Protein AF-A0A1J4Z1I5-F1 (afdb_monomer)

Sequence (397 aa):
MRETPEFKHGQTFIGGLNHVYHCNHYNAHLQMSVMLAEGVEEGFDPRHLLRDSATRLVQSLKRRGYSQQDLFDEFTWCGFGYIKEVTDNQVEMPGSHYGQSTYLLGSPEKSCFFNAGFLQGAVDRTVTETACRHMKARTDVFEFGAPLPAMTDPLVNPPPFVPVPARFGFRGCEILSSPVDEDKIVATVATLPLYGKPPSEQGDGLIPAFGVVLTNHYADYYNLISYETYRRMIAAGVPADMTREAFIQCGHVCAFNTFGGIMESPEFHALVVPMCKSPEDWVHGMVAVINALGWGAWRVEKIVPGKELAIRIYNSYEGIGYRRLYPQATEKQLSFLAMGAVRGLAHLFWKIDIRERPGLDQDFYFKVFNSERGYWNVEQTHAIAAGDEFDRIVTWK

Structure (mmCIF, N/CA/C/O backbone):
data_AF-A0A1J4Z1I5-F1
#
_entry.id   AF-A0A1J4Z1I5-F1
#
loop_
_atom_site.group_PDB
_atom_site.id
_atom_site.type_symbol
_atom_site.label_atom_id
_atom_site.label_alt_id
_atom_site.label_comp_id
_atom_site.label_asym_id
_atom_site.label_entity_id
_atom_site.label_seq_id
_atom_site.pdbx_PDB_ins_code
_atom_site.Cartn_x
_atom_site.Cartn_y
_atom_site.Cartn_z
_atom_site.occupancy
_atom_site.B_iso_or_equiv
_atom_site.auth_seq_id
_atom_site.auth_comp_id
_atom_site.auth_asym_id
_atom_site.auth_atom_id
_atom_site.pdbx_PDB_model_num
ATOM 1 N N . MET A 1 1 ? -6.358 1.276 -20.806 1.00 83.00 1 MET A N 1
ATOM 2 C CA . MET A 1 1 ? -6.461 0.138 -19.854 1.00 83.00 1 MET A CA 1
ATOM 3 C C . MET A 1 1 ? -7.318 -0.965 -20.452 1.00 83.00 1 MET A C 1
ATOM 5 O O . MET A 1 1 ? -8.353 -0.652 -21.035 1.00 83.00 1 MET A O 1
ATOM 9 N N . ARG A 1 2 ? -6.916 -2.230 -20.270 1.00 83.81 2 ARG A N 1
ATOM 10 C CA . ARG A 1 2 ? -7.625 -3.408 -20.803 1.00 83.81 2 ARG A CA 1
ATOM 11 C C . ARG A 1 2 ? -8.906 -3.757 -20.045 1.00 83.81 2 ARG A C 1
ATOM 13 O O . ARG A 1 2 ? -9.914 -4.078 -20.665 1.00 83.81 2 ARG A O 1
ATOM 20 N N . GLU A 1 3 ? -8.849 -3.734 -18.717 1.00 88.50 3 GLU A N 1
ATOM 21 C CA . GLU A 1 3 ? -9.938 -4.165 -17.837 1.00 88.50 3 GLU A CA 1
ATOM 22 C C . GLU A 1 3 ? -10.392 -3.019 -16.929 1.00 88.50 3 GLU A C 1
ATOM 24 O O . GLU A 1 3 ? -9.620 -2.123 -16.587 1.00 88.50 3 GLU A O 1
ATOM 29 N N . THR A 1 4 ? -11.671 -3.035 -16.553 1.00 89.06 4 THR A N 1
ATOM 30 C CA . THR A 1 4 ? -12.215 -2.134 -15.529 1.00 89.06 4 THR A CA 1
ATOM 31 C C . THR A 1 4 ? -11.971 -2.740 -14.144 1.00 89.06 4 THR A C 1
ATOM 33 O O . THR A 1 4 ? -12.142 -3.951 -14.002 1.00 89.06 4 THR A O 1
ATOM 36 N N . PRO A 1 5 ? -11.617 -1.941 -13.121 1.00 91.81 5 PRO A N 1
ATOM 37 C CA . PRO A 1 5 ? -11.445 -2.451 -11.766 1.00 91.81 5 PRO A CA 1
ATOM 38 C C . PRO A 1 5 ? -12.690 -3.165 -11.231 1.00 91.81 5 PRO A C 1
ATOM 40 O O . PRO A 1 5 ? -13.801 -2.635 -11.279 1.00 91.81 5 PRO A O 1
ATOM 43 N N . GLU A 1 6 ? -12.491 -4.359 -10.676 1.00 92.88 6 GLU A N 1
ATOM 44 C CA . GLU A 1 6 ? -13.530 -5.130 -10.002 1.00 92.88 6 GLU A CA 1
ATOM 45 C C . GLU A 1 6 ? -13.421 -4.973 -8.484 1.00 92.88 6 GLU A C 1
ATOM 47 O O . GLU A 1 6 ? -12.441 -5.399 -7.873 1.00 92.88 6 GLU A O 1
ATOM 52 N N . PHE A 1 7 ? -14.458 -4.422 -7.854 1.00 90.75 7 PHE A N 1
ATOM 53 C CA . PHE A 1 7 ? -14.529 -4.278 -6.399 1.00 90.75 7 PHE A CA 1
ATOM 54 C C . PHE A 1 7 ? -15.289 -5.453 -5.791 1.00 90.75 7 PHE A C 1
ATOM 56 O O . PHE A 1 7 ? -16.501 -5.590 -5.977 1.00 90.75 7 PHE A O 1
ATOM 63 N N . LYS A 1 8 ? -14.584 -6.327 -5.071 1.00 89.25 8 LYS A N 1
ATOM 64 C CA . LYS A 1 8 ? -15.162 -7.523 -4.445 1.00 89.25 8 LYS A CA 1
ATOM 65 C C . LYS A 1 8 ? -14.511 -7.763 -3.092 1.00 89.25 8 LYS A C 1
ATOM 67 O O . LYS A 1 8 ? -13.305 -7.623 -2.939 1.00 89.25 8 LYS A O 1
ATOM 72 N N . HIS A 1 9 ? -15.313 -8.150 -2.101 1.00 89.88 9 HIS A N 1
ATOM 73 C CA . HIS A 1 9 ? -14.826 -8.534 -0.769 1.00 89.88 9 HIS A CA 1
ATOM 74 C C . HIS A 1 9 ? -14.030 -7.441 -0.017 1.00 89.88 9 HIS A C 1
ATOM 76 O O . HIS A 1 9 ? -13.265 -7.765 0.886 1.00 89.88 9 HIS A O 1
ATOM 82 N N . GLY A 1 10 ? -14.214 -6.159 -0.359 1.00 90.81 10 GLY A N 1
ATOM 83 C CA . GLY A 1 10 ? -13.422 -5.047 0.195 1.00 90.81 10 GLY A CA 1
ATOM 84 C C . GLY A 1 10 ? -12.033 -4.882 -0.442 1.00 90.81 10 GLY A C 1
ATOM 85 O O . GLY A 1 10 ? -11.214 -4.122 0.066 1.00 90.81 10 GLY A O 1
ATOM 86 N N . GLN A 1 11 ? -11.762 -5.592 -1.538 1.00 94.94 11 GLN A N 1
ATOM 87 C CA . GLN A 1 11 ? -10.538 -5.509 -2.333 1.00 94.94 11 GLN A CA 1
ATOM 88 C C . GLN A 1 11 ? -10.859 -5.075 -3.768 1.00 94.94 11 GLN A C 1
ATOM 90 O O . GLN A 1 11 ? -12.005 -5.182 -4.222 1.00 94.94 11 GLN A O 1
ATOM 95 N N . THR A 1 12 ? -9.835 -4.614 -4.480 1.00 94.50 12 THR A N 1
ATOM 96 C CA . THR A 1 12 ? -9.927 -4.196 -5.882 1.00 94.50 12 THR A CA 1
ATOM 97 C C . THR A 1 12 ? -9.089 -5.136 -6.737 1.00 94.50 12 THR A C 1
ATOM 99 O O . THR A 1 12 ? -7.956 -5.440 -6.381 1.00 94.50 12 THR A O 1
ATOM 102 N N . PHE A 1 13 ? -9.611 -5.590 -7.875 1.00 94.06 13 PHE A N 1
ATOM 103 C CA . PHE A 1 13 ? -8.882 -6.454 -8.806 1.00 94.06 13 PHE A CA 1
ATOM 104 C C . PHE A 1 13 ? -8.820 -5.855 -10.206 1.00 94.06 13 PHE A C 1
ATOM 106 O O . PHE A 1 13 ? -9.819 -5.346 -10.706 1.00 94.06 13 PHE A O 1
ATOM 113 N N . ILE A 1 14 ? -7.658 -5.970 -10.849 1.00 94.56 14 ILE A N 1
ATOM 114 C CA . ILE A 1 14 ? -7.437 -5.630 -12.264 1.00 94.56 14 ILE A CA 1
ATOM 115 C C . ILE A 1 14 ? -6.554 -6.733 -12.848 1.00 94.56 14 ILE A C 1
ATOM 117 O O . ILE A 1 14 ? -5.544 -7.096 -12.239 1.00 94.56 14 ILE A O 1
ATOM 121 N N . GLY A 1 15 ? -6.969 -7.374 -13.944 1.00 91.69 15 GLY A N 1
ATOM 122 C CA . GLY A 1 15 ? -6.234 -8.505 -14.522 1.00 91.69 15 GLY A CA 1
ATOM 123 C C . GLY A 1 15 ? -6.137 -9.720 -13.592 1.00 91.69 15 GLY A C 1
ATOM 124 O O . GLY A 1 15 ? -5.298 -10.602 -13.786 1.00 91.69 15 GLY A O 1
ATOM 125 N N . GLY A 1 16 ? -6.972 -9.771 -12.546 1.00 91.00 16 GLY A N 1
ATOM 126 C CA . GLY A 1 16 ? -6.926 -10.733 -11.438 1.00 91.00 16 GLY A CA 1
ATOM 127 C C . GLY A 1 16 ? -5.758 -10.562 -10.454 1.00 91.00 16 GLY A C 1
ATOM 128 O O . GLY A 1 16 ? -5.533 -11.450 -9.624 1.00 91.00 16 GLY A O 1
ATOM 129 N N . LEU A 1 17 ? -5.035 -9.441 -10.521 1.00 94.44 17 LEU A N 1
ATOM 130 C CA . LEU A 1 17 ? -4.118 -8.998 -9.472 1.00 94.44 17 LEU A CA 1
ATOM 131 C C . LEU A 1 17 ? -4.843 -8.077 -8.495 1.00 94.44 17 LEU A C 1
ATOM 133 O O . LEU A 1 17 ? -5.673 -7.259 -8.897 1.00 94.44 17 LEU A O 1
ATOM 137 N N . ASN A 1 18 ? -4.528 -8.222 -7.211 1.00 95.75 18 ASN A N 1
ATOM 138 C CA . ASN A 1 18 ? -5.108 -7.395 -6.162 1.00 95.75 18 ASN A CA 1
ATOM 139 C C . ASN A 1 18 ? -4.450 -6.011 -6.166 1.00 95.75 18 ASN A C 1
ATOM 141 O O . ASN A 1 18 ? -3.231 -5.907 -6.299 1.00 95.75 18 ASN A O 1
ATOM 145 N N . HIS A 1 19 ? -5.263 -4.976 -6.007 1.00 97.12 19 HIS A N 1
ATOM 146 C CA . HIS A 1 19 ? -4.906 -3.571 -6.070 1.00 97.12 19 HIS A CA 1
ATOM 147 C C . HIS A 1 19 ? -5.350 -2.833 -4.809 1.00 97.12 19 HIS A C 1
ATOM 149 O O . HIS A 1 19 ? -6.443 -3.062 -4.284 1.00 97.12 19 HIS A O 1
ATOM 155 N N . VAL A 1 20 ? -4.492 -1.941 -4.326 1.00 97.69 20 VAL A N 1
ATOM 156 C CA . VAL A 1 20 ? -4.684 -1.243 -3.058 1.00 97.69 20 VAL A CA 1
ATOM 157 C C . VAL A 1 20 ? -4.066 0.153 -3.097 1.00 97.69 20 VAL A C 1
ATOM 159 O O . VAL A 1 20 ? -2.943 0.343 -3.572 1.00 97.69 20 VAL A O 1
ATOM 162 N N . TYR A 1 21 ? -4.785 1.146 -2.570 1.00 97.44 21 TYR A N 1
ATOM 163 C CA . TYR A 1 21 ? -4.273 2.511 -2.509 1.00 97.44 21 TYR A CA 1
ATOM 164 C C . TYR A 1 21 ? -3.276 2.701 -1.365 1.00 97.44 21 TYR A C 1
ATOM 166 O O . TYR A 1 21 ? -3.630 2.511 -0.202 1.00 97.44 21 TYR A O 1
ATOM 174 N N . HIS A 1 22 ? -2.067 3.165 -1.686 1.00 97.31 22 HIS A N 1
ATOM 175 C CA . HIS A 1 22 ? -1.069 3.625 -0.713 1.00 97.31 22 HIS A CA 1
ATOM 176 C C . HIS A 1 22 ? -0.381 4.909 -1.173 1.00 97.31 22 HIS A C 1
ATOM 178 O O . HIS A 1 22 ? -0.277 5.180 -2.371 1.00 97.31 22 HIS A O 1
ATOM 184 N N . CYS A 1 23 ? 0.107 5.695 -0.212 1.00 96.25 23 CYS A N 1
ATOM 185 C CA . CYS A 1 23 ? 0.865 6.912 -0.481 1.00 96.25 23 CYS A CA 1
ATOM 186 C C . CYS A 1 23 ? 2.359 6.650 -0.720 1.00 96.25 23 CYS A C 1
ATOM 188 O O . CYS A 1 23 ? 2.923 5.628 -0.322 1.00 96.25 23 CYS A O 1
ATOM 190 N N . ASN A 1 24 ? 3.021 7.657 -1.279 1.00 95.69 24 ASN A N 1
ATOM 191 C CA . ASN A 1 24 ? 4.464 7.723 -1.477 1.00 95.69 24 ASN A CA 1
ATOM 192 C C . ASN A 1 24 ? 5.286 7.470 -0.200 1.00 95.69 24 ASN A C 1
ATOM 194 O O . ASN A 1 24 ? 6.365 6.887 -0.288 1.00 95.69 24 ASN A O 1
ATOM 198 N N . HIS A 1 25 ? 4.784 7.838 0.986 1.00 95.06 25 HIS A N 1
ATOM 199 C CA . HIS A 1 25 ? 5.483 7.565 2.247 1.00 95.06 25 HIS A CA 1
ATOM 200 C C . HIS A 1 25 ? 5.519 6.070 2.579 1.00 95.06 25 HIS A C 1
ATOM 202 O O . HIS A 1 25 ? 6.563 5.565 2.985 1.00 95.06 25 HIS A O 1
ATOM 208 N N . TYR A 1 26 ? 4.415 5.343 2.367 1.00 96.88 26 TYR A N 1
ATOM 209 C CA . TYR A 1 26 ? 4.407 3.888 2.546 1.00 96.88 26 TYR A CA 1
ATOM 210 C C . TYR A 1 26 ? 5.379 3.220 1.576 1.00 96.88 26 TYR A C 1
ATOM 212 O O . TYR A 1 26 ? 6.201 2.413 1.997 1.00 96.88 26 TYR A O 1
ATOM 220 N N . ASN A 1 27 ? 5.346 3.624 0.303 1.00 97.31 27 ASN A N 1
ATOM 221 C CA . ASN A 1 27 ? 6.197 3.053 -0.743 1.00 97.31 27 ASN A CA 1
ATOM 222 C C . ASN A 1 27 ? 7.685 3.278 -0.459 1.00 97.31 27 ASN A C 1
ATOM 224 O O . ASN A 1 27 ? 8.482 2.350 -0.600 1.00 97.31 27 ASN A O 1
ATOM 228 N N . ALA A 1 28 ? 8.050 4.481 -0.005 1.00 95.19 28 ALA A N 1
ATOM 229 C CA . ALA A 1 28 ? 9.411 4.804 0.409 1.00 95.19 28 ALA A CA 1
ATOM 230 C C . ALA A 1 28 ? 9.855 3.951 1.609 1.00 95.19 28 ALA A C 1
ATOM 232 O O . ALA A 1 28 ? 10.894 3.293 1.551 1.00 95.19 28 ALA A O 1
ATOM 233 N N . HIS A 1 29 ? 9.063 3.925 2.688 1.00 95.56 29 HIS A N 1
ATOM 234 C CA . HIS A 1 29 ? 9.415 3.176 3.898 1.00 95.56 29 HIS A CA 1
ATOM 235 C C . HIS A 1 29 ? 9.475 1.673 3.671 1.00 95.56 29 HIS A C 1
ATOM 237 O O . HIS A 1 29 ? 10.412 1.037 4.141 1.00 95.56 29 HIS A O 1
ATOM 243 N N . LEU A 1 30 ? 8.529 1.112 2.919 1.00 97.75 30 LEU A N 1
ATOM 244 C CA . LEU A 1 30 ? 8.522 -0.313 2.630 1.00 97.75 30 LEU A CA 1
ATOM 245 C C . LEU A 1 30 ? 9.750 -0.716 1.813 1.00 97.75 30 LEU A C 1
ATOM 247 O O . LEU A 1 30 ? 10.397 -1.706 2.144 1.00 97.75 30 LEU A O 1
ATOM 251 N N . GLN A 1 31 ? 10.111 0.070 0.793 1.00 97.00 31 GLN A N 1
ATOM 252 C CA . GLN A 1 31 ? 11.335 -0.166 0.031 1.00 97.00 31 GLN A CA 1
ATOM 253 C C . GLN A 1 31 ? 12.567 -0.134 0.942 1.00 97.00 31 GLN A C 1
ATOM 255 O O . GLN A 1 31 ? 13.368 -1.063 0.901 1.00 97.00 31 GLN A O 1
ATOM 260 N N . MET A 1 32 ? 12.696 0.875 1.809 1.00 95.25 32 MET A N 1
ATOM 261 C CA . MET A 1 32 ? 13.808 0.952 2.765 1.00 95.25 32 MET A CA 1
ATOM 262 C C . MET A 1 32 ? 13.834 -0.238 3.734 1.00 95.25 32 MET A C 1
ATOM 264 O O . MET A 1 32 ? 14.905 -0.783 3.981 1.00 95.25 32 MET A O 1
ATOM 268 N N . SER A 1 33 ? 12.682 -0.697 4.232 1.00 96.56 33 SER A N 1
ATOM 269 C CA . SER A 1 33 ? 12.603 -1.881 5.097 1.00 96.56 33 SER A CA 1
ATOM 270 C C . SER A 1 33 ? 12.997 -3.169 4.373 1.00 96.56 33 SER A C 1
ATOM 272 O O . SER A 1 33 ? 13.644 -4.022 4.971 1.00 96.56 33 SER A O 1
ATOM 274 N N . VAL A 1 34 ? 12.681 -3.304 3.080 1.00 97.88 34 VAL A N 1
ATOM 275 C CA . VAL A 1 34 ? 13.166 -4.425 2.254 1.00 97.88 34 VAL A CA 1
ATOM 276 C C . VAL A 1 34 ? 14.684 -4.367 2.077 1.00 97.88 34 VAL A C 1
ATOM 278 O O . VAL A 1 34 ? 15.361 -5.389 2.178 1.00 97.88 34 VAL A O 1
ATOM 281 N N . MET A 1 35 ? 15.235 -3.168 1.885 1.00 96.12 35 MET A N 1
ATOM 282 C CA . MET A 1 35 ? 16.680 -2.961 1.756 1.00 96.12 35 MET A CA 1
ATOM 283 C C . MET A 1 35 ? 17.467 -3.323 3.025 1.00 96.12 35 MET A C 1
ATOM 285 O O . MET A 1 35 ? 18.642 -3.665 2.917 1.00 96.12 35 MET A O 1
ATOM 289 N N . LEU A 1 36 ? 16.840 -3.345 4.209 1.00 94.69 36 LEU A N 1
ATOM 290 C CA . LEU A 1 36 ? 17.488 -3.804 5.450 1.00 94.69 36 LEU A CA 1
ATOM 291 C C . LEU A 1 36 ? 17.918 -5.277 5.408 1.00 94.69 36 LEU A C 1
ATOM 293 O O . LEU A 1 36 ? 18.731 -5.689 6.232 1.00 94.69 36 LEU A O 1
ATOM 297 N N . ALA A 1 37 ? 17.396 -6.069 4.468 1.00 95.81 37 ALA A N 1
ATOM 298 C CA . ALA A 1 37 ? 17.825 -7.447 4.269 1.00 95.81 37 ALA A CA 1
ATOM 299 C C . ALA A 1 37 ? 19.089 -7.584 3.401 1.00 95.81 37 ALA A C 1
ATOM 301 O O . ALA A 1 37 ? 19.479 -8.696 3.047 1.00 95.81 37 ALA A O 1
ATOM 302 N N . GLU A 1 38 ? 19.751 -6.486 3.037 1.00 94.69 38 GLU A N 1
ATOM 303 C CA . GLU A 1 38 ? 21.054 -6.554 2.382 1.00 94.69 38 GLU A CA 1
ATOM 304 C C . GLU A 1 38 ? 22.073 -7.287 3.272 1.00 94.69 38 GLU A C 1
ATOM 306 O O . GLU A 1 38 ? 22.269 -6.954 4.439 1.00 94.69 38 GLU A O 1
ATOM 311 N N . GLY A 1 39 ? 22.714 -8.321 2.718 1.00 92.62 39 GLY A N 1
ATOM 312 C CA . GLY A 1 39 ? 23.730 -9.105 3.424 1.00 92.62 39 GLY A CA 1
ATOM 313 C C . GLY A 1 39 ? 23.201 -10.137 4.427 1.00 92.62 39 GLY A C 1
ATOM 314 O O . GLY A 1 39 ? 24.008 -10.735 5.134 1.00 92.62 39 GLY A O 1
ATOM 315 N N . VAL A 1 40 ? 21.886 -10.389 4.491 1.00 93.62 40 VAL A N 1
ATOM 316 C CA . VAL A 1 40 ? 21.328 -11.421 5.396 1.00 93.62 40 VAL A CA 1
ATOM 317 C C . VAL A 1 40 ? 21.603 -12.852 4.930 1.00 93.62 40 VAL A C 1
ATOM 319 O O . VAL A 1 40 ? 21.569 -13.779 5.731 1.00 93.62 40 VAL A O 1
ATOM 322 N N . GLU A 1 41 ? 21.876 -13.046 3.641 1.00 93.44 41 GLU A N 1
ATOM 323 C CA . GLU A 1 41 ? 22.156 -14.344 3.028 1.00 93.44 41 GLU A CA 1
ATOM 324 C C . GLU A 1 41 ? 23.131 -14.152 1.858 1.00 93.44 41 GLU A C 1
ATOM 326 O O . GLU A 1 41 ? 23.033 -13.177 1.108 1.00 93.44 41 GLU A O 1
ATOM 331 N N . GLU A 1 42 ? 24.079 -15.076 1.686 1.00 93.38 42 GLU A N 1
ATOM 332 C CA . GLU A 1 42 ? 25.017 -15.036 0.562 1.00 93.38 42 GLU A CA 1
ATOM 333 C C . GLU A 1 42 ? 24.267 -15.125 -0.778 1.00 93.38 42 GLU A C 1
ATOM 335 O O . GLU A 1 42 ? 23.433 -16.002 -0.991 1.00 93.38 42 GLU A O 1
ATOM 340 N N . GLY A 1 43 ? 24.563 -14.203 -1.697 1.00 92.06 43 GLY A N 1
ATOM 341 C CA . GLY A 1 43 ? 23.938 -14.163 -3.022 1.00 92.06 43 GLY A CA 1
ATOM 342 C C . GLY A 1 43 ? 22.518 -13.583 -3.060 1.00 92.06 43 GLY A C 1
ATOM 343 O O . GLY A 1 43 ? 21.953 -13.466 -4.149 1.00 92.06 43 GLY A O 1
ATOM 344 N N . PHE A 1 44 ? 21.945 -13.181 -1.922 1.00 95.19 44 PHE A N 1
ATOM 345 C CA . PHE A 1 44 ? 20.687 -12.438 -1.890 1.00 95.19 44 PHE A CA 1
ATOM 346 C C . PHE A 1 44 ? 20.929 -10.929 -2.036 1.00 95.19 44 PHE A C 1
ATOM 348 O O . PHE A 1 44 ? 21.674 -10.331 -1.262 1.00 95.19 44 PHE A O 1
ATOM 355 N N . ASP A 1 45 ? 20.246 -10.309 -3.001 1.00 95.94 45 ASP A N 1
ATOM 356 C CA . ASP A 1 45 ? 20.188 -8.854 -3.160 1.00 95.94 45 ASP A CA 1
ATOM 357 C C . ASP A 1 45 ? 18.721 -8.388 -3.074 1.00 95.94 45 ASP A C 1
ATOM 359 O O . ASP A 1 45 ? 17.914 -8.754 -3.942 1.00 95.94 45 ASP A O 1
ATOM 363 N N . PRO A 1 46 ? 18.335 -7.576 -2.070 1.00 97.19 46 PRO A N 1
ATOM 364 C CA . PRO A 1 46 ? 16.970 -7.060 -1.958 1.00 97.19 46 PRO A CA 1
ATOM 365 C C . PRO A 1 46 ? 16.544 -6.213 -3.169 1.00 97.19 46 PRO A C 1
ATOM 367 O O . PRO A 1 46 ? 15.355 -6.153 -3.485 1.00 97.19 46 PRO A O 1
ATOM 370 N N . ARG A 1 47 ? 17.488 -5.627 -3.920 1.00 96.69 47 ARG A N 1
ATOM 371 C CA . ARG A 1 47 ? 17.198 -4.882 -5.160 1.00 96.69 47 ARG A CA 1
ATOM 372 C C . ARG A 1 47 ? 16.643 -5.805 -6.240 1.00 96.69 47 ARG A C 1
ATOM 374 O O . ARG A 1 47 ? 15.727 -5.427 -6.974 1.00 96.69 47 ARG A O 1
ATOM 381 N N . HIS A 1 48 ? 17.155 -7.035 -6.309 1.00 96.62 48 HIS A N 1
ATOM 382 C CA . HIS A 1 48 ? 16.604 -8.070 -7.178 1.00 96.62 48 HIS A CA 1
ATOM 383 C C . HIS A 1 48 ? 15.214 -8.487 -6.713 1.00 96.62 48 HIS A C 1
ATOM 385 O O . HIS A 1 48 ? 14.318 -8.559 -7.542 1.00 96.62 48 HIS A O 1
ATOM 391 N N . LEU A 1 49 ? 14.984 -8.669 -5.407 1.00 98.00 49 LEU A N 1
ATOM 392 C CA . LEU A 1 49 ? 13.647 -8.986 -4.894 1.00 98.00 49 LEU A CA 1
ATOM 393 C C . LEU A 1 49 ? 12.615 -7.914 -5.283 1.00 98.00 49 LEU A C 1
ATOM 395 O O . LEU A 1 49 ? 11.546 -8.261 -5.786 1.00 98.00 49 LEU A O 1
ATOM 399 N N . LEU A 1 50 ? 12.938 -6.632 -5.101 1.00 98.44 50 LEU A N 1
ATOM 400 C CA . LEU A 1 50 ? 12.067 -5.511 -5.472 1.00 98.44 50 LEU A CA 1
ATOM 401 C C . LEU A 1 50 ? 11.773 -5.499 -6.980 1.00 98.44 50 LEU A C 1
ATOM 403 O O . LEU A 1 50 ? 10.623 -5.438 -7.403 1.00 98.44 50 LEU A O 1
ATOM 407 N N . ARG A 1 51 ? 12.794 -5.622 -7.825 1.00 98.25 51 ARG A N 1
ATOM 408 C CA . ARG A 1 51 ? 12.621 -5.599 -9.284 1.00 98.25 51 ARG A CA 1
ATOM 409 C C . ARG A 1 51 ? 11.897 -6.844 -9.813 1.00 98.25 51 ARG A C 1
ATOM 411 O O . ARG A 1 51 ? 10.961 -6.767 -10.614 1.00 98.25 51 ARG A O 1
ATOM 418 N N . ASP A 1 52 ? 12.318 -8.016 -9.374 1.00 98.06 52 ASP A N 1
ATOM 419 C CA . ASP A 1 52 ? 11.861 -9.287 -9.923 1.00 98.06 52 ASP A CA 1
ATOM 420 C C . ASP A 1 52 ? 10.432 -9.607 -9.456 1.00 98.06 52 ASP A C 1
ATOM 422 O O . ASP A 1 52 ? 9.662 -10.215 -10.198 1.00 98.06 52 ASP A O 1
ATOM 426 N N . SER A 1 53 ? 10.020 -9.123 -8.279 1.00 98.38 53 SER A N 1
ATOM 427 C CA . SER A 1 53 ? 8.631 -9.239 -7.812 1.00 98.38 53 SER A CA 1
ATOM 428 C C . SER A 1 53 ? 7.649 -8.528 -8.744 1.00 98.38 53 SER A C 1
ATOM 430 O O . SER A 1 53 ? 6.649 -9.124 -9.140 1.00 98.38 53 SER A O 1
ATOM 432 N N . ALA A 1 54 ? 7.951 -7.294 -9.164 1.00 98.50 54 ALA A N 1
ATOM 433 C CA . ALA A 1 54 ? 7.132 -6.580 -10.145 1.00 98.50 54 ALA A CA 1
ATOM 434 C C . ALA A 1 54 ? 7.161 -7.280 -11.515 1.00 98.50 54 ALA A C 1
ATOM 436 O O . ALA A 1 54 ? 6.115 -7.504 -12.124 1.00 98.50 54 ALA A O 1
ATOM 437 N N . THR A 1 55 ? 8.348 -7.720 -11.949 1.00 98.62 55 THR A N 1
ATOM 438 C CA . THR A 1 55 ? 8.547 -8.445 -13.217 1.00 98.62 55 THR A CA 1
ATOM 439 C C . THR A 1 55 ? 7.633 -9.668 -13.321 1.00 98.62 55 THR A C 1
ATOM 441 O O . THR A 1 55 ? 6.935 -9.854 -14.319 1.00 98.62 55 THR A O 1
ATOM 444 N N . ARG A 1 56 ? 7.590 -10.490 -12.266 1.00 98.12 56 ARG A N 1
ATOM 445 C CA . ARG A 1 56 ? 6.786 -11.719 -12.212 1.00 98.12 56 ARG A CA 1
ATOM 446 C C . ARG A 1 56 ? 5.285 -11.457 -12.338 1.00 98.12 56 ARG A C 1
ATOM 448 O O . ARG A 1 56 ? 4.592 -12.217 -13.018 1.00 98.12 56 ARG A O 1
ATOM 455 N N . LEU A 1 57 ? 4.790 -10.401 -11.692 1.00 97.81 57 LEU A N 1
ATOM 456 C CA . LEU A 1 57 ? 3.377 -10.019 -11.740 1.00 97.81 57 LEU A CA 1
ATOM 457 C C . LEU A 1 57 ? 2.993 -9.493 -13.125 1.00 97.81 57 LEU A C 1
ATOM 459 O O . LEU A 1 57 ? 1.997 -9.939 -13.693 1.00 97.81 57 LEU A O 1
ATOM 463 N N . VAL A 1 58 ? 3.828 -8.641 -13.723 1.00 98.12 58 VAL A N 1
ATOM 464 C CA . VAL A 1 58 ? 3.589 -8.124 -15.078 1.00 98.12 58 VAL A CA 1
ATOM 465 C C . VAL A 1 58 ? 3.633 -9.244 -16.124 1.00 98.12 58 VAL A C 1
ATOM 467 O O . VAL A 1 58 ? 2.764 -9.314 -16.993 1.00 98.12 58 VAL A O 1
ATOM 470 N N . GLN A 1 59 ? 4.559 -10.203 -16.008 1.00 97.06 59 GLN A N 1
ATOM 471 C CA . GLN A 1 59 ? 4.547 -11.390 -16.871 1.00 97.06 59 GLN A CA 1
ATOM 472 C C . GLN A 1 59 ? 3.286 -12.253 -16.677 1.00 97.06 59 GLN A C 1
ATOM 474 O O . GLN A 1 59 ? 2.825 -12.878 -17.634 1.00 97.06 59 GLN A O 1
ATOM 479 N N . SER A 1 60 ? 2.689 -12.279 -15.477 1.00 95.69 60 SER A N 1
ATOM 480 C CA . SER A 1 60 ? 1.390 -12.935 -15.254 1.00 95.69 60 SER A CA 1
ATOM 481 C C . SER A 1 60 ? 0.266 -12.251 -16.033 1.00 95.69 60 SER A C 1
ATOM 483 O O . SER A 1 60 ? -0.502 -12.932 -16.716 1.00 95.69 60 SER A O 1
ATOM 485 N N . LEU A 1 61 ? 0.218 -10.916 -16.032 1.00 96.56 61 LEU A N 1
ATOM 486 C CA . LEU A 1 61 ? -0.734 -10.148 -16.843 1.00 96.56 61 LEU A CA 1
ATOM 487 C C . LEU A 1 61 ? -0.548 -10.417 -18.345 1.00 96.56 61 LEU A C 1
ATOM 489 O O . LEU A 1 61 ? -1.523 -10.664 -19.058 1.00 96.56 61 LEU A O 1
ATOM 493 N N . LYS A 1 62 ? 0.696 -10.484 -18.836 1.00 96.12 62 LYS A N 1
ATOM 494 C CA . LYS A 1 62 ? 0.972 -10.840 -20.242 1.00 96.12 62 LYS A CA 1
ATOM 495 C C . LYS A 1 62 ? 0.488 -12.237 -20.606 1.00 96.12 62 LYS A C 1
ATOM 497 O O . LYS A 1 62 ? -0.119 -12.415 -21.658 1.00 96.12 62 LYS A O 1
ATOM 502 N N . ARG A 1 63 ? 0.673 -13.229 -19.724 1.00 94.81 63 ARG A N 1
ATOM 503 C CA . ARG A 1 63 ? 0.110 -14.583 -19.915 1.00 94.81 63 ARG A CA 1
ATOM 504 C C . ARG A 1 63 ? -1.421 -14.579 -19.979 1.00 94.81 63 ARG A C 1
ATOM 506 O O . ARG A 1 63 ? -1.999 -15.458 -20.610 1.00 94.81 63 ARG A O 1
ATOM 513 N N . ARG A 1 64 ? -2.073 -13.582 -19.374 1.00 94.31 64 ARG A N 1
ATOM 514 C CA . ARG A 1 64 ? -3.525 -13.328 -19.457 1.00 94.31 64 ARG A CA 1
ATOM 515 C C . ARG A 1 64 ? -3.922 -12.487 -20.680 1.00 94.31 64 ARG A C 1
ATOM 517 O O . ARG A 1 64 ? -5.086 -12.129 -20.847 1.00 94.31 64 ARG A O 1
ATOM 524 N N . GLY A 1 65 ? -2.968 -12.205 -21.565 1.00 96.19 65 GLY A N 1
ATOM 525 C CA . GLY A 1 65 ? -3.181 -11.573 -22.861 1.00 96.19 65 GLY A CA 1
ATOM 526 C C . GLY A 1 65 ? -2.990 -10.060 -22.883 1.00 96.19 65 GLY A C 1
ATOM 527 O O . GLY A 1 65 ? -3.295 -9.468 -23.916 1.00 96.19 65 GLY A O 1
ATOM 528 N N . TYR A 1 66 ? -2.520 -9.435 -21.797 1.00 97.94 66 TYR A N 1
ATOM 529 C CA . TYR A 1 66 ? -2.193 -8.005 -21.790 1.00 97.94 66 TYR A CA 1
ATOM 530 C C . TYR A 1 66 ? -1.090 -7.695 -22.806 1.00 97.94 66 TYR A C 1
ATOM 532 O O . TYR A 1 66 ? -0.038 -8.339 -22.818 1.00 97.94 66 TYR A O 1
ATOM 540 N N . SER A 1 67 ? -1.334 -6.696 -23.651 1.00 97.50 67 SER A N 1
ATOM 541 C CA . SER A 1 67 ? -0.316 -6.118 -24.527 1.00 97.50 67 SER A CA 1
ATOM 542 C C . SER A 1 67 ? 0.608 -5.170 -23.752 1.00 97.50 67 SER A C 1
ATOM 544 O O . SER A 1 67 ? 0.293 -4.748 -22.641 1.00 97.50 67 SER A O 1
ATOM 546 N N . GLN A 1 68 ? 1.743 -4.786 -24.345 1.00 96.69 68 GLN A N 1
ATOM 547 C CA . GLN A 1 68 ? 2.617 -3.760 -23.760 1.00 96.69 68 GLN A CA 1
ATOM 548 C C . GLN A 1 68 ? 1.866 -2.437 -23.542 1.00 96.69 68 GLN A C 1
ATOM 550 O O . GLN A 1 68 ? 2.021 -1.814 -22.495 1.00 96.69 68 GLN A O 1
ATOM 555 N N . GLN A 1 69 ? 1.013 -2.039 -24.491 1.00 96.62 69 GLN A N 1
ATOM 556 C CA . GLN A 1 69 ? 0.227 -0.814 -24.363 1.00 96.62 69 GLN A CA 1
ATOM 557 C C . GLN A 1 69 ? -0.799 -0.909 -23.228 1.00 96.62 69 GLN A C 1
ATOM 559 O O . GLN A 1 69 ? -0.937 0.040 -22.465 1.00 96.62 69 GLN A O 1
ATOM 564 N N . ASP A 1 70 ? -1.465 -2.060 -23.064 1.00 97.75 70 ASP A N 1
ATOM 565 C CA . ASP A 1 70 ? -2.391 -2.276 -21.942 1.00 97.75 70 ASP A CA 1
ATOM 566 C C . ASP A 1 70 ? -1.692 -2.065 -20.594 1.00 97.75 70 ASP A C 1
ATOM 568 O O . ASP A 1 70 ? -2.252 -1.438 -19.696 1.00 97.75 70 ASP A O 1
ATOM 572 N N . LEU A 1 71 ? -0.463 -2.577 -20.473 1.00 98.00 71 LEU A N 1
ATOM 573 C CA . LEU A 1 71 ? 0.367 -2.431 -19.281 1.00 98.00 71 LEU A CA 1
ATOM 574 C C . LEU A 1 71 ? 0.793 -0.978 -19.070 1.00 98.00 71 LEU A C 1
ATOM 576 O O . LEU A 1 71 ? 0.706 -0.482 -17.955 1.00 98.00 71 LEU A O 1
ATOM 580 N N . PHE A 1 72 ? 1.233 -0.274 -20.113 1.00 97.69 72 PHE A N 1
ATOM 581 C CA . PHE A 1 72 ? 1.647 1.127 -19.984 1.00 97.69 72 PHE A CA 1
ATOM 582 C C . PHE A 1 72 ? 0.470 2.032 -19.602 1.00 97.69 72 PHE A C 1
ATOM 584 O O . PHE A 1 72 ? 0.619 2.905 -18.747 1.00 97.69 72 PHE A O 1
ATOM 591 N N . ASP A 1 73 ? -0.715 1.779 -20.158 1.00 97.12 73 ASP A N 1
ATOM 592 C CA . ASP A 1 73 ? -1.938 2.472 -19.762 1.00 97.12 73 ASP A CA 1
ATOM 593 C C . ASP A 1 73 ? -2.301 2.199 -18.295 1.00 97.12 73 ASP A C 1
ATOM 595 O O . ASP A 1 73 ? -2.685 3.121 -17.577 1.00 97.12 73 ASP A O 1
ATOM 599 N N . GLU A 1 74 ? -2.214 0.939 -17.851 1.00 97.50 74 GLU A N 1
ATOM 600 C CA . GLU A 1 74 ? -2.471 0.561 -16.456 1.00 97.50 74 GLU A CA 1
ATOM 601 C C . GLU A 1 74 ? -1.437 1.191 -15.519 1.00 97.50 74 GLU A C 1
ATOM 603 O O . GLU A 1 74 ? -1.810 1.732 -14.484 1.00 97.50 74 GLU A O 1
ATOM 608 N N . PHE A 1 75 ? -0.160 1.227 -15.909 1.00 98.06 75 PHE A N 1
ATOM 609 C CA . PHE A 1 75 ? 0.906 1.875 -15.145 1.00 98.06 75 PHE A CA 1
ATOM 610 C C . PHE A 1 75 ? 0.575 3.342 -14.852 1.00 98.06 75 PHE A C 1
ATOM 612 O O . PHE A 1 75 ? 0.694 3.807 -13.715 1.00 98.06 75 PHE A O 1
ATOM 619 N N . THR A 1 76 ? 0.115 4.060 -15.879 1.00 98.19 76 THR A N 1
ATOM 620 C CA . THR A 1 76 ? -0.324 5.448 -15.743 1.00 98.19 76 THR A CA 1
ATOM 621 C C . THR A 1 76 ? -1.592 5.577 -14.927 1.00 98.19 76 THR A C 1
ATOM 623 O O . THR A 1 76 ? -1.631 6.385 -14.003 1.00 98.19 76 THR A O 1
ATOM 626 N N . TRP A 1 77 ? -2.608 4.765 -15.200 1.00 97.38 77 TRP A N 1
ATOM 627 C CA . TRP A 1 77 ? -3.860 4.823 -14.454 1.00 97.38 77 TRP A CA 1
ATOM 628 C C . TRP A 1 77 ? -3.659 4.529 -12.957 1.00 97.38 77 TRP A C 1
ATOM 630 O O . TRP A 1 77 ? -4.240 5.214 -12.115 1.00 97.38 77 TRP A O 1
ATOM 640 N N . CYS A 1 78 ? -2.765 3.598 -12.614 1.00 97.88 78 CYS A N 1
ATOM 641 C CA . CYS A 1 78 ? -2.403 3.246 -11.241 1.00 97.88 78 CYS A CA 1
ATOM 642 C C . CYS A 1 78 ? -1.580 4.322 -10.510 1.00 97.88 78 CYS A C 1
ATOM 644 O O . CYS A 1 78 ? -1.301 4.173 -9.319 1.00 97.88 78 CYS A O 1
ATOM 646 N N . GLY A 1 79 ? -1.215 5.423 -11.170 1.00 98.06 79 GLY A N 1
ATOM 647 C CA . GLY A 1 79 ? -0.554 6.552 -10.518 1.00 98.06 79 GLY A CA 1
ATOM 648 C C . GLY A 1 79 ? 0.963 6.439 -10.421 1.00 98.06 79 GLY A C 1
ATOM 649 O O . GLY A 1 79 ? 1.576 7.162 -9.634 1.00 98.06 79 GLY A O 1
ATOM 650 N N . PHE A 1 80 ? 1.588 5.529 -11.172 1.00 98.19 80 PHE A N 1
ATOM 651 C CA . PHE A 1 80 ? 3.039 5.349 -11.127 1.00 98.19 80 PHE A CA 1
ATOM 652 C C . PHE A 1 80 ? 3.809 6.385 -11.956 1.00 98.19 80 PHE A C 1
ATOM 654 O O . PHE A 1 80 ? 5.032 6.478 -11.826 1.00 98.19 80 PHE A O 1
ATOM 661 N N . GLY A 1 81 ? 3.115 7.182 -12.773 1.00 97.50 81 GLY A N 1
ATOM 662 C CA . GLY A 1 81 ? 3.698 8.119 -13.727 1.00 97.50 81 GLY A CA 1
ATOM 663 C C . GLY A 1 81 ? 3.327 7.771 -15.166 1.00 97.50 81 GLY A C 1
ATOM 664 O O . GLY A 1 81 ? 2.296 7.157 -15.423 1.00 97.50 81 GLY A O 1
ATOM 665 N N . TYR A 1 82 ? 4.156 8.134 -16.138 1.00 96.94 82 TYR A N 1
ATOM 666 C CA . TYR A 1 82 ? 3.942 7.698 -17.521 1.00 96.94 82 TYR A CA 1
ATOM 667 C C . TYR A 1 82 ? 5.246 7.346 -18.214 1.00 96.94 82 TYR A C 1
ATOM 669 O O . TYR A 1 82 ? 6.308 7.888 -17.904 1.00 96.94 82 TYR A O 1
ATOM 677 N N . ILE A 1 83 ? 5.138 6.430 -19.171 1.00 97.75 83 ILE A N 1
ATOM 678 C CA . ILE A 1 83 ? 6.259 5.905 -19.941 1.00 97.75 83 ILE A CA 1
ATOM 679 C C . ILE A 1 83 ? 6.295 6.628 -21.282 1.00 97.75 83 ILE A C 1
ATOM 681 O O . ILE A 1 83 ? 5.294 6.699 -21.993 1.00 97.75 83 ILE A O 1
ATOM 685 N N . LYS A 1 84 ? 7.460 7.168 -21.625 1.00 97.19 84 LYS A N 1
ATOM 686 C CA . LYS A 1 84 ? 7.736 7.783 -22.918 1.00 97.19 84 LYS A CA 1
ATOM 687 C C . LYS A 1 84 ? 8.813 6.972 -23.623 1.00 97.19 84 LYS A C 1
ATOM 689 O O . LYS A 1 84 ? 9.971 6.972 -23.209 1.00 97.19 84 LYS A O 1
ATOM 694 N N . GLU A 1 85 ? 8.438 6.309 -24.704 1.00 96.31 85 GLU A N 1
ATOM 695 C CA . GLU A 1 85 ? 9.387 5.609 -25.566 1.00 96.31 85 GLU A CA 1
ATOM 696 C C . GLU A 1 85 ? 10.263 6.627 -26.310 1.00 96.31 85 GLU A C 1
ATOM 698 O O . GLU A 1 85 ? 9.759 7.562 -26.936 1.00 96.31 85 GLU A O 1
ATOM 703 N N . VAL A 1 86 ? 11.586 6.484 -26.186 1.00 96.88 86 VAL A N 1
ATOM 704 C CA . VAL A 1 86 ? 12.575 7.372 -26.827 1.00 96.88 86 VAL A CA 1
ATOM 705 C C . VAL A 1 86 ? 13.231 6.664 -28.006 1.00 96.88 86 VAL A C 1
ATOM 707 O O . VAL A 1 86 ? 13.395 7.252 -29.073 1.00 96.88 86 VAL A O 1
ATOM 710 N N . THR A 1 87 ? 13.590 5.395 -27.815 1.00 95.88 87 THR A N 1
ATOM 711 C CA . THR A 1 87 ? 14.102 4.492 -28.853 1.00 95.88 87 THR A CA 1
ATOM 712 C C . THR A 1 87 ? 13.589 3.075 -28.590 1.00 95.88 87 THR A C 1
ATOM 714 O O . THR A 1 87 ? 13.083 2.800 -27.504 1.00 95.88 87 THR A O 1
ATOM 717 N N . ASP A 1 88 ? 13.826 2.143 -29.515 1.00 92.94 88 ASP A N 1
ATOM 718 C CA . ASP A 1 88 ? 13.480 0.719 -29.352 1.00 92.94 88 ASP A CA 1
ATOM 719 C C . ASP A 1 88 ? 14.110 0.051 -28.110 1.00 92.94 88 ASP A C 1
ATOM 721 O O . ASP A 1 88 ? 13.689 -1.025 -27.685 1.00 92.94 88 ASP A O 1
ATOM 725 N N . ASN A 1 89 ? 15.154 0.659 -27.535 1.00 96.06 89 ASN A N 1
ATOM 726 C CA . ASN A 1 89 ? 15.889 0.128 -26.387 1.00 96.06 89 ASN A CA 1
ATOM 727 C C . ASN A 1 89 ? 15.908 1.082 -25.188 1.00 96.06 89 ASN A C 1
ATOM 729 O O . ASN A 1 89 ? 16.678 0.850 -24.257 1.00 96.06 89 ASN A O 1
ATOM 733 N N . GLN A 1 90 ? 15.134 2.169 -25.205 1.00 97.81 90 GLN A N 1
ATOM 734 C CA . GLN A 1 90 ? 15.200 3.178 -24.152 1.00 97.81 90 GLN A CA 1
ATOM 735 C C . GLN A 1 90 ? 13.858 3.865 -23.929 1.00 97.81 90 GLN A C 1
ATOM 737 O O . GLN A 1 90 ? 13.205 4.316 -24.875 1.00 97.81 90 GLN A O 1
ATOM 742 N N . VAL A 1 91 ? 13.509 4.027 -22.654 1.00 98.31 91 VAL A N 1
ATOM 743 C CA . VAL A 1 91 ? 12.349 4.802 -22.214 1.00 98.31 91 VAL A CA 1
ATOM 744 C C . VAL A 1 91 ? 12.747 5.866 -21.198 1.00 98.31 91 VAL A C 1
ATOM 746 O O . VAL A 1 91 ? 13.671 5.694 -20.402 1.00 98.31 91 VAL A O 1
ATOM 749 N N . GLU A 1 92 ? 12.005 6.965 -21.214 1.00 97.94 92 GLU A N 1
ATOM 750 C CA . GLU A 1 92 ? 12.001 8.007 -20.192 1.00 97.94 92 GLU A CA 1
ATOM 751 C C . GLU A 1 92 ? 10.718 7.896 -19.359 1.00 97.94 92 GLU A C 1
ATOM 753 O O . GLU A 1 92 ? 9.653 7.578 -19.891 1.00 97.94 92 GLU A O 1
ATOM 758 N N . MET A 1 93 ? 10.791 8.231 -18.071 1.00 96.88 93 MET A N 1
ATOM 759 C CA . MET A 1 93 ? 9.615 8.435 -17.214 1.00 96.88 93 MET A CA 1
ATOM 760 C C . MET A 1 93 ? 9.579 9.874 -16.681 1.00 96.88 93 MET A C 1
ATOM 762 O O . MET A 1 93 ? 10.071 10.144 -15.579 1.00 96.88 93 MET A O 1
ATOM 766 N N . PRO A 1 94 ? 9.029 10.834 -17.454 1.00 93.31 94 PRO A N 1
ATOM 767 C CA . PRO A 1 94 ? 9.048 12.237 -17.056 1.00 93.31 94 PRO A CA 1
ATOM 768 C C . PRO A 1 94 ? 8.190 12.522 -15.823 1.00 93.31 94 PRO A C 1
ATOM 770 O O . PRO A 1 94 ? 8.552 13.407 -15.056 1.00 93.31 94 PRO A O 1
ATOM 773 N N . GLY A 1 95 ? 7.093 11.791 -15.623 1.00 92.12 95 GLY A N 1
ATOM 774 C CA . GLY A 1 95 ? 6.406 11.671 -14.336 1.00 92.12 95 GLY A CA 1
ATOM 775 C C . GLY A 1 95 ? 6.688 10.283 -13.773 1.00 92.12 95 GLY A C 1
ATOM 776 O O . GLY A 1 95 ? 6.560 9.303 -14.504 1.00 92.12 95 GLY A O 1
ATOM 777 N N . SER A 1 96 ? 7.112 10.196 -12.512 1.00 94.44 96 SER A N 1
ATOM 778 C CA . SER A 1 96 ? 7.505 8.933 -11.879 1.00 94.44 96 SER A CA 1
ATOM 779 C C . SER A 1 96 ? 7.252 8.997 -10.384 1.00 94.44 96 SER A C 1
ATOM 781 O O . SER A 1 96 ? 7.857 9.808 -9.684 1.00 94.44 96 SER A O 1
ATOM 783 N N . HIS A 1 97 ? 6.376 8.132 -9.879 1.00 96.62 97 HIS A N 1
ATOM 784 C CA . HIS A 1 97 ? 6.080 8.073 -8.452 1.00 96.62 97 HIS A CA 1
ATOM 785 C C . HIS A 1 97 ? 7.351 7.774 -7.644 1.00 96.62 97 HIS A C 1
ATOM 787 O O . HIS A 1 97 ? 7.675 8.485 -6.692 1.00 96.62 97 HIS A O 1
ATOM 793 N N . TYR A 1 98 ? 8.106 6.757 -8.070 1.00 94.56 98 TYR A N 1
ATOM 794 C CA . TYR A 1 98 ? 9.330 6.318 -7.402 1.00 94.56 98 TYR A CA 1
ATOM 795 C C . TYR A 1 98 ? 10.535 7.234 -7.627 1.00 94.56 98 TYR A C 1
ATOM 797 O O . TYR A 1 98 ? 11.443 7.191 -6.814 1.00 94.56 98 TYR A O 1
ATOM 805 N N . GLY A 1 99 ? 10.564 8.062 -8.673 1.00 90.12 99 GLY A N 1
ATOM 806 C CA . GLY A 1 99 ? 11.658 9.019 -8.881 1.00 90.12 99 GLY A CA 1
ATOM 807 C C . GLY A 1 99 ? 11.376 10.420 -8.337 1.00 90.12 99 GLY A C 1
ATOM 808 O O . GLY A 1 99 ? 12.305 11.155 -8.007 1.00 90.12 99 GLY A O 1
ATOM 809 N N . GLN A 1 100 ? 10.104 10.829 -8.258 1.00 89.50 100 GLN A N 1
ATOM 810 C CA . GLN A 1 100 ? 9.710 12.199 -7.904 1.00 89.50 100 GLN A CA 1
ATOM 811 C C . GLN A 1 100 ? 9.031 12.321 -6.538 1.00 89.50 100 GLN A C 1
ATOM 813 O O . GLN A 1 100 ? 9.170 13.361 -5.897 1.00 89.50 100 GLN A O 1
ATOM 818 N N . SER A 1 101 ? 8.256 11.321 -6.115 1.00 87.50 101 SER A N 1
ATOM 819 C CA . SER A 1 101 ? 7.358 11.449 -4.957 1.00 87.50 101 SER A CA 1
ATOM 820 C C . SER A 1 101 ? 7.826 10.669 -3.732 1.00 87.50 101 SER A C 1
ATOM 822 O O . SER A 1 101 ? 7.457 11.016 -2.610 1.00 87.50 101 SER A O 1
ATOM 824 N N . THR A 1 102 ? 8.635 9.629 -3.912 1.00 84.06 102 THR A N 1
ATOM 825 C CA . THR A 1 102 ? 9.284 8.912 -2.807 1.00 84.06 102 THR A CA 1
ATOM 826 C C . THR A 1 102 ? 10.582 9.607 -2.385 1.00 84.06 102 THR A C 1
ATOM 828 O O . THR A 1 102 ? 11.117 10.470 -3.085 1.00 84.06 102 THR A O 1
ATOM 831 N N . TYR A 1 103 ? 11.114 9.212 -1.231 1.00 83.44 103 TYR A N 1
ATOM 832 C CA . TYR A 1 103 ? 12.384 9.696 -0.698 1.00 83.44 103 TYR A CA 1
ATOM 833 C C . TYR A 1 103 ? 13.265 8.535 -0.249 1.00 83.44 103 TYR A C 1
ATOM 835 O O . TYR A 1 103 ? 12.791 7.423 -0.020 1.00 83.44 103 TYR A O 1
ATOM 843 N N . LEU A 1 104 ? 14.550 8.835 -0.087 1.00 78.31 104 LEU A N 1
ATOM 844 C CA . LEU A 1 104 ? 15.548 7.935 0.472 1.00 78.31 104 LEU A CA 1
ATOM 845 C C . LEU A 1 104 ? 16.095 8.546 1.759 1.00 78.31 104 LEU A C 1
ATOM 847 O O . LEU A 1 104 ? 16.445 9.727 1.796 1.00 78.31 104 LEU A O 1
ATOM 851 N N . LEU A 1 105 ? 16.188 7.738 2.812 1.00 70.56 105 LEU A N 1
ATOM 852 C CA . LEU A 1 105 ? 16.927 8.090 4.019 1.00 70.56 105 LEU A CA 1
ATOM 853 C C . LEU A 1 105 ? 18.368 7.603 3.843 1.00 70.56 105 LEU A C 1
ATOM 855 O O . LEU A 1 105 ? 18.689 6.467 4.174 1.00 70.56 105 LEU A O 1
ATOM 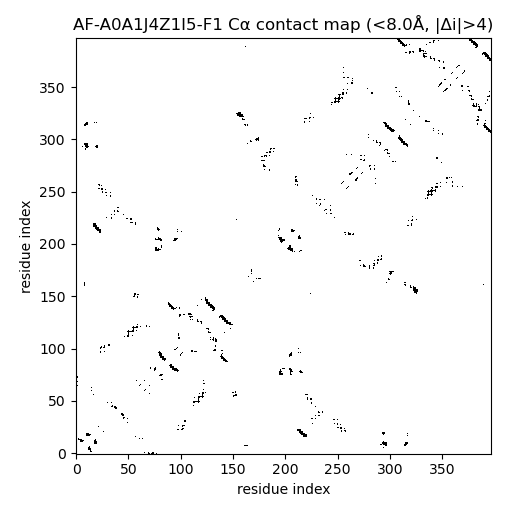859 N N . GLY A 1 106 ? 19.230 8.442 3.267 1.00 71.25 106 GLY A N 1
ATOM 860 C CA . GLY A 1 106 ? 20.629 8.086 3.029 1.00 71.25 106 GLY A CA 1
ATOM 861 C C . GLY A 1 106 ? 21.257 8.808 1.843 1.00 71.25 106 GLY A C 1
ATOM 862 O O . GLY A 1 106 ? 20.786 9.861 1.407 1.00 71.25 106 GLY A O 1
ATOM 863 N N . SER A 1 107 ? 22.351 8.239 1.336 1.00 72.50 107 SER A N 1
ATOM 864 C CA . SER A 1 107 ? 23.021 8.740 0.136 1.00 72.50 107 SER A CA 1
ATOM 865 C C . SER A 1 107 ? 22.112 8.587 -1.087 1.00 72.50 107 SER A C 1
ATOM 867 O O . SER A 1 107 ? 21.510 7.528 -1.255 1.00 72.50 107 SER A O 1
ATOM 869 N N . PRO A 1 108 ? 22.035 9.597 -1.969 1.00 80.88 108 PRO A N 1
ATOM 870 C CA . PRO A 1 108 ? 21.293 9.471 -3.214 1.00 80.88 108 PRO A CA 1
ATOM 871 C C . PRO A 1 108 ? 21.801 8.305 -4.067 1.00 80.88 108 PRO A C 1
ATOM 873 O O . PRO A 1 108 ? 22.965 8.284 -4.470 1.00 80.88 108 PRO A O 1
ATOM 876 N N . GLU A 1 109 ? 20.909 7.374 -4.384 1.00 87.06 109 GLU A N 1
ATOM 877 C CA . GLU A 1 109 ? 21.166 6.247 -5.276 1.00 87.06 109 GLU A CA 1
ATOM 878 C C . GLU A 1 109 ? 19.968 5.999 -6.200 1.00 87.06 109 GLU A C 1
ATOM 880 O O . GLU A 1 109 ? 18.897 6.591 -6.044 1.00 87.06 109 GLU A O 1
ATOM 885 N N . LYS A 1 110 ? 20.168 5.137 -7.198 1.00 90.69 110 LYS A N 1
ATOM 886 C CA . LYS A 1 110 ? 19.096 4.652 -8.070 1.00 90.69 110 LYS A CA 1
ATOM 887 C C . LYS A 1 110 ? 18.154 3.780 -7.254 1.00 90.69 110 LYS A C 1
ATOM 889 O O . LYS A 1 110 ? 18.614 2.871 -6.569 1.00 90.69 110 LYS A O 1
ATOM 894 N N . SER A 1 111 ? 16.858 4.065 -7.316 1.00 91.69 111 SER A N 1
ATOM 895 C CA . SER A 1 111 ? 15.894 3.443 -6.408 1.00 91.69 111 SER A CA 1
ATOM 896 C C . SER A 1 111 ? 14.542 3.128 -7.047 1.00 91.69 111 SER A C 1
ATOM 898 O O . SER A 1 111 ? 13.627 2.664 -6.365 1.00 91.69 111 SER A O 1
ATOM 900 N N . CYS A 1 112 ? 14.404 3.295 -8.366 1.00 95.94 112 CYS A N 1
ATOM 901 C CA . CYS A 1 112 ? 13.162 3.018 -9.084 1.00 95.94 112 CYS A CA 1
ATOM 902 C C . CYS A 1 112 ? 13.015 1.518 -9.407 1.00 95.94 112 CYS A C 1
ATOM 904 O O . CYS A 1 112 ? 12.715 1.138 -10.542 1.00 95.94 112 CYS A O 1
ATOM 906 N N . PHE A 1 113 ? 13.234 0.642 -8.418 1.00 97.75 113 PHE A N 1
ATOM 907 C CA . PHE A 1 113 ? 13.275 -0.814 -8.606 1.00 97.75 113 PHE A CA 1
ATOM 908 C C . PHE A 1 113 ? 11.944 -1.380 -9.104 1.00 97.75 113 PHE A C 1
ATOM 910 O O . PHE A 1 113 ? 11.941 -2.237 -9.989 1.00 97.75 113 PHE A O 1
ATOM 917 N N . PHE A 1 114 ? 10.820 -0.865 -8.592 1.00 98.38 114 PHE A N 1
ATOM 918 C CA . PHE A 1 114 ? 9.495 -1.237 -9.084 1.00 98.38 114 PHE A CA 1
ATOM 919 C C . PHE A 1 114 ? 9.327 -0.873 -10.564 1.00 98.38 114 PHE A C 1
ATOM 921 O O . PHE A 1 114 ? 8.940 -1.731 -11.349 1.00 98.38 114 PHE A O 1
ATOM 928 N N . ASN A 1 115 ? 9.678 0.356 -10.966 1.00 98.31 115 ASN A N 1
ATOM 929 C CA . ASN A 1 115 ? 9.572 0.801 -12.361 1.00 98.31 115 ASN A CA 1
ATOM 930 C C . ASN A 1 115 ? 10.447 -0.054 -13.286 1.00 98.31 115 ASN A C 1
ATOM 932 O O . ASN A 1 115 ? 9.981 -0.505 -14.331 1.00 98.31 115 ASN A O 1
ATOM 936 N N . ALA A 1 116 ? 11.693 -0.327 -12.882 1.00 98.38 116 ALA A N 1
ATOM 937 C CA . ALA A 1 116 ? 12.580 -1.214 -13.625 1.00 98.38 116 ALA A CA 1
ATOM 938 C C . ALA A 1 116 ? 11.953 -2.606 -13.778 1.00 98.38 116 ALA A C 1
ATOM 940 O O . ALA A 1 116 ? 11.878 -3.126 -14.885 1.00 98.38 116 ALA A O 1
ATOM 941 N N . GLY A 1 117 ? 11.443 -3.186 -12.689 1.00 98.50 117 GLY A N 1
ATOM 942 C CA . GLY A 1 117 ? 10.797 -4.496 -12.696 1.00 98.50 117 GLY A CA 1
ATOM 943 C C . GLY A 1 117 ? 9.524 -4.552 -13.537 1.00 98.50 117 GLY A C 1
ATOM 944 O O . GLY A 1 117 ? 9.305 -5.504 -14.284 1.00 98.50 117 GLY A O 1
ATOM 945 N N . PHE A 1 118 ? 8.711 -3.503 -13.472 1.00 98.69 118 PHE A N 1
ATOM 946 C CA . PHE A 1 118 ? 7.526 -3.356 -14.301 1.00 98.69 118 PHE A CA 1
ATOM 947 C C . PHE A 1 118 ? 7.896 -3.374 -15.788 1.00 98.69 118 PHE A C 1
ATOM 949 O O . PHE A 1 118 ? 7.360 -4.176 -16.554 1.00 98.69 118 PHE A O 1
ATOM 956 N N . LEU A 1 119 ? 8.867 -2.542 -16.183 1.00 98.62 119 LEU A N 1
ATOM 957 C CA . LEU A 1 119 ? 9.362 -2.479 -17.556 1.00 98.62 119 LEU A CA 1
ATOM 958 C C . LEU A 1 119 ? 9.951 -3.823 -17.997 1.00 98.62 119 LEU A C 1
ATOM 960 O O . LEU A 1 119 ? 9.627 -4.272 -19.092 1.00 98.62 119 LEU A O 1
ATOM 964 N N . GLN A 1 120 ? 10.734 -4.502 -17.146 1.00 98.38 120 GLN A N 1
ATOM 965 C CA . GLN A 1 120 ? 11.280 -5.833 -17.451 1.00 98.38 120 GLN A CA 1
ATOM 966 C C . GLN A 1 120 ? 10.186 -6.823 -17.830 1.00 98.38 120 GLN A C 1
ATOM 968 O O . GLN A 1 120 ? 10.308 -7.524 -18.834 1.00 98.38 120 GLN A O 1
ATOM 973 N N . GLY A 1 121 ? 9.113 -6.872 -17.038 1.00 97.88 121 GLY A N 1
ATOM 974 C CA . GLY A 1 121 ? 7.990 -7.756 -17.320 1.00 97.88 121 GLY A CA 1
ATOM 975 C C . GLY A 1 121 ? 7.221 -7.331 -18.569 1.00 97.88 121 GLY A C 1
ATOM 976 O O . GLY A 1 121 ? 6.787 -8.187 -19.334 1.00 97.88 121 GLY A O 1
ATOM 977 N N . ALA A 1 122 ? 7.077 -6.026 -18.812 1.00 97.75 122 ALA A N 1
ATOM 978 C CA . ALA A 1 122 ? 6.345 -5.510 -19.964 1.00 97.75 122 ALA A CA 1
ATOM 979 C C . ALA A 1 122 ? 7.049 -5.845 -21.289 1.00 97.75 122 ALA A C 1
ATOM 981 O O . ALA A 1 122 ? 6.394 -6.309 -22.227 1.00 97.75 122 ALA A O 1
ATOM 982 N N . VAL A 1 123 ? 8.377 -5.695 -21.346 1.00 97.12 123 VAL A N 1
ATOM 983 C CA . VAL A 1 123 ? 9.164 -5.843 -22.586 1.00 97.12 123 VAL A CA 1
ATOM 984 C C . VAL A 1 123 ? 9.920 -7.176 -22.707 1.00 97.12 123 VAL A C 1
ATOM 986 O O . VAL A 1 123 ? 10.543 -7.417 -23.735 1.00 97.12 123 VAL A O 1
ATOM 989 N N . ASP A 1 124 ? 9.878 -8.044 -21.686 1.00 96.88 124 ASP A N 1
ATOM 990 C CA . ASP A 1 124 ? 10.627 -9.316 -21.596 1.00 96.88 124 ASP A CA 1
ATOM 991 C C . ASP A 1 124 ? 12.138 -9.173 -21.850 1.00 96.88 124 ASP A C 1
ATOM 993 O O . ASP A 1 124 ? 12.780 -10.008 -22.494 1.00 96.88 124 ASP A O 1
ATOM 997 N N . ARG A 1 125 ? 12.737 -8.095 -21.339 1.00 97.44 125 ARG A N 1
ATOM 998 C CA . ARG A 1 125 ? 14.183 -7.839 -21.413 1.00 97.44 125 ARG A CA 1
ATOM 999 C C . ARG A 1 125 ? 14.688 -7.344 -20.071 1.00 97.44 125 ARG A C 1
ATOM 1001 O O . ARG A 1 125 ? 13.927 -6.796 -19.282 1.00 97.44 125 ARG A O 1
ATOM 1008 N N . THR A 1 126 ? 15.978 -7.517 -19.807 1.00 97.50 126 THR A N 1
ATOM 1009 C CA . THR A 1 126 ? 16.623 -6.900 -18.642 1.00 97.50 126 THR A CA 1
ATOM 1010 C C . THR A 1 126 ? 16.517 -5.382 -18.749 1.00 97.50 126 THR A C 1
ATOM 1012 O O . THR A 1 126 ? 16.760 -4.841 -19.829 1.00 97.50 126 THR A O 1
ATOM 1015 N N . VAL A 1 127 ? 16.223 -4.690 -17.651 1.00 98.00 127 VAL A N 1
ATOM 1016 C CA . VAL A 1 127 ? 16.096 -3.227 -17.639 1.00 98.00 127 VAL A CA 1
ATOM 1017 C C . VAL A 1 127 ? 17.066 -2.643 -16.629 1.00 98.00 127 VAL A C 1
ATOM 1019 O O . VAL A 1 127 ? 17.116 -3.076 -15.479 1.00 98.00 127 VAL A O 1
ATOM 1022 N N . THR A 1 128 ? 17.837 -1.650 -17.062 1.00 97.38 128 THR A N 1
ATOM 1023 C CA . THR A 1 128 ? 18.762 -0.906 -16.201 1.00 97.38 128 THR A CA 1
ATOM 1024 C C . THR A 1 128 ? 18.332 0.548 -16.126 1.00 97.38 128 THR A C 1
ATOM 1026 O O . THR A 1 128 ? 18.205 1.209 -17.152 1.00 97.38 128 THR A O 1
ATOM 1029 N N . GLU A 1 129 ? 18.139 1.064 -14.913 1.00 97.56 129 GLU A N 1
ATOM 1030 C CA . GLU A 1 129 ? 17.987 2.503 -14.689 1.00 97.56 129 GLU A CA 1
ATOM 1031 C C . GLU A 1 129 ? 19.339 3.183 -14.954 1.00 97.56 129 GLU A C 1
ATOM 1033 O O . GLU A 1 129 ? 20.331 2.902 -14.273 1.00 97.56 129 GLU A O 1
ATOM 1038 N N . THR A 1 130 ? 19.428 4.052 -15.958 1.00 97.19 130 THR A N 1
ATOM 1039 C CA . THR A 1 130 ? 20.671 4.749 -16.331 1.00 97.19 130 THR A CA 1
ATOM 1040 C C . THR A 1 130 ? 20.736 6.162 -15.769 1.00 97.19 130 THR A C 1
ATOM 1042 O O . THR A 1 130 ? 21.825 6.597 -15.388 1.00 97.19 130 THR A O 1
ATOM 1045 N N . ALA A 1 131 ? 19.589 6.815 -15.571 1.00 96.50 131 ALA A N 1
ATOM 1046 C CA . ALA A 1 131 ? 19.459 8.092 -14.874 1.00 96.50 131 ALA A CA 1
ATOM 1047 C C . ALA A 1 131 ? 18.275 8.054 -13.896 1.00 96.50 131 ALA A C 1
ATOM 1049 O O . ALA A 1 131 ? 17.261 7.441 -14.206 1.00 96.50 131 ALA A O 1
ATOM 1050 N N . CYS A 1 132 ? 18.419 8.705 -12.737 1.00 94.88 132 CYS A N 1
ATOM 1051 C CA . CYS A 1 132 ? 17.424 8.716 -11.660 1.00 94.88 132 CYS A CA 1
ATOM 1052 C C . CYS A 1 132 ? 17.264 10.125 -11.079 1.00 94.88 132 CYS A C 1
ATOM 1054 O O . CYS A 1 132 ? 18.257 10.812 -10.801 1.00 94.88 132 CYS A O 1
ATOM 1056 N N . ARG A 1 133 ? 16.023 10.554 -10.853 1.00 93.12 133 ARG A N 1
ATOM 1057 C CA . ARG A 1 133 ? 15.681 11.851 -10.254 1.00 93.12 133 ARG A CA 1
ATOM 1058 C C . ARG A 1 133 ? 16.177 12.005 -8.819 1.00 93.12 133 ARG A C 1
ATOM 1060 O O . ARG A 1 133 ? 16.620 1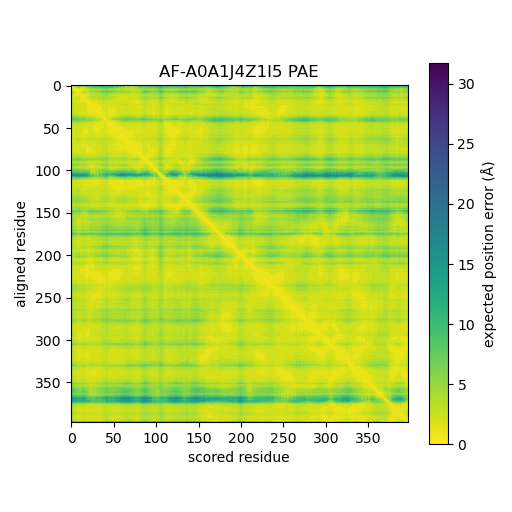3.100 -8.467 1.00 93.12 133 ARG A O 1
ATOM 1067 N N . HIS A 1 134 ? 16.236 10.936 -8.018 1.00 90.75 134 HIS A N 1
ATOM 1068 C CA . HIS A 1 134 ? 16.893 10.995 -6.699 1.00 90.75 134 HIS A CA 1
ATOM 1069 C C . HIS A 1 134 ? 18.372 11.363 -6.809 1.00 90.75 134 HIS A C 1
ATOM 1071 O O . HIS A 1 134 ? 18.907 12.052 -5.946 1.00 90.75 134 HIS A O 1
ATOM 1077 N N . MET A 1 135 ? 19.016 11.003 -7.919 1.00 92.12 135 MET A N 1
ATOM 1078 C CA . MET A 1 135 ? 20.391 11.386 -8.239 1.00 92.12 135 MET A CA 1
ATOM 1079 C C . MET A 1 135 ? 20.485 12.713 -9.011 1.00 92.12 135 MET A C 1
ATOM 1081 O O . MET A 1 135 ? 21.484 12.975 -9.679 1.00 92.12 135 MET A O 1
ATOM 1085 N N . LYS A 1 136 ? 19.461 13.573 -8.907 1.00 92.00 136 LYS A N 1
ATOM 1086 C CA . LYS A 1 136 ? 19.368 14.893 -9.556 1.00 92.00 136 LYS A CA 1
ATOM 1087 C C . LYS A 1 136 ? 19.326 14.851 -11.088 1.00 92.00 136 LYS A C 1
ATOM 1089 O O . LYS A 1 136 ? 19.557 15.879 -11.729 1.00 92.00 136 LYS A O 1
ATOM 1094 N N . ALA A 1 137 ? 19.021 13.703 -11.696 1.00 94.50 137 ALA A N 1
ATOM 1095 C CA . ALA A 1 137 ? 18.685 13.677 -13.113 1.00 94.50 137 ALA A CA 1
ATOM 1096 C C . ALA A 1 137 ? 17.367 14.428 -13.361 1.00 94.50 137 ALA A C 1
ATOM 1098 O O . ALA A 1 137 ? 16.511 14.530 -12.483 1.00 94.50 137 ALA A O 1
ATOM 1099 N N . ARG A 1 138 ? 17.180 14.941 -14.581 1.00 93.75 138 ARG A N 1
ATOM 1100 C CA . ARG A 1 138 ? 15.936 15.627 -14.967 1.00 93.75 138 ARG A CA 1
ATOM 1101 C C . ARG A 1 138 ? 14.732 14.678 -14.996 1.00 93.75 138 ARG A C 1
ATOM 1103 O O . ARG A 1 138 ? 13.613 15.096 -14.722 1.00 93.75 138 ARG A O 1
ATOM 1110 N N . THR A 1 139 ? 14.964 13.433 -15.389 1.00 95.44 139 THR A N 1
ATOM 1111 C CA . THR A 1 139 ? 13.961 12.379 -15.534 1.00 95.44 139 THR A CA 1
ATOM 1112 C C . THR A 1 139 ? 14.606 11.038 -15.225 1.00 95.44 139 THR A C 1
ATOM 1114 O O . THR A 1 139 ? 15.830 10.919 -15.334 1.00 95.44 139 THR A O 1
ATOM 1117 N N . ASP A 1 140 ? 13.791 10.046 -14.876 1.00 97.19 140 ASP A N 1
ATOM 1118 C CA . ASP A 1 140 ? 14.268 8.669 -14.820 1.00 97.19 140 ASP A CA 1
ATOM 1119 C C . ASP A 1 140 ? 14.390 8.138 -16.253 1.00 97.19 140 ASP A C 1
ATOM 1121 O O . ASP A 1 140 ? 13.530 8.421 -17.100 1.00 97.19 140 ASP A O 1
ATOM 1125 N N . VAL A 1 141 ? 15.476 7.420 -16.531 1.00 98.12 141 VAL A N 1
ATOM 1126 C CA . VAL A 1 141 ? 15.783 6.833 -17.843 1.00 98.12 141 VAL A CA 1
ATOM 1127 C C . VAL A 1 141 ? 16.126 5.368 -17.646 1.00 98.12 141 VAL A C 1
ATOM 1129 O O . VAL A 1 141 ? 16.927 5.029 -16.772 1.00 98.12 141 VAL A O 1
ATOM 1132 N N . PHE A 1 142 ? 15.546 4.513 -18.481 1.00 98.50 142 PHE A N 1
ATOM 1133 C CA . PHE A 1 142 ? 15.743 3.072 -18.433 1.00 98.50 142 PHE A CA 1
ATOM 1134 C C . PHE A 1 142 ? 16.160 2.538 -19.800 1.00 98.50 142 PHE A C 1
ATOM 1136 O O . PHE A 1 142 ? 15.569 2.895 -20.820 1.00 98.50 142 PHE A O 1
ATOM 1143 N N . GLU A 1 143 ? 17.156 1.656 -19.811 1.00 98.38 143 GLU A N 1
ATOM 1144 C CA . GLU A 1 143 ? 17.667 0.998 -21.015 1.00 98.38 143 GLU A CA 1
ATOM 1145 C C . GLU A 1 143 ? 17.378 -0.501 -21.003 1.00 98.38 143 GLU A C 1
ATOM 1147 O O . GLU A 1 143 ? 17.480 -1.172 -19.970 1.00 98.38 143 GLU A O 1
ATOM 1152 N N . PHE A 1 144 ? 17.019 -1.022 -22.175 1.00 98.19 144 PHE A N 1
ATOM 1153 C CA . PHE A 1 144 ? 16.649 -2.414 -22.391 1.00 98.19 144 PHE A CA 1
ATOM 1154 C C . PHE A 1 144 ? 17.849 -3.215 -22.893 1.00 98.19 144 PHE A C 1
ATOM 1156 O O . PHE A 1 144 ? 18.447 -2.912 -23.926 1.00 98.19 144 PHE A O 1
ATOM 1163 N N . GLY A 1 145 ? 18.178 -4.279 -22.167 1.00 97.31 145 GLY A N 1
ATOM 1164 C CA . GLY A 1 145 ? 19.302 -5.167 -22.443 1.00 97.31 145 GLY A CA 1
ATOM 1165 C C . GLY A 1 145 ? 18.885 -6.469 -23.124 1.00 97.31 145 GLY A C 1
ATOM 1166 O O . GLY A 1 145 ? 18.102 -6.470 -24.077 1.00 97.31 145 GLY A O 1
ATOM 1167 N N . ALA A 1 146 ? 19.445 -7.583 -22.656 1.00 97.06 146 ALA A N 1
ATOM 1168 C CA . ALA A 1 146 ? 19.210 -8.908 -23.220 1.00 97.06 146 ALA A CA 1
ATOM 1169 C C . ALA A 1 146 ? 17.779 -9.413 -22.940 1.00 97.06 146 ALA A C 1
ATOM 1171 O O . ALA A 1 146 ? 17.149 -8.948 -21.986 1.00 97.06 146 ALA A O 1
ATOM 1172 N N . PRO A 1 147 ? 17.264 -10.372 -23.732 1.00 97.19 147 PRO A N 1
ATOM 1173 C CA . PRO A 1 147 ? 16.011 -11.057 -23.426 1.00 97.19 147 PRO A CA 1
ATOM 1174 C C . PRO A 1 147 ? 16.012 -11.649 -22.015 1.00 97.19 147 PRO A C 1
ATOM 1176 O O . PRO A 1 147 ? 17.004 -12.233 -21.574 1.00 97.19 147 PRO A O 1
ATOM 1179 N N . LEU A 1 148 ? 14.891 -11.501 -21.316 1.00 94.31 148 LEU A N 1
ATOM 1180 C CA . LEU A 1 148 ? 14.692 -12.029 -19.975 1.00 94.31 148 LEU A CA 1
ATOM 1181 C C . LEU A 1 148 ? 14.036 -13.418 -20.057 1.00 94.31 148 LEU A C 1
ATOM 1183 O O . LEU A 1 148 ? 13.086 -13.596 -20.823 1.00 94.31 148 LEU A O 1
ATOM 1187 N N . PRO A 1 149 ? 14.488 -14.416 -19.275 1.00 90.88 149 PRO A N 1
ATOM 1188 C CA . PRO A 1 149 ? 13.777 -15.683 -19.184 1.00 90.88 149 PRO A CA 1
ATOM 1189 C C . PRO A 1 149 ? 12.384 -15.500 -18.563 1.00 90.88 149 PRO A C 1
ATOM 1191 O O . PRO A 1 149 ? 12.134 -14.580 -17.782 1.00 90.88 149 PRO A O 1
ATOM 1194 N N . ALA A 1 150 ? 11.476 -16.423 -18.880 1.00 90.19 150 ALA A N 1
ATOM 1195 C CA . ALA A 1 150 ? 10.171 -16.472 -18.236 1.00 90.19 150 ALA A CA 1
ATOM 1196 C C . ALA A 1 150 ? 10.327 -16.760 -16.736 1.00 90.19 150 ALA A C 1
ATOM 1198 O O . ALA A 1 150 ? 11.013 -17.708 -16.347 1.00 90.19 150 ALA A O 1
ATOM 1199 N N . MET A 1 151 ? 9.657 -15.968 -15.902 1.00 94.44 151 MET A N 1
ATOM 1200 C CA . MET A 1 151 ? 9.650 -16.151 -14.456 1.00 94.44 151 MET A CA 1
ATOM 1201 C C . MET A 1 151 ? 8.360 -16.829 -13.988 1.00 94.44 151 MET A C 1
ATOM 1203 O O . MET A 1 151 ? 7.265 -16.593 -14.513 1.00 94.44 151 MET A O 1
ATOM 1207 N N . THR A 1 152 ? 8.489 -17.664 -12.958 1.00 93.38 152 THR A N 1
ATOM 1208 C CA . THR A 1 152 ? 7.366 -18.390 -12.358 1.00 93.38 152 THR A CA 1
ATOM 1209 C C . THR A 1 152 ? 6.390 -17.436 -11.679 1.00 93.38 152 THR A C 1
ATOM 1211 O O . THR A 1 152 ? 6.798 -16.535 -10.940 1.00 93.38 152 THR A O 1
ATOM 1214 N N . ASP A 1 153 ? 5.095 -17.675 -11.869 1.00 94.00 153 ASP A N 1
ATOM 1215 C CA . ASP A 1 153 ? 4.040 -16.955 -11.159 1.00 94.00 153 ASP A CA 1
ATOM 1216 C C . ASP A 1 153 ? 4.166 -17.154 -9.635 1.00 94.00 153 ASP A C 1
ATOM 1218 O O . ASP A 1 153 ? 4.256 -18.300 -9.189 1.00 94.00 153 ASP A O 1
ATOM 1222 N N . PRO A 1 154 ? 4.240 -16.087 -8.819 1.00 94.50 154 PRO A N 1
ATOM 1223 C CA . PRO A 1 154 ? 4.279 -16.222 -7.366 1.00 94.50 154 PRO A CA 1
ATOM 1224 C C . PRO A 1 154 ? 2.932 -16.641 -6.770 1.00 94.50 154 PRO A C 1
ATOM 1226 O O . PRO A 1 154 ? 2.905 -17.159 -5.657 1.00 94.50 154 PRO A O 1
ATOM 1229 N N . LEU A 1 155 ? 1.823 -16.419 -7.477 1.00 95.31 155 LEU A N 1
ATOM 1230 C CA . LEU A 1 155 ? 0.474 -16.610 -6.953 1.00 95.31 155 LEU A CA 1
ATOM 1231 C C . LEU A 1 155 ? 0.010 -18.037 -7.253 1.00 95.31 155 LEU A C 1
ATOM 1233 O O . LEU A 1 155 ? -0.570 -18.320 -8.300 1.00 95.31 155 LEU A O 1
ATOM 1237 N N . VAL A 1 156 ? 0.300 -18.946 -6.325 1.00 94.81 156 VAL A N 1
ATOM 1238 C CA . VAL A 1 156 ? 0.133 -20.395 -6.522 1.00 94.81 156 VAL A CA 1
ATOM 1239 C C . VAL A 1 156 ? -1.153 -20.959 -5.920 1.00 94.81 156 VAL A C 1
ATOM 1241 O O . VAL A 1 156 ? -1.555 -22.064 -6.277 1.00 94.81 156 VAL A O 1
ATOM 1244 N N . ASN A 1 157 ? -1.821 -20.209 -5.039 1.00 94.88 157 ASN A N 1
ATOM 1245 C CA . ASN A 1 157 ? -3.056 -20.637 -4.382 1.00 94.88 157 ASN A CA 1
ATOM 1246 C C . ASN A 1 157 ? -4.237 -19.705 -4.714 1.00 94.88 157 ASN A C 1
ATOM 1248 O O . ASN A 1 157 ? -4.045 -18.496 -4.894 1.00 94.88 157 ASN A O 1
ATOM 1252 N N . PRO A 1 158 ? -5.479 -20.226 -4.735 1.00 92.31 158 PRO A N 1
ATOM 1253 C CA . PRO A 1 158 ? -6.667 -19.387 -4.818 1.00 92.31 158 PRO A CA 1
ATOM 1254 C C . PRO A 1 158 ? -6.837 -18.542 -3.539 1.00 92.31 158 PRO A C 1
ATOM 1256 O O . PRO A 1 158 ? -6.475 -18.994 -2.449 1.00 92.31 158 PRO A O 1
ATOM 1259 N N . PRO A 1 159 ? -7.408 -17.329 -3.637 1.00 92.94 159 PRO A N 1
ATOM 1260 C CA . PRO A 1 159 ? -7.668 -16.490 -2.470 1.00 92.94 159 PRO A CA 1
ATOM 1261 C C . PRO A 1 159 ? -8.769 -17.098 -1.576 1.00 92.94 159 PRO A C 1
ATOM 1263 O O . PRO A 1 159 ? -9.857 -17.396 -2.078 1.00 92.94 159 PRO A O 1
ATOM 1266 N N . PRO A 1 160 ? -8.540 -17.264 -0.259 1.00 94.62 160 PRO A N 1
ATOM 1267 C CA . PRO A 1 160 ? -9.525 -17.850 0.648 1.00 94.62 160 PRO A CA 1
ATOM 1268 C C . PRO A 1 160 ? -10.509 -16.788 1.164 1.00 94.62 160 PRO A C 1
ATOM 1270 O O . PRO A 1 160 ? -10.499 -16.442 2.343 1.00 94.62 160 PRO A O 1
ATOM 1273 N N . PHE A 1 161 ? -11.337 -16.229 0.276 1.00 96.50 161 PHE A N 1
ATOM 1274 C CA . PHE A 1 161 ? -12.314 -15.213 0.675 1.00 96.50 161 PHE A CA 1
ATOM 1275 C C . PHE A 1 161 ? -13.414 -15.775 1.574 1.00 96.50 161 PHE A C 1
ATOM 1277 O O . PHE A 1 161 ? -13.930 -16.870 1.345 1.00 96.50 161 PHE A O 1
ATOM 1284 N N . VAL A 1 162 ? -13.839 -14.960 2.536 1.00 95.94 162 VAL A N 1
ATOM 1285 C CA . VAL A 1 162 ? -14.978 -15.230 3.416 1.00 95.94 162 VAL A CA 1
ATOM 1286 C C . VAL A 1 162 ? -16.089 -14.189 3.227 1.00 95.94 162 VAL A C 1
ATOM 1288 O O . VAL A 1 162 ? -15.824 -13.057 2.798 1.00 95.94 162 VAL A O 1
ATOM 1291 N N . PRO A 1 163 ? -17.349 -14.527 3.558 1.00 95.38 163 PRO A N 1
ATOM 1292 C CA . PRO A 1 163 ? -18.419 -13.542 3.655 1.00 95.38 163 PRO A CA 1
ATOM 1293 C C . PRO A 1 163 ? -18.078 -12.440 4.665 1.00 95.38 163 PRO A C 1
ATOM 1295 O O . PRO A 1 163 ? -17.619 -12.712 5.772 1.00 95.38 163 PRO A O 1
ATOM 1298 N N . VAL A 1 164 ? -18.333 -11.187 4.290 1.00 95.44 164 VAL A N 1
ATOM 1299 C CA . VAL A 1 164 ? -18.133 -10.033 5.175 1.00 95.44 164 VAL A CA 1
ATOM 1300 C C . VAL A 1 164 ? -19.422 -9.793 5.964 1.00 95.44 164 VAL A C 1
ATOM 1302 O O . VAL A 1 164 ? -20.474 -9.612 5.345 1.00 95.44 164 VAL A O 1
ATOM 1305 N N . PRO A 1 165 ? -19.389 -9.761 7.307 1.00 95.56 165 PRO A N 1
ATOM 1306 C CA . PRO A 1 165 ? -20.578 -9.459 8.088 1.00 95.56 165 PRO A CA 1
ATOM 1307 C C . PRO A 1 165 ? -20.968 -7.977 7.991 1.00 95.56 165 PRO A C 1
ATOM 1309 O O . PRO A 1 165 ? -20.155 -7.092 7.685 1.00 95.56 165 PRO A O 1
ATOM 1312 N N . ALA A 1 166 ? -22.230 -7.698 8.321 1.00 94.69 166 ALA A N 1
ATOM 1313 C CA . ALA A 1 166 ? -22.730 -6.334 8.464 1.00 94.69 166 ALA A CA 1
ATOM 1314 C C . ALA A 1 166 ? -21.926 -5.552 9.522 1.00 94.69 166 ALA A C 1
ATOM 1316 O O . ALA A 1 166 ? -21.400 -6.140 10.470 1.00 94.69 166 ALA A O 1
ATOM 1317 N N . ARG A 1 167 ? -21.868 -4.220 9.383 1.00 92.88 167 ARG A N 1
ATOM 1318 C CA . ARG A 1 167 ? -20.993 -3.313 10.152 1.00 92.88 167 ARG A CA 1
ATOM 1319 C C . ARG A 1 167 ? -20.986 -3.529 11.672 1.00 92.88 167 ARG A C 1
ATOM 1321 O O . ARG A 1 167 ? -19.925 -3.448 12.274 1.00 92.88 167 ARG A O 1
ATOM 1328 N N . PHE A 1 168 ? -22.139 -3.843 12.259 1.00 96.00 168 PHE A N 1
ATOM 1329 C CA . PHE A 1 168 ? -22.312 -4.147 13.692 1.00 96.00 168 PHE A CA 1
ATOM 1330 C C . PHE A 1 168 ? -22.868 -5.562 13.933 1.00 96.00 168 PHE A C 1
ATOM 1332 O O . PHE A 1 168 ? -23.179 -5.951 15.053 1.00 96.00 168 PHE A O 1
ATOM 1339 N N . GLY A 1 169 ? -23.034 -6.346 12.865 1.00 94.50 169 GLY A N 1
ATOM 1340 C CA . GLY A 1 169 ? -23.751 -7.621 12.866 1.00 94.50 169 GLY A CA 1
ATOM 1341 C C . GLY A 1 169 ? -22.847 -8.835 13.048 1.00 94.50 169 GLY A C 1
ATOM 1342 O O . GLY A 1 169 ? -23.107 -9.870 12.439 1.00 94.50 169 GLY A O 1
ATOM 1343 N N . PHE A 1 170 ? -21.766 -8.719 13.823 1.00 95.75 170 PHE A N 1
ATOM 1344 C CA . PHE A 1 170 ? -20.822 -9.816 14.043 1.00 95.75 170 PHE A CA 1
ATOM 1345 C C . PHE A 1 170 ? -20.618 -10.124 15.526 1.00 95.75 170 PHE A C 1
ATOM 1347 O O . PHE A 1 170 ? -20.691 -9.260 16.399 1.00 95.75 170 PHE A O 1
ATOM 1354 N N . ARG A 1 171 ? -20.336 -11.398 15.820 1.00 94.81 171 ARG A N 1
ATOM 1355 C CA . ARG A 1 171 ? -20.152 -11.881 17.191 1.00 94.81 171 ARG A CA 1
ATOM 1356 C C . ARG A 1 171 ? -18.947 -11.210 17.854 1.00 94.81 171 ARG A C 1
ATOM 1358 O O . ARG A 1 171 ? -17.829 -11.304 17.345 1.00 94.81 171 ARG A O 1
ATOM 1365 N N . GLY A 1 172 ? -19.171 -10.628 19.030 1.00 93.25 172 GLY A N 1
ATOM 1366 C CA . GLY A 1 172 ? -18.145 -9.937 19.815 1.00 93.25 172 GLY A CA 1
ATOM 1367 C C . GLY A 1 172 ? -17.958 -8.462 19.451 1.00 93.25 172 GLY A C 1
ATOM 1368 O O . GLY A 1 172 ? -17.031 -7.856 19.965 1.00 93.25 172 GLY A O 1
ATOM 1369 N N . CYS A 1 173 ? -18.804 -7.887 18.588 1.00 96.00 173 CYS A N 1
ATOM 1370 C CA . CYS A 1 173 ? -18.861 -6.436 18.419 1.00 96.00 173 CYS A CA 1
ATOM 1371 C C . CYS A 1 173 ? -19.411 -5.792 19.703 1.00 96.00 173 CYS A C 1
ATOM 1373 O O . CYS A 1 173 ? -20.504 -6.144 20.150 1.00 96.00 173 CYS A O 1
ATOM 1375 N N . GLU A 1 174 ? -18.656 -4.868 20.296 1.00 95.69 174 GLU A N 1
ATOM 1376 C CA . GLU A 1 174 ? -19.065 -4.108 21.486 1.00 95.69 174 GLU A CA 1
ATOM 1377 C C . GLU A 1 174 ? -19.768 -2.788 21.118 1.00 95.69 174 GLU A C 1
ATOM 1379 O O . GLU A 1 174 ? -20.322 -2.110 21.981 1.00 95.69 174 GLU A O 1
ATOM 1384 N N . ILE A 1 175 ? -19.773 -2.427 19.830 1.00 92.12 175 ILE A N 1
ATOM 1385 C CA . ILE A 1 175 ? -20.412 -1.221 19.304 1.00 92.12 175 ILE A CA 1
ATOM 1386 C C . ILE A 1 175 ? -21.750 -1.579 18.655 1.00 92.12 175 ILE A C 1
ATOM 1388 O O . ILE A 1 175 ? -21.819 -2.419 17.764 1.00 92.12 175 ILE A O 1
ATOM 1392 N N . LEU A 1 176 ? -22.822 -0.903 19.069 1.00 89.00 176 LEU A N 1
ATOM 1393 C CA . LEU A 1 176 ? -24.174 -1.199 18.581 1.00 89.00 176 LEU A CA 1
ATOM 1394 C C . LEU A 1 176 ? -24.652 -0.248 17.476 1.00 89.00 176 LEU A C 1
ATOM 1396 O O . LEU A 1 176 ? -25.530 -0.610 16.696 1.00 89.00 176 LEU A O 1
ATOM 1400 N N . SER A 1 177 ? -24.107 0.968 17.407 1.00 94.38 177 SER A N 1
ATOM 1401 C CA . SER A 1 177 ? -24.515 1.976 16.424 1.00 94.38 177 SER A CA 1
ATOM 1402 C C . SER A 1 177 ? -23.522 3.134 16.337 1.00 94.38 177 SER A C 1
ATOM 1404 O O . SER A 1 177 ? -22.904 3.481 17.340 1.00 94.38 177 SER A O 1
ATOM 1406 N N . SER A 1 178 ? -23.477 3.801 15.182 1.00 96.38 178 SER A N 1
ATOM 1407 C CA . SER A 1 178 ? -22.892 5.136 14.990 1.00 96.38 178 SER A CA 1
ATOM 1408 C C . SER A 1 178 ? -23.768 5.922 13.996 1.00 96.38 178 SER A C 1
ATOM 1410 O O . SER A 1 178 ? -24.329 5.302 13.090 1.00 96.38 178 SER A O 1
ATOM 1412 N N . PRO A 1 179 ? -23.922 7.255 14.139 1.00 97.50 179 PRO A N 1
ATOM 1413 C CA . PRO A 1 179 ? -24.587 8.117 13.155 1.00 97.50 179 PRO A CA 1
ATOM 1414 C C . PRO A 1 179 ? -23.887 8.185 11.788 1.00 97.50 179 PRO A C 1
ATOM 1416 O O . PRO A 1 179 ? -24.478 8.698 10.841 1.00 97.50 179 PRO A O 1
ATOM 1419 N N . VAL A 1 180 ? -22.647 7.702 11.675 1.00 98.00 180 VAL A N 1
ATOM 1420 C CA . VAL A 1 180 ? -21.887 7.704 10.421 1.00 98.00 180 VAL A CA 1
ATOM 1421 C C . VAL A 1 180 ? -22.533 6.779 9.394 1.00 98.00 180 VAL A C 1
ATOM 1423 O O . VAL A 1 180 ? -22.650 5.578 9.630 1.00 98.00 180 VAL A O 1
ATOM 1426 N N . ASP A 1 181 ? -22.861 7.316 8.224 1.00 97.88 181 ASP A N 1
ATOM 1427 C CA . ASP A 1 181 ? -23.371 6.561 7.079 1.00 97.88 181 ASP A CA 1
ATOM 1428 C C . ASP A 1 181 ? -22.198 5.984 6.261 1.00 97.88 181 ASP A C 1
ATOM 1430 O O . ASP A 1 181 ? -21.580 6.679 5.452 1.00 97.88 181 ASP A O 1
ATOM 1434 N N . GLU A 1 182 ? -21.845 4.720 6.527 1.00 96.69 182 GLU A N 1
ATOM 1435 C CA . GLU A 1 182 ? -20.725 4.036 5.859 1.00 96.69 182 GLU A CA 1
ATOM 1436 C C . GLU A 1 182 ? -20.959 3.890 4.354 1.00 96.69 182 GLU A C 1
ATOM 1438 O O . GLU A 1 182 ? -20.059 4.197 3.574 1.00 96.69 182 GLU A O 1
ATOM 1443 N N . ASP A 1 183 ? -22.161 3.486 3.943 1.00 95.88 183 ASP A N 1
ATOM 1444 C CA . ASP A 1 183 ? -22.477 3.233 2.536 1.00 95.88 183 ASP A CA 1
ATOM 1445 C C . ASP A 1 183 ? -22.384 4.523 1.717 1.00 95.88 183 ASP A C 1
ATOM 1447 O O . ASP A 1 183 ? -21.797 4.534 0.632 1.00 95.88 183 ASP A O 1
ATOM 1451 N N . LYS A 1 184 ? -22.881 5.644 2.261 1.00 97.50 184 LYS A N 1
ATOM 1452 C CA . LYS A 1 184 ? -22.741 6.957 1.623 1.00 97.50 184 LYS A CA 1
ATOM 1453 C C . LYS A 1 184 ? -21.281 7.382 1.492 1.00 97.50 184 LYS A C 1
ATOM 1455 O O . LYS A 1 184 ? -20.912 7.944 0.458 1.00 97.50 184 LYS A O 1
ATOM 1460 N N . ILE A 1 185 ? -20.457 7.149 2.516 1.00 97.50 185 ILE A N 1
ATOM 1461 C CA . ILE A 1 185 ? -19.029 7.489 2.471 1.00 97.50 185 ILE A CA 1
ATOM 1462 C C . ILE A 1 185 ? -18.322 6.645 1.412 1.00 97.50 185 ILE A C 1
ATOM 1464 O O . ILE A 1 185 ? -17.679 7.215 0.535 1.00 97.50 185 ILE A O 1
ATOM 1468 N N . VAL A 1 186 ? -18.491 5.320 1.442 1.00 95.12 186 VAL A N 1
ATOM 1469 C CA . VAL A 1 186 ? -17.870 4.400 0.476 1.00 95.12 186 VAL A CA 1
ATOM 1470 C C . VAL A 1 186 ? -18.286 4.755 -0.950 1.00 95.12 186 VAL A C 1
ATOM 1472 O O . VAL A 1 186 ? -17.424 4.913 -1.815 1.00 95.12 186 VAL A O 1
ATOM 1475 N N . ALA A 1 187 ? -19.585 4.956 -1.191 1.00 94.44 187 ALA A N 1
ATOM 1476 C CA . ALA A 1 187 ? -20.095 5.333 -2.506 1.00 94.44 187 ALA A CA 1
ATOM 1477 C C . ALA A 1 187 ? -19.511 6.667 -2.987 1.00 94.44 187 ALA A C 1
ATOM 1479 O O . ALA A 1 187 ? -19.163 6.793 -4.156 1.00 94.44 187 ALA A O 1
ATOM 1480 N N . THR A 1 188 ? -19.365 7.651 -2.095 1.00 95.06 188 THR A N 1
ATOM 1481 C CA . THR A 1 188 ? -18.816 8.968 -2.446 1.00 95.06 188 THR A CA 1
ATOM 1482 C C . THR A 1 188 ? -17.315 8.893 -2.729 1.00 95.06 188 THR A C 1
ATOM 1484 O O . THR A 1 188 ? -16.860 9.420 -3.743 1.00 95.06 188 THR A O 1
ATOM 1487 N N . VAL A 1 189 ? -16.539 8.208 -1.882 1.00 92.50 189 VAL A N 1
ATOM 1488 C CA . VAL A 1 189 ? -15.088 8.030 -2.075 1.00 92.50 189 VAL A CA 1
ATOM 1489 C C . VAL A 1 189 ? -14.802 7.287 -3.380 1.00 92.50 189 VAL A C 1
ATOM 1491 O O . VAL A 1 189 ? -13.888 7.673 -4.102 1.00 92.50 189 VAL A O 1
ATOM 1494 N N . ALA A 1 190 ? -15.631 6.306 -3.747 1.00 89.38 190 ALA A N 1
ATOM 1495 C CA . ALA A 1 190 ? -15.520 5.597 -5.022 1.00 89.38 190 ALA A CA 1
ATOM 1496 C C . ALA A 1 190 ? -15.715 6.492 -6.265 1.00 89.38 190 ALA A C 1
ATOM 1498 O O . ALA A 1 190 ? -15.340 6.087 -7.363 1.00 89.38 190 ALA A O 1
ATOM 1499 N N . THR A 1 191 ? -16.279 7.700 -6.120 1.00 90.88 191 THR A N 1
ATOM 1500 C CA . THR A 1 191 ? -16.399 8.672 -7.227 1.00 90.88 191 THR A CA 1
ATOM 1501 C C . THR A 1 191 ? -15.209 9.620 -7.357 1.00 90.88 191 THR A C 1
ATOM 1503 O O . THR A 1 191 ? -15.131 10.368 -8.333 1.00 90.88 191 THR A O 1
ATOM 1506 N N . LEU A 1 192 ? -14.287 9.621 -6.389 1.00 91.00 192 LEU A N 1
ATOM 1507 C CA . LEU A 1 192 ? -13.111 10.479 -6.452 1.00 91.00 192 LEU A CA 1
ATOM 1508 C C . LEU A 1 192 ? -12.210 10.052 -7.623 1.00 91.00 192 LEU A C 1
ATOM 1510 O O . LEU A 1 192 ? -12.031 8.854 -7.855 1.00 91.00 192 LEU A O 1
ATOM 1514 N N . PRO A 1 193 ? -11.602 11.005 -8.352 1.00 91.56 193 PRO A N 1
ATOM 1515 C CA . PRO A 1 193 ? -10.740 10.708 -9.491 1.00 91.56 193 PRO A CA 1
ATOM 1516 C C . PRO A 1 193 ? -9.347 10.252 -9.026 1.00 91.56 193 PRO A C 1
ATOM 1518 O O . PRO A 1 193 ? -8.341 10.905 -9.293 1.00 91.56 193 PRO A O 1
ATOM 1521 N N . LEU A 1 194 ? -9.287 9.138 -8.294 1.00 94.00 194 LEU A N 1
ATOM 1522 C CA . LEU A 1 194 ? -8.060 8.558 -7.746 1.00 94.00 194 LEU A CA 1
ATOM 1523 C C . LEU A 1 194 ? -7.329 7.715 -8.800 1.00 94.00 194 LEU A C 1
ATOM 1525 O O . LEU A 1 194 ? -7.063 6.538 -8.596 1.00 94.00 194 LEU A O 1
ATOM 1529 N N . TYR A 1 195 ? -7.026 8.306 -9.952 1.00 95.75 195 TYR A N 1
ATOM 1530 C CA . TYR A 1 195 ? -6.304 7.648 -11.040 1.00 95.75 195 TYR A CA 1
ATOM 1531 C C . TYR A 1 195 ? -5.349 8.625 -11.725 1.00 95.75 195 TYR A C 1
ATOM 1533 O O . TYR A 1 195 ? -5.599 9.832 -11.774 1.00 95.75 195 TYR A O 1
ATOM 1541 N N . GLY A 1 196 ? -4.227 8.108 -12.225 1.00 97.25 196 GLY A N 1
ATOM 1542 C CA . GLY A 1 196 ? -3.236 8.927 -12.907 1.00 97.25 196 GLY A CA 1
ATOM 1543 C C . GLY A 1 196 ? -3.734 9.324 -14.293 1.00 97.25 196 GLY A C 1
ATOM 1544 O O . GLY A 1 196 ? -4.176 8.487 -15.082 1.00 97.25 196 GLY A O 1
ATOM 1545 N N . LYS A 1 197 ? -3.683 10.624 -14.591 1.00 96.44 197 LYS A N 1
ATOM 1546 C CA . LYS A 1 197 ? -4.097 11.156 -15.895 1.00 96.44 197 LYS A CA 1
ATOM 1547 C C . LYS A 1 197 ? -2.938 11.095 -16.890 1.00 96.44 197 LYS A C 1
ATOM 1549 O O . LYS A 1 197 ? -1.841 11.543 -16.547 1.00 96.44 197 LYS A O 1
ATOM 1554 N N . PRO A 1 198 ? -3.150 10.601 -18.119 1.00 95.19 198 PRO A N 1
ATOM 1555 C CA . PRO A 1 198 ? -2.100 10.562 -19.128 1.00 95.19 198 PRO A CA 1
ATOM 1556 C C . PRO A 1 198 ? -1.755 11.969 -19.655 1.00 95.19 198 PRO A C 1
ATOM 1558 O O . PRO A 1 198 ? -2.566 12.896 -19.543 1.00 95.19 198 PRO A O 1
ATOM 1561 N N . PRO A 1 199 ? -0.600 12.137 -20.328 1.00 94.25 199 PRO A N 1
ATOM 1562 C CA . PRO A 1 199 ? -0.221 13.405 -20.962 1.00 94.25 199 PRO A CA 1
ATOM 1563 C C . PRO A 1 199 ? -1.234 13.937 -21.984 1.00 94.25 199 PRO A C 1
ATOM 1565 O O . PRO A 1 199 ? -1.371 15.150 -22.138 1.00 94.25 199 PRO A O 1
ATOM 1568 N N . SER A 1 200 ? -1.987 13.057 -22.654 1.00 93.88 200 SER A N 1
ATOM 1569 C CA . SER A 1 200 ? -3.072 13.440 -23.571 1.00 93.88 200 SER A CA 1
ATOM 1570 C C . SER A 1 200 ? -4.208 14.204 -22.882 1.00 93.88 200 SER A C 1
ATOM 1572 O O . SER A 1 200 ? -4.924 14.957 -23.535 1.00 93.88 200 SER A O 1
ATOM 1574 N N . GLU A 1 201 ? -4.346 14.047 -21.565 1.00 94.50 201 GLU A N 1
ATOM 1575 C CA . GLU A 1 201 ? -5.291 14.768 -20.707 1.00 94.50 201 GLU A CA 1
ATOM 1576 C C . GLU A 1 201 ? -4.589 15.835 -19.849 1.00 94.50 201 GLU A C 1
ATOM 1578 O O . GLU A 1 201 ? -5.119 16.262 -18.824 1.00 94.50 201 GLU A O 1
ATOM 1583 N N . GLN A 1 202 ? -3.391 16.270 -20.262 1.00 93.62 202 GLN A N 1
ATOM 1584 C CA . GLN A 1 202 ? -2.545 17.230 -19.538 1.00 93.62 202 GLN A CA 1
ATOM 1585 C C . GLN A 1 202 ? -2.146 16.753 -18.128 1.00 93.62 202 GLN A C 1
ATOM 1587 O O . GLN A 1 202 ? -1.875 17.570 -17.248 1.00 93.62 202 GLN A O 1
ATOM 1592 N N . GLY A 1 203 ? -2.117 15.436 -17.906 1.00 95.38 203 GLY A N 1
ATOM 1593 C CA . GLY A 1 203 ? -1.634 14.827 -16.671 1.00 95.38 203 GLY A CA 1
ATOM 1594 C C . GLY A 1 203 ? -0.172 14.386 -16.741 1.00 95.38 203 GLY A C 1
ATOM 1595 O O . GLY A 1 203 ? 0.452 14.363 -17.802 1.00 95.38 203 GLY A O 1
ATOM 1596 N N . ASP A 1 204 ? 0.370 14.013 -15.587 1.00 95.94 204 ASP A N 1
ATOM 1597 C CA . ASP A 1 204 ? 1.721 13.468 -15.410 1.00 95.94 204 ASP A CA 1
ATOM 1598 C C . ASP A 1 204 ? 1.713 11.995 -14.960 1.00 95.94 204 ASP A C 1
ATOM 1600 O O . ASP A 1 204 ? 2.751 11.444 -14.590 1.00 95.94 204 ASP A O 1
ATOM 1604 N N . GLY A 1 205 ? 0.544 11.351 -14.999 1.00 97.12 205 GLY A N 1
ATOM 1605 C CA . GLY A 1 205 ? 0.339 9.973 -14.571 1.00 97.12 205 GLY A CA 1
ATOM 1606 C C . GLY A 1 205 ? 0.467 9.735 -13.067 1.00 97.12 205 GLY A C 1
ATOM 1607 O O . GLY A 1 205 ? 0.524 8.579 -12.663 1.00 97.12 205 GLY A O 1
ATOM 1608 N N . LEU A 1 206 ? 0.519 10.783 -12.237 1.00 97.75 206 LEU A N 1
ATOM 1609 C CA . LEU A 1 206 ? 0.516 10.682 -10.775 1.00 97.75 206 LEU A CA 1
ATOM 1610 C C . LEU A 1 206 ? -0.892 10.914 -10.203 1.00 97.75 206 LEU A C 1
ATOM 1612 O O . LEU A 1 206 ? -1.761 11.486 -10.863 1.00 97.75 206 LEU A O 1
ATOM 1616 N N . ILE A 1 207 ? -1.114 10.494 -8.950 1.00 97.25 207 ILE A N 1
ATOM 1617 C CA . ILE A 1 207 ? -2.379 10.701 -8.219 1.00 97.25 207 ILE A CA 1
ATOM 1618 C C . ILE A 1 207 ? -2.133 11.614 -7.005 1.00 97.25 207 ILE A C 1
ATOM 1620 O O . ILE A 1 207 ? -1.949 11.116 -5.893 1.00 97.25 207 ILE A O 1
ATOM 1624 N N . PRO A 1 208 ? -2.095 12.948 -7.166 1.00 95.31 208 PRO A N 1
ATOM 1625 C CA . PRO A 1 208 ? -2.041 13.859 -6.028 1.00 95.31 208 PRO A CA 1
ATOM 1626 C C . PRO A 1 208 ? -3.409 13.909 -5.333 1.00 95.31 208 PRO A C 1
ATOM 1628 O O . PRO A 1 208 ? -4.394 14.366 -5.912 1.00 95.31 208 PRO A O 1
ATOM 1631 N N . ALA A 1 209 ? -3.479 13.446 -4.087 1.00 92.75 209 ALA A N 1
ATOM 1632 C CA . ALA A 1 209 ? -4.702 13.457 -3.289 1.00 92.75 209 ALA A CA 1
ATOM 1633 C C . ALA A 1 209 ? -4.369 13.492 -1.794 1.00 92.75 209 ALA A C 1
ATOM 1635 O O . ALA A 1 209 ? -3.377 12.912 -1.360 1.00 92.75 209 ALA A O 1
ATOM 1636 N N . PHE A 1 210 ? -5.206 14.164 -1.000 1.00 90.38 210 PHE A N 1
ATOM 1637 C CA . PHE A 1 210 ? -5.088 14.207 0.468 1.00 90.38 210 PHE A CA 1
ATOM 1638 C C . PHE A 1 210 ? -3.718 14.685 0.990 1.00 90.38 210 PHE A C 1
ATOM 1640 O O . PHE A 1 210 ? -3.243 14.217 2.019 1.00 90.38 210 PHE A O 1
ATOM 1647 N N . GLY A 1 211 ? -3.058 15.593 0.261 1.00 88.19 211 GLY A N 1
ATOM 1648 C CA . GLY A 1 211 ? -1.736 16.117 0.633 1.00 88.19 211 GLY A CA 1
ATOM 1649 C C . GLY A 1 211 ? -0.563 15.165 0.371 1.00 88.19 211 GLY A C 1
ATOM 1650 O O . GLY A 1 211 ? 0.568 15.490 0.716 1.00 88.19 211 GLY A O 1
ATOM 1651 N N . VAL A 1 212 ? -0.807 14.019 -0.267 1.00 92.56 212 VAL A N 1
ATOM 1652 C CA . VAL A 1 212 ? 0.205 13.020 -0.631 1.00 92.56 212 VAL A CA 1
ATOM 1653 C C . VAL A 1 212 ? 0.106 12.663 -2.117 1.00 92.56 212 VAL A C 1
ATOM 1655 O O . VAL A 1 212 ? -0.785 13.127 -2.832 1.00 92.56 212 VAL A O 1
ATOM 1658 N N . VAL A 1 213 ? 1.022 11.819 -2.597 1.00 96.19 213 VAL A N 1
ATOM 1659 C CA . VAL A 1 213 ? 0.910 11.199 -3.924 1.00 96.19 213 VAL A CA 1
ATOM 1660 C C . VAL A 1 213 ? 0.556 9.732 -3.735 1.00 96.19 213 VAL A C 1
ATOM 1662 O O . VAL A 1 213 ? 1.339 8.969 -3.170 1.00 96.19 213 VAL A O 1
ATOM 1665 N N . LEU A 1 214 ? -0.637 9.345 -4.172 1.00 97.06 214 LEU A N 1
ATOM 1666 C CA . LEU A 1 214 ? -1.142 7.982 -4.087 1.00 97.06 214 LEU A CA 1
ATOM 1667 C C . LEU A 1 214 ? -0.677 7.130 -5.270 1.00 97.06 214 LEU A C 1
ATOM 1669 O O . LEU A 1 214 ? -0.291 7.627 -6.327 1.00 97.06 214 LEU A O 1
ATOM 1673 N N . THR A 1 215 ? -0.770 5.823 -5.069 1.00 97.56 215 THR A N 1
ATOM 1674 C CA . THR A 1 215 ? -0.707 4.781 -6.095 1.00 97.56 215 THR A CA 1
ATOM 1675 C C . THR A 1 215 ? -1.833 3.801 -5.837 1.00 97.56 215 THR A C 1
ATOM 1677 O O . THR A 1 215 ? -2.069 3.471 -4.676 1.00 97.56 215 THR A O 1
ATOM 1680 N N . ASN A 1 216 ? -2.494 3.323 -6.888 1.00 97.12 216 ASN A N 1
ATOM 1681 C CA . ASN A 1 216 ? -3.316 2.121 -6.827 1.00 97.12 216 ASN A CA 1
ATOM 1682 C C . ASN A 1 216 ? -2.416 0.925 -7.150 1.00 97.12 216 ASN A C 1
ATOM 1684 O O . ASN A 1 216 ? -2.264 0.534 -8.303 1.00 97.12 216 ASN A O 1
ATOM 1688 N N . HIS A 1 217 ? -1.705 0.432 -6.143 1.00 98.12 217 HIS A N 1
ATOM 1689 C CA . HIS A 1 217 ? -0.571 -0.463 -6.344 1.00 98.12 217 HIS A CA 1
ATOM 1690 C C . HIS A 1 217 ? -0.974 -1.931 -6.265 1.00 98.12 217 HIS A C 1
ATOM 1692 O O . HIS A 1 217 ? -1.967 -2.272 -5.627 1.00 98.12 217 HIS A O 1
ATOM 1698 N N . TYR A 1 218 ? -0.174 -2.812 -6.857 1.00 98.00 218 TYR A N 1
ATOM 1699 C CA . TYR A 1 218 ? -0.316 -4.253 -6.721 1.00 98.00 218 TYR A CA 1
ATOM 1700 C C . TYR A 1 218 ? -0.121 -4.676 -5.256 1.00 98.00 218 TYR A C 1
ATOM 1702 O O . TYR A 1 218 ? 0.998 -4.773 -4.754 1.00 98.00 218 TYR A O 1
ATOM 1710 N N . ALA A 1 219 ? -1.205 -5.028 -4.571 1.00 98.06 219 ALA A N 1
ATOM 1711 C CA . ALA A 1 219 ? -1.146 -5.561 -3.211 1.00 98.06 219 ALA A CA 1
ATOM 1712 C C . ALA A 1 219 ? -0.282 -6.836 -3.156 1.00 98.06 219 ALA A C 1
ATOM 1714 O O . ALA A 1 219 ? 0.481 -7.063 -2.219 1.00 98.06 219 ALA A O 1
ATOM 1715 N N . ASP A 1 220 ? -0.354 -7.643 -4.219 1.00 97.62 220 ASP A N 1
ATOM 1716 C CA . ASP A 1 220 ? 0.452 -8.851 -4.402 1.00 97.62 220 ASP A CA 1
ATOM 1717 C C . ASP A 1 220 ? 1.963 -8.560 -4.453 1.00 97.62 220 ASP A C 1
ATOM 1719 O O . ASP A 1 220 ? 2.756 -9.375 -3.980 1.00 97.62 220 ASP A O 1
ATOM 1723 N N . TYR A 1 221 ? 2.365 -7.387 -4.959 1.00 98.62 221 TYR A N 1
ATOM 1724 C CA . TYR A 1 221 ? 3.758 -6.939 -4.938 1.00 98.62 221 TYR A CA 1
ATOM 1725 C C . TYR A 1 221 ? 4.217 -6.668 -3.507 1.00 98.62 221 TYR A C 1
ATOM 1727 O O . TYR A 1 221 ? 5.231 -7.221 -3.083 1.00 98.62 221 TYR A O 1
ATOM 1735 N N . TYR A 1 222 ? 3.448 -5.880 -2.746 1.00 98.69 222 TYR A N 1
ATOM 1736 C CA . TYR A 1 222 ? 3.765 -5.577 -1.348 1.00 98.69 222 TYR A CA 1
ATOM 1737 C C . TYR A 1 222 ? 3.868 -6.834 -0.497 1.00 98.69 222 TYR A C 1
ATOM 1739 O O . TYR A 1 222 ? 4.818 -6.980 0.272 1.00 98.69 222 TYR A O 1
ATOM 1747 N N . ASN A 1 223 ? 2.924 -7.758 -0.666 1.00 98.56 223 ASN A N 1
ATOM 1748 C CA . ASN A 1 223 ? 2.914 -9.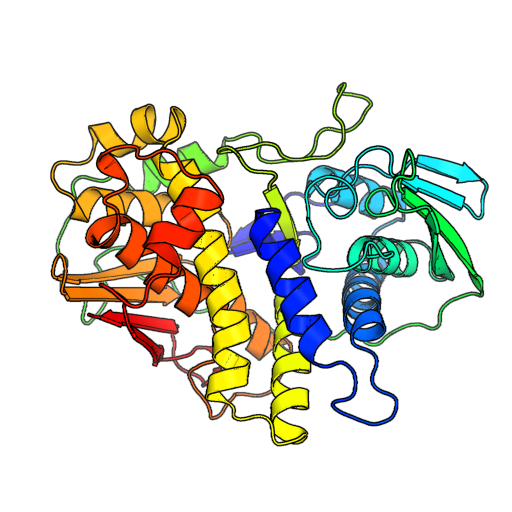016 0.065 1.00 98.56 223 ASN A CA 1
ATOM 1749 C C . ASN A 1 223 ? 4.165 -9.843 -0.240 1.00 98.56 223 ASN A C 1
ATOM 1751 O O . ASN A 1 223 ? 4.842 -10.294 0.682 1.00 98.56 223 ASN A O 1
ATOM 1755 N N . LEU A 1 224 ? 4.512 -9.999 -1.522 1.00 98.38 224 LEU A N 1
ATOM 1756 C CA . LEU A 1 224 ? 5.675 -10.786 -1.920 1.00 98.38 224 LEU A CA 1
ATOM 1757 C C . LEU A 1 224 ? 6.974 -10.209 -1.344 1.00 98.38 224 LEU A C 1
ATOM 1759 O O . LEU A 1 224 ? 7.718 -10.935 -0.687 1.00 98.38 224 LEU A O 1
ATOM 1763 N N . ILE A 1 225 ? 7.232 -8.910 -1.528 1.00 98.69 225 ILE A N 1
ATOM 1764 C CA . ILE A 1 225 ? 8.483 -8.307 -1.045 1.00 98.69 225 ILE A CA 1
ATOM 1765 C C . ILE A 1 225 ? 8.559 -8.304 0.486 1.00 98.69 225 ILE A C 1
ATOM 1767 O O . ILE A 1 225 ? 9.623 -8.574 1.039 1.00 98.69 225 ILE A O 1
ATOM 1771 N N . SER A 1 226 ? 7.443 -8.060 1.181 1.00 98.62 226 SER A N 1
ATOM 1772 C CA . SER A 1 226 ? 7.420 -8.003 2.648 1.00 98.62 226 SER A CA 1
ATOM 1773 C C . SER A 1 226 ? 7.674 -9.377 3.253 1.00 98.62 226 SER A C 1
ATOM 1775 O O . SER A 1 226 ? 8.530 -9.525 4.124 1.00 98.62 226 SER A O 1
ATOM 1777 N N . TYR A 1 227 ? 6.966 -10.404 2.775 1.00 98.50 227 TYR A N 1
ATOM 1778 C CA . TYR A 1 227 ? 7.057 -11.742 3.350 1.00 98.50 227 TYR A CA 1
ATOM 1779 C C . TYR A 1 227 ? 8.356 -12.461 3.000 1.00 98.50 227 TYR A C 1
ATOM 1781 O O . TYR A 1 227 ? 8.915 -13.124 3.874 1.00 98.50 227 TYR A O 1
ATOM 1789 N N . GLU A 1 228 ? 8.876 -12.310 1.779 1.00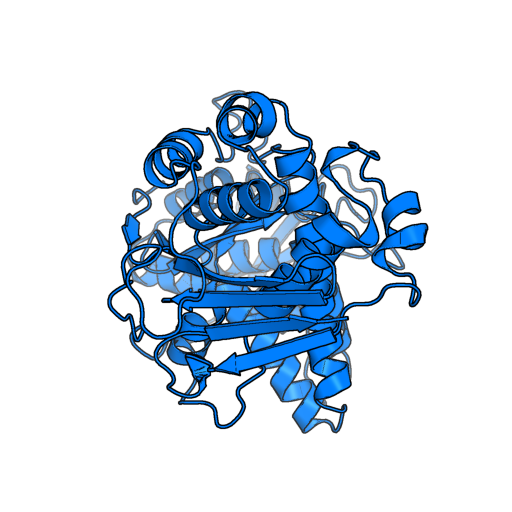 98.00 228 GLU A N 1
ATOM 1790 C CA . GLU A 1 228 ? 10.191 -12.863 1.430 1.00 98.00 228 GLU A CA 1
ATOM 1791 C C . GLU A 1 228 ? 11.296 -12.243 2.286 1.00 98.00 228 GLU A C 1
ATOM 1793 O O . GLU A 1 228 ? 12.111 -12.965 2.862 1.00 98.00 228 GLU A O 1
ATOM 1798 N N . THR A 1 229 ? 11.283 -10.917 2.440 1.00 98.44 229 THR A N 1
ATOM 1799 C CA . THR A 1 229 ? 12.265 -10.211 3.273 1.00 98.44 229 THR A CA 1
ATOM 1800 C C . THR A 1 229 ? 12.161 -10.657 4.729 1.00 98.44 229 THR A C 1
ATOM 1802 O O . THR A 1 229 ? 13.152 -11.089 5.315 1.00 98.44 229 THR A O 1
ATOM 1805 N N . TYR A 1 230 ? 10.953 -10.627 5.301 1.00 98.12 230 TYR A N 1
ATOM 1806 C CA . TYR A 1 230 ? 10.701 -11.021 6.686 1.00 98.12 230 TYR A CA 1
ATOM 1807 C C . TYR A 1 230 ? 11.208 -12.439 6.986 1.00 98.12 230 TYR A C 1
ATOM 1809 O O . TYR A 1 230 ? 11.933 -12.663 7.957 1.00 98.12 230 TYR A O 1
ATOM 1817 N N . ARG A 1 231 ? 10.877 -13.403 6.118 1.00 97.19 231 ARG A N 1
ATOM 1818 C CA . ARG A 1 231 ? 11.285 -14.802 6.287 1.00 97.19 231 ARG A CA 1
ATOM 1819 C C . ARG A 1 231 ? 12.796 -14.981 6.191 1.00 97.19 231 ARG A C 1
ATOM 1821 O O . ARG A 1 231 ? 13.349 -15.744 6.980 1.00 97.19 231 ARG A O 1
ATOM 1828 N N . ARG A 1 232 ? 13.459 -14.292 5.257 1.00 97.56 232 ARG A N 1
ATOM 1829 C CA . ARG A 1 232 ? 14.920 -14.353 5.097 1.00 97.56 232 ARG A CA 1
ATOM 1830 C C . ARG A 1 232 ? 15.649 -13.750 6.288 1.00 97.56 232 ARG A C 1
ATOM 1832 O O . ARG A 1 232 ? 16.567 -14.375 6.804 1.00 97.56 232 ARG A O 1
ATOM 1839 N N . MET A 1 233 ? 15.201 -12.595 6.777 1.00 97.81 233 MET A N 1
ATOM 1840 C CA . MET A 1 233 ? 15.781 -11.963 7.966 1.00 97.81 233 MET A CA 1
ATOM 1841 C C . MET A 1 233 ? 15.679 -12.875 9.196 1.00 97.81 233 MET A C 1
ATOM 1843 O O . MET A 1 233 ? 16.668 -13.066 9.902 1.00 97.81 233 MET A O 1
ATOM 1847 N N . ILE A 1 234 ? 14.527 -13.517 9.412 1.00 97.25 234 ILE A N 1
ATOM 1848 C CA . ILE A 1 234 ? 14.365 -14.484 10.509 1.00 97.25 234 ILE A CA 1
ATOM 1849 C C . ILE A 1 234 ? 15.247 -15.715 10.313 1.00 97.25 234 ILE A C 1
ATOM 1851 O O . ILE A 1 234 ? 15.883 -16.168 11.263 1.00 97.25 234 ILE A O 1
ATOM 1855 N N . ALA A 1 235 ? 15.314 -16.254 9.094 1.00 96.94 235 ALA A N 1
ATOM 1856 C CA . ALA A 1 235 ? 16.174 -17.396 8.789 1.00 96.94 235 ALA A CA 1
ATOM 1857 C C . ALA A 1 235 ? 17.664 -17.082 9.024 1.00 96.94 235 ALA A C 1
ATOM 1859 O O . ALA A 1 235 ? 18.411 -17.960 9.450 1.00 96.94 235 ALA A O 1
ATOM 1860 N N . ALA A 1 236 ? 18.071 -15.827 8.818 1.00 96.69 236 ALA A N 1
ATOM 1861 C CA . ALA A 1 236 ? 19.409 -15.318 9.111 1.00 96.69 236 ALA A CA 1
ATOM 1862 C C . ALA A 1 236 ? 19.659 -15.032 10.608 1.00 96.69 236 ALA A C 1
ATOM 1864 O O . ALA A 1 236 ? 20.760 -14.635 10.987 1.00 96.69 236 ALA A O 1
ATOM 1865 N N . GLY A 1 237 ? 18.660 -15.234 11.472 1.00 96.69 237 GLY A N 1
ATOM 1866 C CA . GLY A 1 237 ? 18.774 -15.058 12.921 1.00 96.69 237 GLY A CA 1
ATOM 1867 C C . GLY A 1 237 ? 18.422 -13.661 13.435 1.00 96.69 237 GLY A C 1
ATOM 1868 O O . GLY A 1 237 ? 18.632 -13.393 14.619 1.00 96.69 237 GLY A O 1
ATOM 1869 N N . VAL A 1 238 ? 17.869 -12.774 12.599 1.00 96.81 238 VAL A N 1
ATOM 1870 C CA . VAL A 1 238 ? 17.327 -11.495 13.080 1.00 96.81 238 VAL A CA 1
ATOM 1871 C C . VAL A 1 238 ? 16.073 -11.775 13.922 1.00 96.81 238 VAL A C 1
ATOM 1873 O O . VAL A 1 238 ? 15.189 -12.509 13.467 1.00 96.81 238 VAL A O 1
ATOM 1876 N N . PRO A 1 239 ? 15.944 -11.202 15.134 1.00 97.12 239 PRO A N 1
ATOM 1877 C CA . PRO A 1 239 ? 14.757 -11.391 15.961 1.00 97.12 239 PRO A CA 1
ATOM 1878 C C . PRO A 1 239 ? 13.459 -11.034 15.220 1.00 97.12 239 PRO A C 1
ATOM 1880 O O . PRO A 1 239 ? 13.365 -10.021 14.515 1.00 97.12 239 PRO A O 1
ATOM 1883 N N . ALA A 1 240 ? 12.447 -11.891 15.362 1.00 96.12 240 ALA A N 1
ATOM 1884 C CA . ALA A 1 240 ? 11.197 -11.780 14.614 1.00 96.12 240 ALA A CA 1
ATOM 1885 C C . ALA A 1 240 ? 10.406 -10.511 14.968 1.00 96.12 240 ALA A C 1
ATOM 1887 O O . ALA A 1 240 ? 9.760 -9.933 14.103 1.00 96.12 240 ALA A O 1
ATOM 1888 N N . ASP A 1 241 ? 10.457 -10.072 16.224 1.00 95.50 241 ASP A N 1
ATOM 1889 C CA . ASP A 1 241 ? 9.889 -8.813 16.716 1.00 95.50 241 ASP A CA 1
ATOM 1890 C C . ASP A 1 241 ? 10.556 -7.583 16.104 1.00 95.50 241 ASP A C 1
ATOM 1892 O O . ASP A 1 241 ? 9.849 -6.723 15.586 1.00 95.50 241 ASP A O 1
ATOM 1896 N N . MET A 1 242 ? 11.889 -7.540 16.060 1.00 95.31 242 MET A N 1
ATOM 1897 C CA . MET A 1 242 ? 12.621 -6.448 15.411 1.00 95.31 242 MET A CA 1
ATOM 1898 C C . MET A 1 242 ? 12.319 -6.376 13.913 1.00 95.31 242 MET A C 1
ATOM 1900 O O . MET A 1 242 ? 12.025 -5.305 13.381 1.00 95.31 242 MET A O 1
ATOM 1904 N N . THR A 1 243 ? 12.352 -7.530 13.241 1.00 96.19 243 THR A N 1
ATOM 1905 C CA . THR A 1 243 ? 12.050 -7.623 11.808 1.00 96.19 243 THR A CA 1
ATOM 1906 C C . THR A 1 243 ? 10.621 -7.161 11.534 1.00 96.19 243 THR A C 1
ATOM 1908 O O . THR A 1 243 ? 10.387 -6.352 10.642 1.00 96.19 243 THR A O 1
ATOM 1911 N N . ARG A 1 244 ? 9.656 -7.630 12.332 1.00 97.12 244 ARG A N 1
ATOM 1912 C CA . ARG A 1 244 ? 8.245 -7.257 12.203 1.00 97.12 244 ARG A CA 1
ATOM 1913 C C . ARG A 1 244 ? 8.031 -5.768 12.433 1.00 97.12 244 ARG A C 1
ATOM 1915 O O . ARG A 1 244 ? 7.321 -5.138 11.655 1.00 97.12 244 ARG A O 1
ATOM 1922 N N . GLU A 1 245 ? 8.650 -5.199 13.464 1.00 96.25 245 GLU A N 1
ATOM 1923 C CA . GLU A 1 245 ? 8.487 -3.786 13.797 1.00 96.25 245 GLU A CA 1
ATOM 1924 C C . GLU A 1 245 ? 8.939 -2.877 12.645 1.00 96.25 245 GLU A C 1
ATOM 1926 O O . GLU A 1 245 ? 8.259 -1.895 12.358 1.00 96.25 245 GLU A O 1
ATOM 1931 N N . ALA A 1 246 ? 9.990 -3.237 11.897 1.00 96.06 246 ALA A N 1
ATOM 1932 C CA . ALA A 1 246 ? 10.408 -2.487 10.708 1.00 96.06 246 ALA A CA 1
ATOM 1933 C C . ALA A 1 246 ? 9.290 -2.371 9.646 1.00 96.06 246 ALA A C 1
ATOM 1935 O O . ALA A 1 246 ? 9.122 -1.320 9.018 1.00 96.06 246 ALA A O 1
ATOM 1936 N N . PHE A 1 247 ? 8.467 -3.411 9.479 1.00 98.12 247 PHE A N 1
ATOM 1937 C CA . PHE A 1 247 ? 7.320 -3.390 8.564 1.00 98.12 247 PHE A CA 1
ATOM 1938 C C . PHE A 1 247 ? 6.076 -2.746 9.189 1.00 98.12 247 PHE A C 1
ATOM 1940 O O . PHE A 1 247 ? 5.379 -1.990 8.512 1.00 98.12 247 PHE A O 1
ATOM 1947 N N . ILE A 1 248 ? 5.823 -2.956 10.486 1.00 98.00 248 ILE A N 1
ATOM 1948 C CA . ILE A 1 248 ? 4.737 -2.270 11.210 1.00 98.00 248 ILE A CA 1
ATOM 1949 C C . ILE A 1 248 ? 4.941 -0.749 11.147 1.00 98.00 248 ILE A C 1
ATOM 1951 O O . ILE A 1 248 ? 3.988 -0.003 10.913 1.00 98.00 248 ILE A O 1
ATOM 1955 N N . GLN A 1 249 ? 6.180 -0.264 11.273 1.00 95.38 249 GLN A N 1
ATOM 1956 C CA . GLN A 1 249 ? 6.483 1.162 11.139 1.00 95.38 249 GLN A CA 1
ATOM 1957 C C . GLN A 1 249 ? 6.129 1.724 9.756 1.00 95.38 249 GLN A C 1
ATOM 1959 O O . GLN A 1 249 ? 5.701 2.873 9.670 1.00 95.38 249 GLN A O 1
ATOM 1964 N N . CYS A 1 250 ? 6.202 0.927 8.685 1.00 95.94 250 CYS A N 1
ATOM 1965 C CA . CYS A 1 250 ? 5.768 1.367 7.355 1.00 95.94 250 CYS A CA 1
ATOM 1966 C C . CYS A 1 250 ? 4.271 1.712 7.356 1.00 95.94 250 CYS A C 1
ATOM 1968 O O . CYS A 1 250 ? 3.873 2.779 6.883 1.00 95.94 250 CYS A O 1
ATOM 1970 N N . GLY A 1 251 ? 3.434 0.849 7.943 1.00 95.94 251 GLY A N 1
ATOM 1971 C CA . GLY A 1 251 ? 2.001 1.122 8.084 1.00 95.94 251 GLY A CA 1
ATOM 1972 C C . GLY A 1 251 ? 1.689 2.254 9.056 1.00 95.94 251 GLY A C 1
ATOM 1973 O O . GLY A 1 251 ? 0.757 3.025 8.834 1.00 95.94 251 GLY A O 1
ATOM 1974 N N . HIS A 1 252 ? 2.514 2.415 10.087 1.00 94.38 252 HIS A N 1
ATOM 1975 C CA . HIS A 1 252 ? 2.399 3.501 11.052 1.00 94.38 252 HIS A CA 1
ATOM 1976 C C . HIS A 1 252 ? 2.638 4.876 10.402 1.00 94.38 252 HIS A C 1
ATOM 1978 O O . HIS A 1 252 ? 1.801 5.772 10.520 1.00 94.38 252 HIS A O 1
ATOM 1984 N N . VAL A 1 253 ? 3.718 5.017 9.625 1.00 92.88 253 VAL A N 1
ATOM 1985 C CA . VAL A 1 253 ? 4.002 6.218 8.818 1.00 92.88 253 VAL A CA 1
ATOM 1986 C C . VAL A 1 253 ? 2.912 6.450 7.768 1.00 92.88 253 VAL A C 1
ATOM 1988 O O . VAL A 1 253 ? 2.496 7.590 7.540 1.00 92.88 253 VAL A O 1
ATOM 1991 N N . CYS A 1 254 ? 2.429 5.378 7.131 1.00 94.06 254 CYS A N 1
ATOM 1992 C CA . CYS A 1 254 ? 1.340 5.457 6.161 1.00 94.06 254 CYS A CA 1
ATOM 1993 C C . CYS A 1 254 ? 0.076 6.047 6.788 1.00 94.06 254 CYS A C 1
ATOM 1995 O O . CYS A 1 254 ? -0.543 6.917 6.180 1.00 94.06 254 CYS A O 1
ATOM 1997 N N . ALA A 1 255 ? -0.296 5.609 7.993 1.00 95.38 255 ALA A N 1
ATOM 1998 C CA . ALA A 1 255 ? -1.454 6.135 8.702 1.00 95.38 255 ALA A CA 1
ATOM 1999 C C . ALA A 1 255 ? -1.294 7.621 9.028 1.00 95.38 255 ALA A C 1
ATOM 2001 O O . ALA A 1 255 ? -2.209 8.387 8.739 1.00 95.38 255 ALA A O 1
ATOM 2002 N N . PHE A 1 256 ? -0.136 8.043 9.549 1.00 95.00 256 PHE A N 1
ATOM 2003 C CA . PHE A 1 256 ? 0.118 9.460 9.828 1.00 95.00 256 PHE A CA 1
ATOM 2004 C C . PHE A 1 256 ? -0.129 10.335 8.595 1.00 95.00 256 PHE A C 1
ATOM 2006 O O . PHE A 1 256 ? -0.948 11.244 8.652 1.00 95.00 256 PHE A O 1
ATOM 2013 N N . ASN A 1 257 ? 0.518 10.024 7.469 1.00 94.19 257 ASN A N 1
ATOM 2014 C CA . ASN A 1 257 ? 0.432 10.866 6.275 1.00 94.19 257 ASN A CA 1
ATOM 2015 C C . ASN A 1 257 ? -0.905 10.696 5.537 1.00 94.19 257 ASN A C 1
ATOM 2017 O O . ASN A 1 257 ? -1.534 11.674 5.155 1.00 94.19 257 ASN A O 1
ATOM 2021 N N . THR A 1 258 ? -1.368 9.457 5.351 1.00 94.19 258 THR A N 1
ATOM 2022 C CA . THR A 1 258 ? -2.555 9.167 4.527 1.00 94.19 258 THR A CA 1
ATOM 2023 C C . THR A 1 258 ? -3.840 9.381 5.306 1.00 94.19 258 THR A C 1
ATOM 2025 O O . THR A 1 258 ? -4.701 10.130 4.863 1.00 94.19 258 THR A O 1
ATOM 2028 N N . PHE A 1 259 ? -4.002 8.737 6.466 1.00 96.50 259 PHE A N 1
ATOM 2029 C CA . PHE A 1 259 ? -5.237 8.883 7.241 1.00 96.50 259 PHE A CA 1
ATOM 2030 C C . PHE A 1 259 ? -5.315 10.274 7.852 1.00 96.50 259 PHE A C 1
ATOM 2032 O O . PHE A 1 259 ? -6.378 10.884 7.832 1.00 96.50 259 PHE A O 1
ATOM 2039 N N . GLY A 1 260 ? -4.189 10.791 8.347 1.00 95.94 260 GLY A N 1
ATOM 2040 C CA . GLY A 1 260 ? -4.106 12.169 8.805 1.00 95.94 260 GLY A CA 1
ATOM 2041 C C . GLY A 1 260 ? -4.426 13.166 7.686 1.00 95.94 260 GLY A C 1
ATOM 2042 O O . GLY A 1 260 ? -5.320 13.987 7.863 1.00 95.94 260 GLY A O 1
A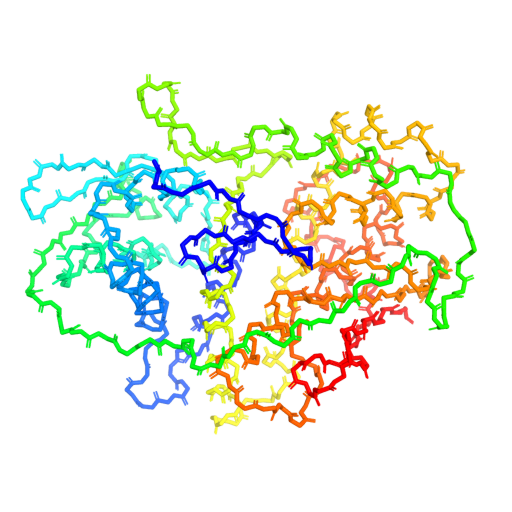TOM 2043 N N . GLY A 1 261 ? -3.798 13.038 6.511 1.00 95.19 261 GLY A N 1
ATOM 2044 C CA . GLY A 1 261 ? -4.071 13.905 5.358 1.00 95.19 261 GLY A CA 1
ATOM 2045 C C . GLY A 1 261 ? -5.519 13.827 4.864 1.00 95.19 261 GLY A C 1
ATOM 2046 O O . GLY A 1 261 ? -6.130 14.852 4.563 1.00 95.19 261 GLY A O 1
ATOM 2047 N N . ILE A 1 262 ? -6.120 12.629 4.860 1.00 95.94 262 ILE A N 1
ATOM 2048 C CA . ILE A 1 262 ? -7.554 12.449 4.595 1.00 95.94 262 ILE A CA 1
ATOM 2049 C C . ILE A 1 262 ? -8.376 13.195 5.647 1.00 95.94 262 ILE A C 1
ATOM 2051 O O . ILE A 1 262 ? -9.253 13.969 5.281 1.00 95.94 262 ILE A O 1
ATOM 2055 N N . MET A 1 263 ? -8.109 13.007 6.939 1.00 97.12 263 MET A N 1
ATOM 2056 C CA . MET A 1 263 ? -8.895 13.634 8.007 1.00 97.12 263 MET A CA 1
ATOM 2057 C C . MET A 1 263 ? -8.733 15.159 8.073 1.00 97.12 263 MET A C 1
ATOM 2059 O O . MET A 1 263 ? -9.677 15.840 8.465 1.00 97.12 263 MET A O 1
ATOM 2063 N N . GLU A 1 264 ? -7.595 15.713 7.644 1.00 94.75 264 GLU A N 1
ATOM 2064 C CA . GLU A 1 264 ? -7.405 17.165 7.506 1.00 94.75 264 GLU A CA 1
ATOM 2065 C C . GLU A 1 264 ? -8.035 17.737 6.222 1.00 94.75 264 GLU A C 1
ATOM 2067 O O . GLU A 1 264 ? -8.272 18.947 6.136 1.00 94.75 264 GLU A O 1
ATOM 2072 N N . SER A 1 265 ? -8.357 16.887 5.241 1.00 93.25 265 SER A N 1
ATOM 2073 C CA . SER A 1 265 ? -8.843 17.317 3.929 1.00 93.25 265 SER A CA 1
ATOM 2074 C C . SER A 1 265 ? -10.213 18.023 3.975 1.00 93.25 265 SER A C 1
ATOM 2076 O O . SER A 1 265 ? -11.072 17.711 4.817 1.00 93.25 265 SER A O 1
ATOM 2078 N N . PRO A 1 266 ? -10.470 18.969 3.050 1.00 92.25 266 PRO A N 1
ATOM 2079 C CA . PRO A 1 266 ? -11.797 19.552 2.862 1.00 92.25 266 PRO A CA 1
ATOM 2080 C C . PRO A 1 266 ? -12.882 18.505 2.580 1.00 92.25 266 PRO A C 1
ATOM 2082 O O . PRO A 1 266 ? -14.000 18.642 3.072 1.00 92.25 266 PRO A O 1
ATOM 2085 N N . GLU A 1 267 ? -12.558 17.452 1.829 1.00 92.38 267 GLU A N 1
ATOM 2086 C CA . GLU A 1 267 ? -13.475 16.383 1.439 1.00 92.38 267 GLU A CA 1
ATOM 2087 C C . GLU A 1 267 ? -13.999 15.630 2.664 1.00 92.38 267 GLU A C 1
ATOM 2089 O O . GLU A 1 267 ? -15.210 15.450 2.814 1.00 92.38 267 GLU A O 1
ATOM 2094 N N . PHE A 1 268 ? -13.111 15.251 3.587 1.00 95.56 268 PHE A N 1
ATOM 2095 C CA . PHE A 1 268 ? -13.503 14.575 4.824 1.00 95.56 268 PHE A CA 1
ATOM 2096 C C . PHE A 1 268 ? -14.360 15.480 5.715 1.00 95.56 268 PHE A C 1
ATOM 2098 O O . PHE A 1 268 ? -15.365 15.041 6.277 1.00 95.56 268 PHE A O 1
ATOM 2105 N N . HIS A 1 269 ? -14.022 16.767 5.796 1.00 95.94 269 HIS A N 1
ATOM 2106 C CA . HIS A 1 269 ? -14.806 17.736 6.559 1.00 95.94 269 HIS A CA 1
ATOM 2107 C C . HIS A 1 269 ? -16.170 18.058 5.949 1.00 95.94 269 HIS A C 1
ATOM 2109 O O . HIS A 1 269 ? -17.105 18.363 6.686 1.00 95.94 269 HIS A O 1
ATOM 2115 N N . ALA A 1 270 ? -16.303 17.986 4.628 1.00 95.31 270 ALA A N 1
ATOM 2116 C CA . ALA A 1 270 ? -17.576 18.185 3.951 1.00 95.31 270 ALA A CA 1
ATOM 2117 C C . ALA A 1 270 ? -18.475 16.942 4.034 1.00 95.31 270 ALA A C 1
ATOM 2119 O O . ALA A 1 270 ? -19.694 17.070 4.141 1.00 95.31 270 ALA A O 1
ATOM 2120 N N . LEU A 1 271 ? -17.885 15.744 3.981 1.00 96.56 271 LEU A N 1
ATOM 2121 C CA . LEU A 1 271 ? -18.621 14.486 3.894 1.00 96.56 271 LEU A CA 1
ATOM 2122 C C . LEU A 1 271 ? -18.842 13.819 5.255 1.00 96.56 271 LEU A C 1
ATOM 2124 O O . LEU A 1 271 ? -19.971 13.463 5.582 1.00 96.56 271 LEU A O 1
ATOM 2128 N N . VAL A 1 272 ? -17.773 13.620 6.026 1.00 97.81 272 VAL A N 1
ATOM 2129 C CA . VAL A 1 272 ? -17.755 12.740 7.204 1.00 97.81 272 VAL A CA 1
ATOM 2130 C C . VAL A 1 272 ? -18.067 13.508 8.480 1.00 97.81 272 VAL A C 1
ATOM 2132 O O . VAL A 1 272 ? -18.961 13.121 9.228 1.00 97.81 272 VAL A O 1
ATOM 2135 N N . VAL A 1 273 ? -17.375 14.626 8.716 1.00 97.75 273 VAL A N 1
ATOM 2136 C CA . VAL A 1 273 ? -17.508 15.412 9.956 1.00 97.75 273 VAL A CA 1
ATOM 2137 C C . VAL A 1 273 ? -18.955 15.814 10.288 1.00 97.75 273 VAL A C 1
ATOM 2139 O O . VAL A 1 273 ? -19.312 15.720 11.462 1.00 97.75 273 VAL A O 1
ATOM 2142 N N . PRO A 1 274 ? -19.835 16.175 9.329 1.00 98.19 274 PRO A N 1
ATOM 2143 C CA . PRO A 1 274 ? -21.232 16.496 9.631 1.00 98.19 274 PRO A CA 1
ATOM 2144 C C . PRO A 1 274 ? -22.044 15.321 10.200 1.00 98.19 274 PRO A C 1
ATOM 2146 O O . PRO A 1 274 ? -23.110 15.538 10.773 1.00 98.19 274 PRO A O 1
ATOM 2149 N N . MET A 1 275 ? -21.566 14.083 10.033 1.00 98.25 275 MET A N 1
ATOM 2150 C CA . MET A 1 275 ? -22.185 12.878 10.593 1.00 98.25 275 MET A CA 1
ATOM 2151 C C . MET A 1 275 ? -21.696 12.573 12.016 1.00 98.25 275 MET A C 1
ATOM 2153 O O . MET A 1 275 ? -22.339 11.802 12.727 1.00 98.25 275 MET A O 1
ATOM 2157 N N . CYS A 1 276 ? -20.572 13.158 12.438 1.00 97.75 276 CYS A N 1
ATOM 2158 C CA . CYS A 1 276 ? -19.911 12.833 13.696 1.00 97.75 276 CYS A CA 1
ATOM 2159 C C . CYS A 1 276 ? -20.485 13.627 14.874 1.00 97.75 276 CYS A C 1
ATOM 2161 O O . CYS A 1 276 ? -20.576 14.854 14.834 1.00 97.75 276 CYS A O 1
ATOM 2163 N N . LYS A 1 277 ? -20.799 12.931 15.970 1.00 96.19 277 LYS A N 1
ATOM 2164 C CA . LYS A 1 277 ? -21.215 13.519 17.255 1.00 96.19 277 LYS A CA 1
ATOM 2165 C C . LYS A 1 277 ? -20.165 13.339 18.348 1.00 96.19 277 LYS A C 1
ATOM 2167 O O . LYS A 1 277 ? -20.230 14.022 19.368 1.00 96.19 277 LYS A O 1
ATOM 2172 N N . SER A 1 278 ? -19.212 12.434 18.145 1.00 94.06 278 SER A N 1
ATOM 2173 C CA . SER A 1 278 ? -18.158 12.118 19.104 1.00 94.06 278 SER A CA 1
ATOM 2174 C C . SER A 1 278 ? -16.824 11.77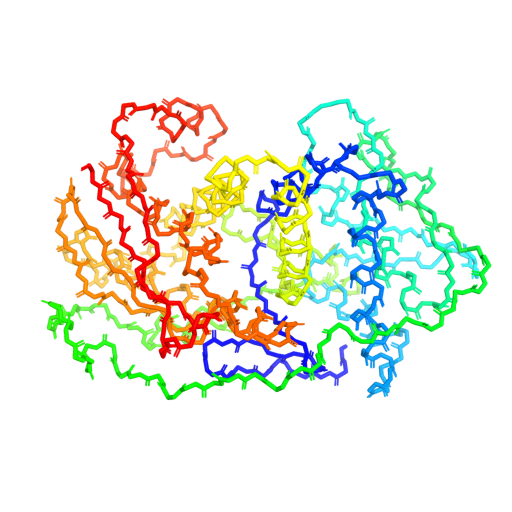7 18.406 1.00 94.06 278 SER A C 1
ATOM 2176 O O . SER A 1 278 ? -16.792 11.616 17.181 1.00 94.06 278 SER A O 1
ATOM 2178 N N . PRO A 1 279 ? -15.699 11.683 19.143 1.00 92.00 279 PRO A N 1
ATOM 2179 C CA . PRO A 1 279 ? -14.421 11.234 18.580 1.00 92.00 279 PRO A CA 1
ATOM 2180 C C . PRO A 1 279 ? -14.491 9.820 17.984 1.00 92.00 279 PRO A C 1
ATOM 2182 O O . PRO A 1 279 ? -13.838 9.526 16.988 1.00 92.00 279 PRO A O 1
ATOM 2185 N N . GLU A 1 280 ? -15.293 8.936 18.571 1.00 95.00 280 GLU A N 1
ATOM 2186 C CA . GLU A 1 280 ? -15.474 7.559 18.104 1.00 95.00 280 GLU A CA 1
ATOM 2187 C C . GLU A 1 280 ? -16.155 7.525 16.730 1.00 95.00 280 GLU A C 1
ATOM 2189 O O . GLU A 1 280 ? -15.807 6.698 15.887 1.00 95.00 280 GLU A O 1
ATOM 2194 N N . ASP A 1 281 ? -17.053 8.474 16.449 1.00 97.31 281 ASP A N 1
ATOM 2195 C CA . ASP A 1 281 ? -17.644 8.619 15.118 1.00 97.31 281 ASP A CA 1
ATOM 2196 C C . ASP A 1 281 ? -16.595 8.971 14.058 1.00 97.31 281 ASP A C 1
ATOM 2198 O O . ASP A 1 281 ? -16.685 8.499 12.927 1.00 97.31 281 ASP A O 1
ATOM 2202 N N . TRP A 1 282 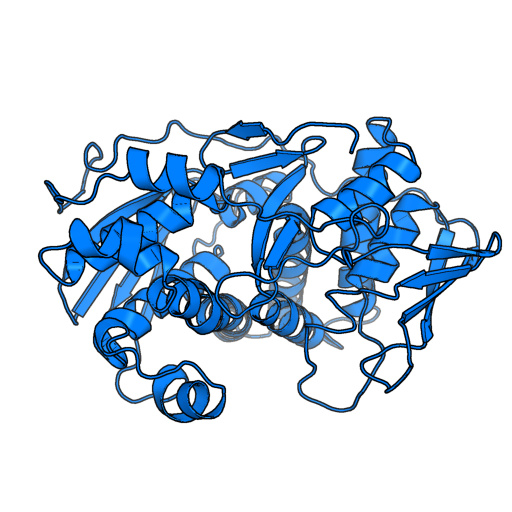? -15.544 9.719 14.407 1.00 97.62 282 TRP A N 1
ATOM 2203 C CA . TRP A 1 282 ? -14.445 9.956 13.468 1.00 97.62 282 TRP A CA 1
ATOM 2204 C C . TRP A 1 282 ? -13.686 8.669 13.136 1.00 97.62 282 TRP A C 1
ATOM 2206 O O . TRP A 1 282 ? -13.338 8.463 11.974 1.00 97.62 282 TRP A O 1
ATOM 2216 N N . VAL A 1 283 ? -13.482 7.775 14.113 1.00 97.69 283 VAL A N 1
ATOM 2217 C CA . VAL A 1 283 ? -12.900 6.442 13.865 1.00 97.69 283 VAL A CA 1
ATOM 2218 C C . VAL A 1 283 ? -13.775 5.678 12.871 1.00 97.69 283 VAL A C 1
ATOM 2220 O O . VAL A 1 283 ? -13.281 5.149 11.877 1.00 97.69 283 VAL A O 1
ATOM 2223 N N . HIS A 1 284 ? -15.088 5.668 13.099 1.00 98.19 284 HIS A N 1
ATOM 2224 C CA . HIS A 1 284 ? -16.063 5.033 12.215 1.00 98.19 284 HIS A CA 1
ATOM 2225 C C . HIS A 1 284 ? -16.092 5.636 10.805 1.00 98.19 284 HIS A C 1
ATOM 2227 O O . HIS A 1 284 ? -16.253 4.892 9.835 1.00 98.19 284 HIS A O 1
ATOM 2233 N N . GLY A 1 285 ? -15.939 6.955 10.691 1.00 98.06 285 GLY A N 1
ATOM 2234 C CA . GLY A 1 285 ? -15.850 7.680 9.428 1.00 98.06 285 GLY A CA 1
ATOM 2235 C C . GLY A 1 285 ? -14.572 7.369 8.656 1.00 98.06 285 GLY A C 1
ATOM 2236 O O . GLY A 1 285 ? -14.633 7.052 7.471 1.00 98.06 285 GLY A O 1
ATOM 2237 N N . MET A 1 286 ? -13.422 7.365 9.331 1.00 98.19 286 MET A N 1
ATOM 2238 C CA . MET A 1 286 ? -12.144 7.000 8.718 1.00 98.19 286 MET A CA 1
ATOM 2239 C C . MET A 1 286 ? -12.131 5.532 8.268 1.00 98.19 286 MET A C 1
ATOM 2241 O O . MET A 1 286 ? -11.691 5.235 7.162 1.00 98.19 286 MET A O 1
ATOM 2245 N N . VAL A 1 287 ? -12.686 4.611 9.066 1.00 98.00 287 VAL A N 1
ATOM 2246 C CA . VAL A 1 287 ? -12.849 3.199 8.670 1.00 98.00 287 VAL A CA 1
ATOM 2247 C C . VAL A 1 287 ? -13.738 3.052 7.429 1.00 98.00 287 VAL A C 1
ATOM 2249 O O . VAL A 1 287 ? -13.421 2.248 6.554 1.00 98.00 287 VAL A O 1
ATOM 2252 N N . ALA A 1 288 ? -14.801 3.853 7.302 1.00 97.81 288 ALA A N 1
ATOM 2253 C CA . ALA A 1 288 ? -15.630 3.857 6.097 1.00 97.81 288 ALA A CA 1
ATOM 2254 C C . ALA A 1 288 ? -14.848 4.329 4.856 1.00 97.81 288 ALA A C 1
ATOM 2256 O O . ALA A 1 288 ? -15.001 3.747 3.786 1.00 97.81 288 ALA A O 1
ATOM 2257 N N . VAL A 1 289 ? -13.959 5.321 4.997 1.00 97.06 289 VAL A N 1
ATOM 2258 C CA . VAL A 1 289 ? -13.058 5.729 3.904 1.00 97.06 289 VAL A CA 1
ATOM 2259 C C . VAL A 1 289 ? -12.076 4.606 3.550 1.00 97.06 289 VAL A C 1
ATOM 2261 O O . VAL A 1 289 ? -11.927 4.294 2.373 1.00 97.06 289 VAL A O 1
ATOM 2264 N N . ILE A 1 290 ? -11.455 3.949 4.541 1.00 96.69 290 ILE A N 1
ATOM 2265 C CA . ILE A 1 290 ? -10.524 2.819 4.322 1.00 96.69 290 ILE A CA 1
ATOM 2266 C C . ILE A 1 290 ? -11.189 1.691 3.519 1.00 96.69 290 ILE A C 1
ATOM 2268 O O . ILE A 1 290 ? -10.563 1.116 2.628 1.00 96.69 290 ILE A O 1
ATOM 2272 N N . ASN A 1 291 ? -12.472 1.419 3.773 1.00 96.88 291 ASN A N 1
ATOM 2273 C CA . ASN A 1 291 ? -13.239 0.391 3.064 1.00 96.88 291 ASN A CA 1
ATOM 2274 C C . ASN A 1 291 ? -13.417 0.659 1.557 1.00 96.88 291 ASN A C 1
ATOM 2276 O O . ASN A 1 291 ? -13.778 -0.260 0.825 1.00 96.88 291 ASN A O 1
ATOM 2280 N N . ALA A 1 292 ? -13.123 1.871 1.074 1.00 94.88 292 ALA A N 1
ATOM 2281 C CA . ALA A 1 292 ? -13.098 2.204 -0.352 1.00 94.88 292 ALA A CA 1
ATOM 2282 C C . ALA A 1 292 ? -11.696 2.095 -0.992 1.00 94.88 292 ALA A C 1
ATOM 2284 O O . ALA A 1 292 ? -11.564 2.255 -2.203 1.00 94.88 292 ALA A O 1
ATOM 2285 N N . LEU A 1 293 ? -10.643 1.822 -0.209 1.00 95.12 293 LEU A N 1
ATOM 2286 C CA . LEU A 1 293 ? -9.247 1.889 -0.667 1.00 95.12 293 LEU A CA 1
ATOM 2287 C C . LEU A 1 293 ? -8.637 0.531 -1.062 1.00 95.12 293 LEU A C 1
ATOM 2289 O O . LEU A 1 293 ? -7.468 0.476 -1.442 1.00 95.12 293 LEU A O 1
ATOM 2293 N N . GLY A 1 294 ? -9.399 -0.564 -0.970 1.00 95.81 294 GLY A N 1
ATOM 2294 C CA . GLY A 1 294 ? -8.943 -1.917 -1.327 1.00 95.81 294 GLY A CA 1
ATOM 2295 C C . GLY A 1 294 ? -8.215 -2.672 -0.205 1.00 95.81 294 GLY A C 1
ATOM 2296 O O . GLY A 1 294 ? -7.575 -3.689 -0.457 1.00 95.81 294 GLY A O 1
ATOM 2297 N N . TRP A 1 295 ? -8.302 -2.197 1.043 1.00 97.25 295 TRP A N 1
ATOM 2298 C CA . TRP A 1 295 ? -7.542 -2.743 2.179 1.00 97.25 295 TRP A CA 1
ATOM 2299 C C . TRP A 1 295 ? -8.177 -4.004 2.807 1.00 97.25 295 TRP A C 1
ATOM 2301 O O . TRP A 1 295 ? -7.677 -4.526 3.807 1.00 97.25 295 TRP A O 1
ATOM 2311 N N . GLY A 1 296 ? -9.282 -4.494 2.243 1.00 97.69 296 GLY A N 1
ATOM 2312 C CA . GLY A 1 296 ? -10.210 -5.429 2.878 1.00 97.69 296 GLY A CA 1
ATOM 2313 C C . GLY A 1 296 ? -11.380 -4.701 3.540 1.00 97.69 296 GLY A C 1
ATOM 2314 O O . GLY A 1 296 ? -11.485 -3.477 3.494 1.00 97.69 296 GLY A O 1
ATOM 2315 N N . ALA A 1 297 ? -12.276 -5.454 4.176 1.00 97.81 297 ALA A N 1
ATOM 2316 C CA . ALA A 1 297 ? -13.427 -4.896 4.877 1.00 97.81 297 ALA A CA 1
ATOM 2317 C C . ALA A 1 297 ? -13.149 -4.750 6.380 1.00 97.81 297 ALA A C 1
ATOM 2319 O O . ALA A 1 297 ? -13.181 -5.718 7.145 1.00 97.81 297 ALA A O 1
ATOM 2320 N N . TRP A 1 298 ? -12.900 -3.516 6.798 1.00 98.38 298 TRP A N 1
ATOM 2321 C CA . TRP A 1 298 ? -12.605 -3.111 8.164 1.00 98.38 298 TRP A CA 1
ATOM 2322 C C . TRP A 1 298 ? -13.888 -2.925 8.973 1.00 98.38 298 TRP A C 1
ATOM 2324 O O . TRP A 1 298 ? -14.864 -2.307 8.532 1.00 98.38 298 TRP A O 1
ATOM 2334 N N . ARG A 1 299 ? -13.885 -3.462 10.191 1.00 98.06 299 ARG A N 1
ATOM 2335 C CA . ARG A 1 299 ? -14.988 -3.416 11.148 1.00 98.06 299 ARG A CA 1
ATOM 2336 C C . ARG A 1 299 ? -14.446 -3.036 12.514 1.00 98.06 299 ARG A C 1
ATOM 2338 O O . ARG A 1 299 ? -13.570 -3.708 13.054 1.00 98.06 299 ARG A O 1
ATOM 2345 N N . VAL A 1 300 ? -14.981 -1.960 13.078 1.00 98.44 300 VAL A N 1
ATOM 2346 C CA . VAL A 1 300 ? -14.663 -1.553 14.448 1.00 98.44 300 VAL A CA 1
ATOM 2347 C C . VAL A 1 300 ? -15.323 -2.548 15.398 1.00 98.44 300 VAL A C 1
ATOM 2349 O O . VAL A 1 300 ? -16.546 -2.654 15.440 1.00 98.44 300 VAL A O 1
ATOM 2352 N N . GLU A 1 301 ? -14.516 -3.296 16.142 1.00 98.44 301 GLU A N 1
ATOM 2353 C CA . GLU A 1 301 ? -15.009 -4.222 17.162 1.00 98.44 301 GLU A CA 1
ATOM 2354 C C . GLU A 1 301 ? -15.266 -3.496 18.479 1.00 98.44 301 GLU A C 1
ATOM 2356 O O . GLU A 1 301 ? -16.312 -3.701 19.094 1.00 98.44 301 GLU A O 1
ATOM 2361 N N . LYS A 1 302 ? -14.320 -2.647 18.892 1.00 98.19 302 LYS A N 1
ATOM 2362 C CA . LYS A 1 302 ? -14.317 -1.993 20.201 1.00 98.19 302 LYS A CA 1
ATOM 2363 C C . LYS A 1 302 ? -13.538 -0.686 20.158 1.00 98.19 302 LYS A C 1
ATOM 2365 O O . LYS A 1 302 ? -12.471 -0.622 19.546 1.00 98.19 302 LYS A O 1
ATOM 2370 N N . ILE A 1 303 ? -14.043 0.323 20.865 1.00 97.94 303 ILE A N 1
ATOM 2371 C CA . ILE A 1 303 ? -13.336 1.576 21.137 1.00 97.94 303 ILE A CA 1
ATOM 2372 C C . ILE A 1 303 ? -13.444 1.877 22.633 1.00 97.94 303 ILE A C 1
ATOM 2374 O O . ILE A 1 303 ? -14.542 2.042 23.159 1.00 97.94 303 ILE A O 1
ATOM 2378 N N . VAL A 1 304 ? -12.302 1.985 23.312 1.00 97.06 304 VAL A N 1
ATOM 2379 C CA . VAL A 1 304 ? -12.194 2.544 24.664 1.00 97.06 304 VAL A CA 1
ATOM 2380 C C . VAL A 1 304 ? -11.300 3.781 24.571 1.00 97.06 304 VAL A C 1
ATOM 2382 O O . VAL A 1 304 ? -10.076 3.642 24.487 1.00 97.06 304 VAL A O 1
ATOM 2385 N N . PRO A 1 305 ? -11.877 4.994 24.567 1.00 94.56 305 PRO A N 1
ATOM 2386 C CA . PRO A 1 305 ? -11.144 6.218 24.256 1.00 94.56 305 PRO A CA 1
ATOM 2387 C C . PRO A 1 305 ? -9.886 6.396 25.106 1.00 94.56 305 PRO A C 1
ATOM 2389 O O . PRO 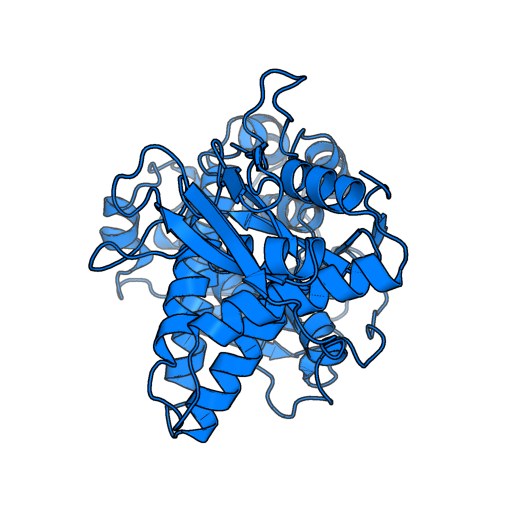A 1 305 ? -9.920 6.279 26.333 1.00 94.56 305 PRO A O 1
ATOM 2392 N N . GLY A 1 306 ? -8.760 6.657 24.438 1.00 93.94 306 GLY A N 1
ATOM 2393 C CA . GLY A 1 306 ? -7.457 6.843 25.076 1.00 93.94 306 GLY A CA 1
ATOM 2394 C C . GLY A 1 306 ? -6.857 5.597 25.738 1.00 93.94 306 GLY A C 1
ATOM 2395 O O . GLY A 1 306 ? -5.846 5.733 26.431 1.00 93.94 306 GLY A O 1
ATOM 2396 N N . LYS A 1 307 ? -7.464 4.413 25.563 1.00 96.44 307 LYS A N 1
ATOM 2397 C CA . LYS A 1 307 ? -7.009 3.156 26.177 1.00 96.44 307 LYS A CA 1
ATOM 2398 C C . LYS A 1 307 ? -6.858 1.997 25.200 1.00 96.44 307 LYS A C 1
ATOM 2400 O O . LYS A 1 307 ? -5.850 1.307 25.275 1.00 96.44 307 LYS A O 1
ATOM 2405 N N . GLU A 1 308 ? -7.846 1.753 24.340 1.00 97.81 308 GLU A N 1
ATOM 2406 C CA . GLU A 1 308 ? -7.898 0.546 23.505 1.00 97.81 308 GLU A CA 1
ATOM 2407 C C . GLU A 1 308 ? -8.707 0.781 22.222 1.00 97.81 308 GLU A C 1
ATOM 2409 O O . GLU A 1 308 ? -9.760 1.420 22.245 1.00 97.81 308 GLU A O 1
ATOM 2414 N N . LEU A 1 309 ? -8.244 0.214 21.112 1.00 98.50 309 LEU A N 1
ATOM 2415 C CA . LEU A 1 309 ? -8.977 0.113 19.852 1.00 98.50 309 LEU A CA 1
ATOM 2416 C C . LEU A 1 309 ? -8.791 -1.299 19.291 1.00 98.50 309 LEU A C 1
ATOM 2418 O O . LEU A 1 309 ? -7.661 -1.767 19.158 1.00 98.50 309 LEU A O 1
ATOM 2422 N N . ALA A 1 310 ? -9.894 -1.961 18.938 1.00 98.69 310 ALA A N 1
ATOM 2423 C CA . ALA A 1 310 ? -9.872 -3.261 18.276 1.00 98.69 310 ALA A CA 1
ATOM 2424 C C . ALA A 1 310 ? -10.610 -3.204 16.935 1.00 98.69 310 ALA A C 1
ATOM 2426 O O . ALA A 1 310 ? -11.756 -2.747 16.855 1.00 98.69 310 ALA A O 1
ATOM 2427 N N . ILE A 1 311 ? -9.954 -3.697 15.885 1.00 98.75 311 ILE A N 1
ATOM 2428 C CA . ILE A 1 311 ? -10.474 -3.735 14.517 1.00 98.75 311 ILE A CA 1
ATOM 2429 C C . ILE A 1 311 ? -10.385 -5.164 13.983 1.00 98.75 311 ILE A C 1
ATOM 2431 O O . ILE A 1 311 ? -9.350 -5.823 14.104 1.00 98.75 311 ILE A O 1
ATOM 2435 N N . ARG A 1 312 ? -11.472 -5.625 13.358 1.00 98.69 312 ARG A N 1
ATOM 2436 C CA . ARG A 1 312 ? -11.480 -6.823 12.515 1.00 98.69 312 ARG A CA 1
ATOM 2437 C C . ARG A 1 312 ? -11.370 -6.428 11.056 1.00 98.69 312 ARG A C 1
ATOM 2439 O O . ARG A 1 312 ? -12.068 -5.518 10.616 1.00 98.69 312 ARG A O 1
ATOM 2446 N N . ILE A 1 313 ? -10.542 -7.137 10.307 1.00 98.69 313 ILE A N 1
ATOM 2447 C CA . ILE A 1 313 ? -10.374 -6.940 8.872 1.00 98.69 313 ILE A CA 1
ATOM 2448 C C . ILE A 1 313 ? -10.708 -8.258 8.187 1.00 98.69 313 ILE A C 1
ATOM 2450 O O . ILE A 1 313 ? -9.966 -9.238 8.271 1.00 98.69 313 ILE A O 1
ATOM 2454 N N . TYR A 1 314 ? -11.858 -8.280 7.525 1.00 98.56 314 TYR A N 1
ATOM 2455 C CA . TYR A 1 314 ? -12.284 -9.406 6.707 1.00 98.56 314 TYR A CA 1
ATOM 2456 C C . TYR A 1 314 ? -11.658 -9.275 5.332 1.00 98.56 314 TYR A C 1
ATOM 2458 O O . TYR A 1 314 ? -11.684 -8.191 4.747 1.00 98.56 314 TYR A O 1
ATOM 2466 N N . ASN A 1 315 ? -11.127 -10.381 4.808 1.00 98.25 315 ASN A N 1
ATOM 2467 C CA . ASN A 1 315 ? -10.448 -10.395 3.516 1.00 98.25 315 ASN A CA 1
ATOM 2468 C C . ASN A 1 315 ? -9.391 -9.277 3.428 1.00 98.25 315 ASN A C 1
ATOM 2470 O O . ASN A 1 315 ? -9.413 -8.477 2.496 1.00 98.25 315 ASN A O 1
ATOM 2474 N N . SER A 1 316 ? -8.496 -9.163 4.414 1.00 98.38 316 SER A N 1
ATOM 2475 C CA . SER A 1 316 ? -7.375 -8.218 4.332 1.00 98.38 316 SER A CA 1
ATOM 2476 C C . SER A 1 316 ? -6.484 -8.561 3.137 1.00 98.38 316 SER A C 1
ATOM 2478 O O . SER A 1 316 ? -6.297 -9.739 2.810 1.00 98.38 316 SER A O 1
ATOM 2480 N N . TYR A 1 317 ? -5.929 -7.553 2.460 1.00 98.12 317 TYR A N 1
ATOM 2481 C CA . TYR A 1 317 ? -5.047 -7.834 1.324 1.00 98.12 317 TYR A CA 1
ATOM 2482 C C . TYR A 1 317 ? -3.761 -8.556 1.762 1.00 98.12 317 TYR A C 1
ATOM 2484 O O . TYR A 1 317 ? -3.247 -9.369 0.996 1.00 98.12 317 TYR A O 1
ATOM 2492 N N . GLU A 1 318 ? -3.277 -8.306 2.985 1.00 98.56 318 GLU A N 1
ATOM 2493 C CA . GLU A 1 318 ? -2.103 -8.969 3.570 1.00 98.56 318 GLU A CA 1
ATOM 2494 C C . GLU A 1 318 ? -2.390 -10.440 3.880 1.00 98.56 318 GLU A C 1
ATOM 2496 O O . GLU A 1 318 ? -1.706 -11.332 3.382 1.00 98.56 318 GLU A O 1
ATOM 2501 N N . GLY A 1 319 ? -3.466 -10.721 4.618 1.00 98.25 319 GLY A N 1
ATOM 2502 C CA . GLY A 1 319 ? -3.834 -12.080 5.000 1.00 98.25 319 GLY A CA 1
ATOM 2503 C C . GLY A 1 319 ? -4.225 -12.953 3.804 1.00 98.25 319 GLY A C 1
ATOM 2504 O O . GLY A 1 319 ? -3.741 -14.080 3.671 1.00 98.25 319 GLY A O 1
ATOM 2505 N N . ILE A 1 320 ? -5.051 -12.428 2.890 1.00 98.06 320 ILE A N 1
ATOM 2506 C CA . ILE A 1 320 ? -5.390 -13.116 1.634 1.00 98.06 320 ILE A CA 1
ATOM 2507 C C . ILE A 1 320 ? -4.143 -13.284 0.765 1.00 98.06 320 ILE A C 1
ATOM 2509 O O . ILE A 1 320 ? -3.906 -14.369 0.235 1.00 98.06 320 ILE A O 1
ATOM 2513 N N . GLY A 1 321 ? -3.327 -12.239 0.635 1.00 97.81 321 GLY A N 1
ATOM 2514 C CA . GLY A 1 321 ? -2.109 -12.266 -0.165 1.00 97.81 321 GLY A CA 1
ATOM 2515 C C . GLY A 1 321 ? -1.085 -13.276 0.330 1.00 97.81 321 GLY A C 1
ATOM 2516 O O . GLY A 1 321 ? -0.565 -14.050 -0.471 1.00 97.81 321 GLY A O 1
ATOM 2517 N N . TYR A 1 322 ? -0.871 -13.362 1.644 1.00 98.50 322 TYR A N 1
ATOM 2518 C CA . TYR A 1 322 ? -0.036 -14.399 2.243 1.00 98.50 322 TYR A CA 1
ATOM 2519 C C . TYR A 1 322 ? -0.509 -15.791 1.817 1.00 98.50 322 TYR A C 1
ATOM 2521 O O . TYR A 1 322 ? 0.288 -16.602 1.355 1.00 98.50 322 TYR A O 1
ATOM 2529 N N . ARG A 1 323 ? -1.818 -16.065 1.904 1.00 98.00 323 ARG A N 1
ATOM 2530 C CA . ARG A 1 323 ? -2.385 -17.372 1.534 1.00 98.00 323 ARG A CA 1
ATOM 2531 C C . ARG A 1 323 ? -2.309 -17.672 0.041 1.00 98.00 323 ARG A C 1
ATOM 2533 O O . ARG A 1 323 ? -2.229 -18.845 -0.314 1.00 98.00 323 ARG A O 1
ATOM 2540 N N . ARG A 1 324 ? -2.296 -16.653 -0.824 1.00 96.50 324 ARG A N 1
ATOM 2541 C CA . ARG A 1 324 ? -2.052 -16.808 -2.272 1.00 96.50 324 ARG A CA 1
ATOM 2542 C C . ARG A 1 324 ? -0.605 -17.201 -2.581 1.00 96.50 324 ARG A C 1
ATOM 2544 O O . ARG A 1 324 ? -0.378 -17.932 -3.542 1.00 96.50 324 ARG A O 1
ATOM 2551 N N . LEU A 1 325 ? 0.342 -16.727 -1.771 1.00 96.94 325 LEU A N 1
ATOM 2552 C CA . LEU A 1 325 ? 1.783 -16.932 -1.943 1.00 96.94 325 LEU A CA 1
ATOM 2553 C C . LEU A 1 325 ? 2.298 -18.202 -1.249 1.00 96.94 325 LEU A C 1
ATOM 2555 O O . LEU A 1 325 ? 3.176 -18.887 -1.770 1.00 96.94 325 LEU A O 1
ATOM 2559 N N . TYR A 1 326 ? 1.761 -18.523 -0.072 1.00 96.94 326 TYR A N 1
ATOM 2560 C CA . TYR A 1 326 ? 2.331 -19.518 0.833 1.00 96.94 326 TYR A CA 1
ATOM 2561 C C . TYR A 1 326 ? 1.274 -20.468 1.412 1.00 96.94 326 TYR A C 1
ATOM 2563 O O . TYR A 1 326 ? 0.082 -20.144 1.462 1.00 96.94 326 TYR A O 1
ATOM 2571 N N . PRO A 1 327 ? 1.702 -21.649 1.899 1.00 96.00 327 PRO A N 1
ATOM 2572 C CA . PRO A 1 327 ? 0.885 -22.475 2.780 1.00 96.00 327 PRO A CA 1
ATOM 2573 C C . PRO A 1 327 ? 0.444 -21.710 4.033 1.00 96.00 327 PRO A C 1
ATOM 2575 O O . PRO A 1 327 ? 1.002 -20.671 4.366 1.00 96.00 327 PRO A O 1
ATOM 2578 N N . GLN A 1 328 ? -0.534 -22.257 4.755 1.00 97.31 328 GLN A N 1
ATOM 2579 C CA . GLN A 1 328 ? -0.985 -21.704 6.034 1.00 97.31 328 GLN A CA 1
ATOM 2580 C C . GLN A 1 328 ? 0.180 -21.435 6.995 1.00 97.31 328 GLN A C 1
ATOM 2582 O O . GLN A 1 328 ? 1.000 -22.322 7.235 1.00 97.31 328 GLN A O 1
ATOM 2587 N N . ALA A 1 329 ? 0.211 -20.235 7.572 1.00 97.31 329 ALA A N 1
ATOM 2588 C CA . ALA A 1 329 ? 1.165 -19.878 8.610 1.00 97.31 329 ALA A CA 1
ATOM 2589 C C . ALA A 1 329 ? 0.806 -20.533 9.948 1.00 97.31 329 ALA A C 1
ATOM 2591 O O . ALA A 1 329 ? -0.355 -20.821 10.236 1.00 97.31 329 ALA A O 1
ATOM 2592 N N . THR A 1 330 ? 1.810 -20.706 10.801 1.00 95.81 330 THR A N 1
ATOM 2593 C CA . THR A 1 330 ? 1.618 -21.014 12.225 1.00 95.81 330 THR A CA 1
ATOM 2594 C C . THR A 1 330 ? 1.633 -19.756 13.094 1.00 95.81 330 THR A C 1
ATOM 2596 O O . THR A 1 330 ? 1.036 -19.740 14.168 1.00 95.81 330 THR A O 1
ATOM 2599 N N . GLU A 1 331 ? 2.300 -18.696 12.636 1.00 95.12 331 GLU A N 1
ATOM 2600 C CA . GLU A 1 331 ? 2.347 -17.395 13.296 1.00 95.12 331 GLU A CA 1
ATOM 2601 C C . GLU A 1 331 ? 1.163 -16.514 12.882 1.00 95.12 331 GLU A C 1
ATOM 2603 O O . GLU A 1 331 ? 0.728 -16.531 11.731 1.00 95.12 331 GLU A O 1
ATOM 2608 N N . LYS A 1 332 ? 0.673 -15.703 13.826 1.00 97.19 332 LYS A N 1
ATOM 2609 C CA . LYS A 1 332 ? -0.430 -14.768 13.594 1.00 97.19 332 LYS A CA 1
ATOM 2610 C C . LYS A 1 332 ? -0.001 -13.350 13.231 1.00 97.19 332 LYS A C 1
ATOM 2612 O O . LYS A 1 332 ? -0.745 -12.689 12.532 1.00 97.19 332 LYS A O 1
ATOM 2617 N N . GLN A 1 333 ? 1.153 -12.863 13.675 1.00 97.81 333 GLN A N 1
ATOM 2618 C CA . GLN A 1 333 ? 1.532 -11.454 13.524 1.00 97.81 333 GLN A CA 1
ATOM 2619 C C . GLN A 1 333 ? 2.181 -11.158 12.162 1.00 97.81 333 GLN A C 1
ATOM 2621 O O . GLN A 1 333 ? 3.356 -10.805 12.091 1.00 97.81 333 GLN A O 1
ATOM 2626 N N . LEU A 1 334 ? 1.398 -11.306 11.088 1.00 97.62 334 LEU A N 1
ATOM 2627 C CA . LEU A 1 334 ? 1.849 -11.236 9.690 1.00 97.62 334 LEU A CA 1
ATOM 2628 C C . LEU A 1 334 ? 1.181 -10.125 8.858 1.00 97.62 334 LEU A C 1
ATOM 2630 O O . LEU A 1 334 ? 1.616 -9.862 7.741 1.00 97.62 334 LEU A O 1
ATOM 2634 N N . SER A 1 335 ? 0.153 -9.451 9.366 1.00 98.38 335 SER A N 1
ATOM 2635 C CA . SER A 1 335 ? -0.475 -8.302 8.698 1.00 98.38 335 SER A CA 1
ATOM 2636 C C . SER A 1 335 ? 0.194 -7.013 9.186 1.00 98.38 335 SER A C 1
ATOM 2638 O O . SER A 1 335 ? -0.326 -6.295 10.047 1.00 98.38 335 SER A O 1
ATOM 2640 N N . PHE A 1 336 ? 1.428 -6.791 8.722 1.00 98.50 336 PHE A N 1
ATOM 2641 C CA . PHE A 1 336 ? 2.329 -5.748 9.213 1.00 98.50 336 PHE A CA 1
ATOM 2642 C C . PHE A 1 336 ? 1.759 -4.344 9.003 1.00 98.50 336 PHE A C 1
ATOM 2644 O O . PHE A 1 336 ? 1.747 -3.535 9.935 1.00 98.50 336 PHE A O 1
ATOM 2651 N N . LEU A 1 337 ? 1.249 -4.063 7.802 1.00 97.88 337 LEU A N 1
ATOM 2652 C CA . LEU A 1 337 ? 0.608 -2.795 7.480 1.00 97.88 337 LEU A CA 1
ATOM 2653 C C . LEU A 1 337 ? -0.652 -2.620 8.323 1.00 97.88 337 LEU A C 1
ATOM 2655 O O . LEU A 1 337 ? -0.793 -1.578 8.958 1.00 97.88 337 LEU A O 1
ATOM 2659 N N . ALA A 1 338 ? -1.515 -3.631 8.425 1.00 98.50 338 ALA A N 1
ATOM 2660 C CA . ALA A 1 338 ? -2.714 -3.553 9.254 1.00 98.50 338 ALA A CA 1
ATOM 2661 C C . ALA A 1 338 ? -2.385 -3.205 10.717 1.00 98.50 338 ALA A C 1
ATOM 2663 O O . ALA A 1 338 ? -2.982 -2.283 11.273 1.00 98.50 338 ALA A O 1
ATOM 2664 N N . MET A 1 339 ? -1.394 -3.867 11.325 1.00 98.69 339 MET A N 1
ATOM 2665 C CA . MET A 1 339 ? -0.915 -3.521 12.671 1.00 98.69 339 MET A CA 1
ATOM 2666 C C . MET A 1 339 ? -0.445 -2.062 12.749 1.00 98.69 339 MET A C 1
ATOM 2668 O O . MET A 1 339 ? -0.900 -1.305 13.610 1.00 98.69 339 MET A O 1
ATOM 2672 N N . GLY A 1 340 ? 0.407 -1.630 11.817 1.00 98.00 340 GLY A N 1
ATOM 2673 C CA . GLY A 1 340 ? 0.899 -0.252 11.775 1.00 98.00 340 GLY A CA 1
ATOM 2674 C C . GLY A 1 340 ? -0.218 0.781 11.622 1.00 98.00 340 GLY A C 1
ATOM 2675 O O . GLY A 1 340 ? -0.223 1.807 12.302 1.00 98.00 340 GLY A O 1
ATOM 2676 N N . ALA A 1 341 ? -1.196 0.485 10.772 1.00 97.94 341 ALA A N 1
ATOM 2677 C CA . ALA A 1 341 ? -2.316 1.357 10.464 1.00 97.94 341 ALA A CA 1
ATOM 2678 C C . ALA A 1 341 ? -3.285 1.513 11.642 1.00 97.94 341 ALA A C 1
ATOM 2680 O O . ALA A 1 341 ? -3.680 2.635 11.962 1.00 97.94 341 ALA A O 1
ATOM 2681 N N . VAL A 1 342 ? -3.626 0.421 12.335 1.00 98.50 342 VAL A N 1
ATOM 2682 C CA . VAL A 1 342 ? -4.485 0.479 13.531 1.00 98.50 342 VAL A CA 1
ATOM 2683 C C . VAL A 1 342 ? -3.784 1.212 14.676 1.00 98.50 342 VAL A C 1
ATOM 2685 O O . VAL A 1 342 ? -4.404 2.062 15.318 1.00 98.50 342 VAL A O 1
ATOM 2688 N N . ARG A 1 343 ? -2.481 0.971 14.884 1.00 97.44 343 ARG A N 1
ATOM 2689 C CA . ARG A 1 343 ? -1.670 1.759 15.828 1.00 97.44 343 ARG A CA 1
ATOM 2690 C C . ARG A 1 343 ? -1.677 3.244 15.460 1.00 97.44 343 ARG A C 1
ATOM 2692 O O . ARG A 1 343 ? -1.852 4.101 16.324 1.00 97.44 343 ARG A O 1
ATOM 2699 N N . GLY A 1 344 ? -1.531 3.546 14.172 1.00 96.38 344 GLY A N 1
ATOM 2700 C CA . GLY A 1 344 ? -1.526 4.911 13.664 1.00 96.38 344 GLY A CA 1
ATOM 2701 C C . GLY A 1 344 ? -2.852 5.637 13.881 1.00 96.38 344 GLY A C 1
ATOM 2702 O O . GLY A 1 344 ? -2.836 6.785 14.312 1.00 96.38 344 GLY A O 1
ATOM 2703 N N . LEU A 1 345 ? -3.995 4.967 13.691 1.00 97.19 345 LEU A N 1
ATOM 2704 C CA . LEU A 1 345 ? -5.309 5.521 14.048 1.00 97.19 345 LEU A CA 1
ATOM 2705 C C . LEU A 1 345 ? -5.364 5.906 15.531 1.00 97.19 345 LEU A C 1
ATOM 2707 O O . LEU A 1 345 ? -5.790 7.011 15.863 1.00 97.19 345 LEU A O 1
ATOM 2711 N N . ALA A 1 346 ? -4.882 5.039 16.424 1.00 96.62 346 ALA A N 1
ATOM 2712 C CA . ALA A 1 346 ? -4.869 5.345 17.849 1.00 96.62 346 ALA A CA 1
ATOM 2713 C C . ALA A 1 346 ? -3.990 6.562 18.188 1.00 96.62 346 ALA A C 1
ATOM 2715 O O . ALA A 1 346 ? -4.378 7.399 19.008 1.00 96.62 346 ALA A O 1
ATOM 2716 N N . HIS A 1 347 ? -2.841 6.719 17.522 1.00 95.12 347 HIS A N 1
ATOM 2717 C CA . HIS A 1 347 ? -1.999 7.908 17.691 1.00 95.12 347 HIS A CA 1
ATOM 2718 C C . HIS A 1 347 ? -2.686 9.168 17.157 1.00 95.12 347 H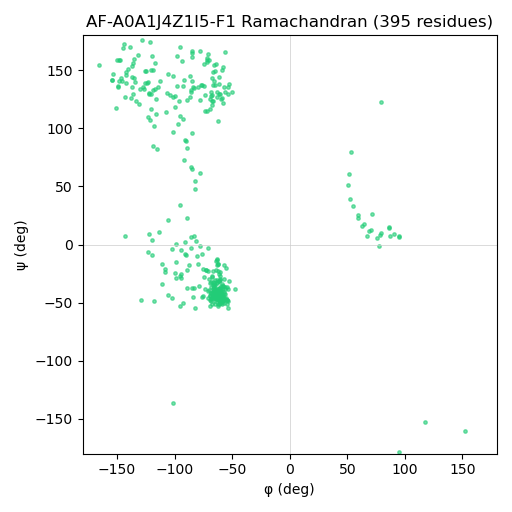IS A C 1
ATOM 2720 O O . HIS A 1 347 ? -2.723 10.178 17.863 1.00 95.12 347 HIS A O 1
ATOM 2726 N N . LEU A 1 348 ? -3.278 9.106 15.962 1.00 95.88 348 LEU A N 1
ATOM 2727 C CA . LEU A 1 348 ? -4.006 10.227 15.361 1.00 95.88 348 LEU A CA 1
ATOM 2728 C C . LEU A 1 348 ? -5.131 10.726 16.277 1.00 95.88 348 LEU A C 1
ATOM 2730 O O . LEU A 1 348 ? -5.264 11.929 16.467 1.00 95.88 348 LEU A O 1
ATOM 2734 N N . PHE A 1 349 ? -5.901 9.837 16.907 1.00 95.50 349 PHE A N 1
ATOM 2735 C CA . PHE A 1 349 ? -7.025 10.256 17.751 1.00 95.50 349 PHE A CA 1
ATOM 2736 C C . PHE A 1 349 ? -6.654 10.606 19.191 1.00 95.50 349 PHE A C 1
ATOM 2738 O O . PHE A 1 349 ? -7.241 11.530 19.755 1.00 95.50 349 PHE A O 1
ATOM 2745 N N . TRP A 1 350 ? -5.715 9.880 19.803 1.00 94.25 350 TRP A N 1
ATOM 2746 C CA . TRP A 1 350 ? -5.492 9.956 21.254 1.00 94.25 350 TRP A CA 1
ATOM 2747 C C . TRP A 1 350 ? -4.073 10.344 21.671 1.00 94.25 350 TRP A C 1
ATOM 2749 O O . TRP A 1 350 ? -3.834 10.540 22.864 1.00 94.25 350 TRP A O 1
ATOM 2759 N N . LYS A 1 351 ? -3.130 10.458 20.728 1.00 91.69 351 LYS A N 1
ATOM 2760 C CA . LYS A 1 351 ? -1.782 10.980 20.998 1.00 91.69 351 LYS A CA 1
ATOM 2761 C C . LYS A 1 351 ? -1.620 12.424 20.526 1.00 91.69 351 LYS A C 1
ATOM 2763 O O . LYS A 1 351 ? -1.086 13.226 21.285 1.00 91.69 351 LYS A O 1
ATOM 2768 N N . ILE A 1 352 ? -2.065 12.738 19.307 1.00 91.62 352 ILE A N 1
ATOM 2769 C CA . ILE A 1 352 ? -1.944 14.087 18.716 1.00 91.62 352 ILE A CA 1
ATOM 2770 C C . ILE A 1 352 ? -3.270 14.847 18.616 1.00 91.62 352 ILE A C 1
ATOM 2772 O O . ILE A 1 352 ? -3.241 16.060 18.496 1.00 91.62 352 ILE A O 1
ATOM 2776 N N . ASP A 1 353 ? -4.397 14.135 18.643 1.00 93.62 353 ASP A N 1
ATOM 2777 C CA . ASP A 1 353 ? -5.733 14.652 18.336 1.00 93.62 353 ASP A CA 1
ATOM 2778 C C . ASP A 1 353 ? -5.853 15.375 16.977 1.00 93.62 353 ASP A C 1
ATOM 2780 O O . ASP A 1 353 ? -5.920 16.596 16.872 1.00 93.62 353 ASP A O 1
ATOM 2784 N N . ILE A 1 354 ? -5.967 14.590 15.905 1.00 95.38 354 ILE A N 1
ATOM 2785 C CA . ILE A 1 354 ? -6.096 15.063 14.518 1.00 95.38 354 ILE A CA 1
ATOM 2786 C C . ILE A 1 354 ? -7.266 16.037 14.287 1.00 95.38 354 ILE A C 1
ATOM 2788 O O . ILE A 1 354 ? -7.258 16.805 13.328 1.00 95.38 354 ILE A O 1
ATOM 2792 N N . ARG A 1 355 ? -8.266 16.052 15.177 1.00 94.88 355 ARG A N 1
ATOM 2793 C CA . ARG A 1 355 ? -9.420 16.963 15.091 1.00 94.88 355 ARG A CA 1
ATOM 2794 C C . ARG A 1 355 ? -9.018 18.421 15.305 1.00 94.88 355 ARG A C 1
ATOM 2796 O O . ARG A 1 355 ? -9.722 19.313 14.837 1.00 94.88 355 ARG A O 1
ATOM 2803 N N . GLU A 1 356 ? -7.891 18.659 15.976 1.00 94.50 356 GLU A N 1
ATOM 2804 C CA . GLU A 1 356 ? -7.311 19.991 16.156 1.00 94.50 356 GLU A CA 1
ATOM 2805 C C . GLU A 1 356 ? -6.604 20.508 14.892 1.00 94.50 356 GLU A C 1
ATOM 2807 O O . GLU A 1 356 ? -6.256 21.686 14.844 1.00 94.50 356 GLU A O 1
ATOM 2812 N N . ARG A 1 357 ? -6.442 19.663 13.858 1.00 92.00 357 ARG A N 1
ATOM 2813 C CA . ARG A 1 357 ? -5.738 19.975 12.602 1.00 92.00 357 ARG A CA 1
ATOM 2814 C C . ARG A 1 357 ? -4.336 20.544 12.858 1.00 92.00 357 ARG A C 1
ATOM 2816 O O . ARG A 1 357 ? -4.065 21.694 12.502 1.00 92.00 357 ARG A O 1
ATOM 2823 N N . PRO A 1 358 ? -3.456 19.771 13.520 1.00 91.25 358 PRO A N 1
ATOM 2824 C CA . PRO A 1 358 ? -2.143 20.255 13.930 1.00 91.25 358 PRO A CA 1
ATOM 2825 C C . PRO A 1 358 ? -1.226 20.613 12.752 1.00 91.25 358 PRO A C 1
ATOM 2827 O O . PRO A 1 358 ? -0.215 21.279 12.973 1.00 91.25 358 PRO A O 1
ATOM 2830 N N . GLY A 1 359 ? -1.566 20.196 11.527 1.00 89.12 359 GLY A N 1
ATOM 2831 C CA . GLY A 1 359 ? -0.664 20.239 10.390 1.00 89.12 359 GLY A CA 1
ATOM 2832 C C . GLY A 1 359 ? 0.307 19.066 10.462 1.00 89.12 359 GLY A C 1
ATOM 2833 O O . GLY A 1 359 ? 1.018 18.868 11.450 1.00 89.12 359 GLY A O 1
ATOM 2834 N N . LEU A 1 360 ? 0.314 18.250 9.414 1.00 89.75 360 LEU A N 1
ATOM 2835 C CA . LEU A 1 360 ? 1.115 17.033 9.359 1.00 89.75 360 LEU A CA 1
ATOM 2836 C C . LEU A 1 360 ? 2.365 17.275 8.523 1.00 89.75 360 LEU A C 1
ATOM 2838 O O . LEU A 1 360 ? 2.342 17.187 7.297 1.00 89.75 360 LEU A O 1
ATOM 2842 N N . ASP A 1 361 ? 3.465 17.577 9.202 1.00 88.25 361 ASP A N 1
ATOM 2843 C CA . ASP A 1 361 ? 4.787 17.675 8.594 1.00 88.25 361 ASP A CA 1
ATOM 2844 C C . ASP A 1 361 ? 5.782 16.695 9.238 1.00 88.25 361 ASP A C 1
ATOM 2846 O O . ASP A 1 361 ? 5.484 15.974 10.199 1.00 88.25 361 ASP A O 1
ATOM 2850 N N . GLN A 1 362 ? 6.980 16.632 8.658 1.00 83.75 362 GLN A N 1
ATOM 2851 C CA . GLN A 1 362 ? 8.033 15.725 9.101 1.00 83.75 362 GLN A CA 1
ATOM 2852 C C . GLN A 1 362 ? 8.545 16.065 10.513 1.00 83.75 362 GLN A C 1
ATOM 2854 O O . GLN A 1 362 ? 8.837 15.155 11.294 1.00 83.75 362 GLN A O 1
ATOM 2859 N N . ASP A 1 363 ? 8.614 17.347 10.872 1.00 85.94 363 ASP A N 1
ATOM 2860 C CA . ASP A 1 363 ? 9.069 17.783 12.195 1.00 85.94 363 ASP A CA 1
ATOM 2861 C C . ASP A 1 363 ? 8.052 17.388 13.274 1.00 85.94 363 ASP A C 1
ATOM 2863 O O . ASP A 1 363 ? 8.416 16.878 14.340 1.00 85.94 363 ASP A O 1
ATOM 2867 N N . PHE A 1 364 ? 6.762 17.544 12.981 1.00 88.38 364 PHE A N 1
ATOM 2868 C CA . PHE A 1 364 ? 5.662 17.112 13.829 1.00 88.38 364 PHE A CA 1
ATOM 2869 C C . PHE A 1 364 ? 5.634 15.588 13.979 1.00 88.38 364 PHE A C 1
ATOM 2871 O O . PHE A 1 364 ? 5.498 15.084 15.102 1.00 88.38 364 PHE A O 1
ATOM 2878 N N . TYR A 1 365 ? 5.851 14.847 12.883 1.00 85.06 365 TYR A N 1
ATOM 2879 C CA . TYR A 1 365 ? 5.990 13.390 12.918 1.00 85.06 365 TYR A CA 1
ATOM 2880 C C . TYR A 1 365 ? 7.083 12.958 13.903 1.00 85.06 365 TYR A C 1
ATOM 2882 O O . TYR A 1 365 ? 6.832 12.147 14.801 1.00 85.06 365 TYR A O 1
ATOM 2890 N N . PHE A 1 366 ? 8.287 13.528 13.793 1.00 83.31 366 PHE A N 1
ATOM 2891 C CA . PHE A 1 366 ? 9.394 13.178 14.683 1.00 83.31 366 PHE A CA 1
ATOM 2892 C C . PHE A 1 366 ? 9.132 13.578 16.133 1.00 83.31 366 PHE A C 1
ATOM 2894 O O . PHE A 1 366 ? 9.418 12.803 17.048 1.00 83.31 366 PHE A O 1
ATOM 2901 N N . LYS A 1 367 ? 8.555 14.762 16.350 1.00 83.69 367 LYS A N 1
ATOM 2902 C CA . LYS A 1 367 ? 8.276 15.288 17.687 1.00 83.69 367 LYS A CA 1
ATOM 2903 C C . LYS A 1 367 ? 7.253 14.449 18.443 1.00 83.69 367 LYS A C 1
ATOM 2905 O O . LYS A 1 367 ? 7.405 14.263 19.651 1.00 83.69 367 LYS A O 1
ATOM 2910 N N . VAL A 1 368 ? 6.197 13.988 17.769 1.00 80.69 368 VAL A N 1
ATOM 2911 C CA . VAL A 1 368 ? 5.053 13.376 18.456 1.00 80.69 368 VAL A CA 1
ATOM 2912 C C . VAL A 1 368 ? 4.853 11.924 18.069 1.00 80.69 368 VAL A C 1
ATOM 2914 O O . VAL A 1 368 ? 4.748 11.080 18.955 1.00 80.69 368 VAL A O 1
ATOM 2917 N N . PHE A 1 369 ? 4.845 11.584 16.786 1.00 74.56 369 PHE A N 1
ATOM 2918 C CA . PHE A 1 369 ? 4.527 10.228 16.338 1.00 74.56 369 PHE A CA 1
ATOM 2919 C C . PHE A 1 369 ? 5.635 9.223 16.697 1.00 74.56 369 PHE A C 1
ATOM 2921 O O . PHE A 1 369 ? 5.334 8.145 17.211 1.00 74.56 369 PHE A O 1
ATOM 2928 N N . ASN A 1 370 ? 6.905 9.634 16.586 1.00 73.00 370 ASN A N 1
ATOM 2929 C CA . ASN A 1 370 ? 8.082 8.829 16.952 1.00 73.00 370 ASN A CA 1
ATOM 2930 C C . ASN A 1 370 ? 8.490 8.901 18.440 1.00 73.00 370 ASN A C 1
ATOM 2932 O O . ASN A 1 370 ? 9.425 8.218 18.850 1.00 73.00 370 ASN A O 1
ATOM 2936 N N . SER A 1 371 ? 7.819 9.711 19.267 1.00 77.69 371 SER A N 1
ATOM 2937 C CA . SER A 1 371 ? 8.131 9.798 20.701 1.00 77.69 371 SER A CA 1
ATOM 2938 C C . SER A 1 371 ? 7.630 8.568 21.471 1.00 77.69 371 SER A C 1
ATOM 2940 O O . SER A 1 371 ? 6.475 8.164 21.305 1.00 77.69 371 SER A O 1
ATOM 2942 N N . GLU A 1 372 ? 8.450 8.034 22.385 1.00 81.12 372 GLU A N 1
ATOM 2943 C CA . GLU A 1 372 ? 8.047 6.982 23.339 1.00 81.12 372 GLU A CA 1
ATOM 2944 C C . GLU A 1 372 ? 6.906 7.438 24.264 1.00 81.12 372 GLU A C 1
ATOM 2946 O O . GLU A 1 372 ? 6.096 6.639 24.742 1.00 81.12 372 GLU A O 1
ATOM 2951 N N . ARG A 1 373 ? 6.793 8.749 24.512 1.00 82.25 373 ARG A N 1
ATOM 2952 C CA . ARG A 1 373 ? 5.728 9.291 25.354 1.00 82.25 373 ARG A CA 1
ATOM 2953 C C . ARG A 1 373 ? 4.379 9.111 24.665 1.00 82.25 373 ARG A C 1
ATOM 2955 O O . ARG A 1 373 ? 4.125 9.688 23.613 1.00 82.25 373 ARG A O 1
ATOM 2962 N N . GLY A 1 374 ? 3.476 8.376 25.315 1.00 78.88 374 GLY A N 1
ATOM 2963 C CA . GLY A 1 374 ? 2.151 8.094 24.757 1.00 78.88 374 GLY A CA 1
ATOM 2964 C C . GLY A 1 374 ? 2.200 7.117 23.584 1.00 78.88 374 GLY A C 1
ATOM 2965 O O . GLY A 1 374 ? 1.342 7.191 22.709 1.00 78.88 374 GLY A O 1
ATOM 2966 N N . TYR A 1 375 ? 3.219 6.254 23.545 1.00 87.75 375 TYR A N 1
ATOM 2967 C CA . TYR A 1 375 ? 3.278 5.123 22.629 1.00 87.75 375 TYR A CA 1
ATOM 2968 C C . TYR A 1 375 ? 2.085 4.182 22.840 1.00 87.75 375 TYR A C 1
ATOM 2970 O O . TYR A 1 375 ? 1.544 4.087 23.940 1.00 87.75 375 TYR A O 1
ATOM 2978 N N . TRP A 1 376 ? 1.683 3.511 21.765 1.00 94.19 376 TRP A N 1
ATOM 2979 C CA . TRP A 1 376 ? 0.618 2.517 21.776 1.00 94.19 376 TRP A CA 1
ATOM 2980 C C . TRP A 1 376 ? 1.191 1.194 21.297 1.00 94.19 376 TRP A C 1
ATOM 2982 O O . TRP A 1 376 ? 1.821 1.132 20.240 1.00 94.19 376 TRP A O 1
ATOM 2992 N N . ASN A 1 377 ? 0.945 0.148 22.069 1.00 96.25 377 ASN A N 1
ATOM 2993 C CA . ASN A 1 377 ? 1.243 -1.226 21.706 1.00 96.25 377 ASN A CA 1
ATOM 2994 C C . ASN A 1 377 ? 0.269 -1.698 20.624 1.00 96.25 377 ASN A C 1
ATOM 2996 O O . ASN A 1 377 ? -0.826 -1.148 20.482 1.00 96.25 377 ASN A O 1
ATOM 3000 N N . VAL A 1 378 ? 0.653 -2.716 19.859 1.00 98.12 378 VAL A N 1
ATOM 3001 C CA . VAL A 1 378 ? -0.218 -3.338 18.862 1.00 98.12 378 VAL A CA 1
ATOM 3002 C C . VAL A 1 378 ? 0.064 -4.828 18.747 1.00 98.12 378 VAL A C 1
ATOM 3004 O O . VAL A 1 378 ? 1.214 -5.248 18.829 1.00 98.12 378 VAL A O 1
ATOM 3007 N N . GLU A 1 379 ? -0.990 -5.611 18.545 1.00 98.31 379 GLU A N 1
ATOM 3008 C CA . GLU A 1 379 ? -0.913 -7.053 18.335 1.00 98.31 379 GLU A CA 1
ATOM 3009 C C . GLU A 1 379 ? -2.001 -7.524 17.365 1.00 98.31 379 GLU A C 1
ATOM 3011 O O . GLU A 1 379 ? -3.158 -7.093 17.425 1.00 98.31 379 GLU A O 1
ATOM 3016 N N . GLN A 1 380 ? -1.639 -8.469 16.498 1.00 98.75 380 GLN A N 1
ATOM 3017 C CA . GLN A 1 380 ? -2.582 -9.257 15.714 1.00 98.75 380 GLN A CA 1
ATOM 3018 C C . GLN A 1 380 ? -2.927 -10.564 16.441 1.00 98.75 380 GLN A C 1
ATOM 3020 O O . GLN A 1 380 ? -2.136 -11.503 16.495 1.00 98.75 380 GLN A O 1
ATOM 3025 N N . THR A 1 381 ? -4.148 -10.637 16.967 1.00 98.50 381 THR A N 1
ATOM 3026 C CA . THR A 1 381 ? -4.645 -11.772 17.772 1.00 98.50 381 THR A CA 1
ATOM 3027 C C . THR A 1 381 ? -5.293 -12.883 16.937 1.00 98.50 381 THR A C 1
ATOM 3029 O O . THR A 1 381 ? -5.400 -14.029 17.382 1.00 98.50 381 THR A O 1
ATOM 3032 N N . HIS A 1 382 ? -5.738 -12.551 15.724 1.00 98.69 382 HIS A N 1
ATOM 3033 C CA . HIS A 1 382 ? -6.295 -13.480 14.737 1.00 98.69 382 HIS A CA 1
ATOM 3034 C C . HIS A 1 382 ? -5.721 -13.142 13.369 1.00 98.69 382 HIS A C 1
ATOM 3036 O O . HIS A 1 382 ? -5.491 -11.960 13.093 1.00 98.69 382 HIS A O 1
ATOM 3042 N N . ALA A 1 383 ? -5.475 -14.157 12.546 1.00 98.69 383 ALA A N 1
ATOM 3043 C CA . ALA A 1 383 ? -4.849 -13.981 11.248 1.00 98.69 383 ALA A CA 1
ATOM 3044 C C . ALA A 1 383 ? -5.415 -14.912 10.177 1.00 98.69 383 ALA A C 1
ATOM 3046 O O . ALA A 1 383 ? -5.353 -16.137 10.310 1.00 98.69 383 ALA A O 1
ATOM 3047 N N . ILE A 1 384 ? -5.837 -14.333 9.053 1.00 98.62 384 ILE A N 1
ATOM 3048 C CA . ILE A 1 384 ? -6.233 -15.085 7.852 1.00 98.62 384 ILE A CA 1
ATOM 3049 C C . ILE A 1 384 ? -5.064 -15.951 7.361 1.00 98.62 384 ILE A C 1
ATOM 3051 O O . ILE A 1 384 ? -5.238 -17.117 6.996 1.00 98.62 384 ILE A O 1
ATOM 3055 N N . ALA A 1 385 ? -3.840 -15.419 7.437 1.00 98.31 385 ALA A N 1
ATOM 3056 C CA . ALA A 1 385 ? -2.615 -16.155 7.135 1.00 98.31 385 ALA A CA 1
ATOM 3057 C C . ALA A 1 385 ? -2.494 -17.461 7.951 1.00 98.31 385 ALA A C 1
ATOM 3059 O O . ALA A 1 385 ? -2.071 -18.485 7.407 1.00 98.31 385 ALA A O 1
ATOM 3060 N N . ALA A 1 386 ? -2.937 -17.449 9.213 1.00 98.25 386 ALA A N 1
ATOM 3061 C CA . ALA A 1 386 ? -2.911 -18.589 10.131 1.00 98.25 386 ALA A CA 1
ATOM 3062 C C . ALA A 1 386 ? -4.188 -19.455 10.104 1.00 98.25 386 ALA A C 1
ATOM 3064 O O . ALA A 1 386 ? -4.270 -20.447 10.828 1.00 98.25 386 ALA A O 1
ATOM 3065 N N . GLY A 1 387 ? -5.159 -19.125 9.246 1.00 97.81 387 GLY A N 1
ATOM 3066 C CA . GLY A 1 387 ? -6.404 -19.877 9.070 1.00 97.81 387 GLY A CA 1
ATOM 3067 C C . GLY A 1 387 ? -7.601 -19.370 9.880 1.00 97.81 387 GLY A C 1
ATOM 3068 O O . GLY A 1 387 ? -8.639 -20.028 9.861 1.00 97.81 387 GLY A O 1
ATOM 3069 N N . ASP A 1 388 ? -7.490 -18.227 10.565 1.00 98.31 388 ASP A N 1
ATOM 3070 C CA . ASP A 1 388 ? -8.655 -17.551 11.147 1.00 98.31 388 ASP A CA 1
ATOM 3071 C C . ASP A 1 388 ? -9.518 -16.906 10.034 1.00 98.31 388 ASP A C 1
ATOM 3073 O O . ASP A 1 388 ? -9.043 -16.630 8.935 1.00 98.31 388 ASP A O 1
ATOM 3077 N N . GLU A 1 389 ? -10.798 -16.630 10.302 1.00 97.50 389 GLU A N 1
ATOM 3078 C CA . GLU A 1 389 ? -11.712 -16.035 9.303 1.00 97.50 389 GLU A CA 1
ATOM 3079 C C . GLU A 1 389 ? -11.403 -14.559 8.982 1.00 97.50 389 GLU A C 1
ATOM 3081 O O . GLU A 1 389 ? -11.798 -14.041 7.940 1.00 97.50 389 GLU A O 1
ATOM 3086 N N . PHE A 1 390 ? -10.730 -13.855 9.890 1.00 98.56 390 PHE A N 1
ATOM 3087 C CA . PHE A 1 390 ? -10.414 -12.433 9.777 1.00 98.56 390 PHE A CA 1
ATOM 3088 C C . PHE A 1 390 ? -9.112 -12.118 10.504 1.00 98.56 390 PHE A C 1
ATOM 3090 O O . PHE A 1 390 ? -8.709 -12.827 11.430 1.00 98.56 390 PHE A O 1
ATOM 3097 N N . ASP A 1 391 ? -8.493 -11.000 10.131 1.00 98.81 391 ASP A N 1
ATOM 3098 C CA . ASP A 1 391 ? -7.439 -10.421 10.950 1.00 98.81 391 ASP A CA 1
ATOM 3099 C C . ASP A 1 391 ? -8.071 -9.638 12.097 1.00 98.81 391 ASP A C 1
ATOM 3101 O O . ASP A 1 391 ? -9.016 -8.878 11.883 1.00 98.81 391 ASP A O 1
ATOM 3105 N N . ARG A 1 392 ? -7.560 -9.799 13.319 1.00 98.75 392 ARG A N 1
ATOM 3106 C CA . ARG A 1 392 ? -8.000 -9.004 14.475 1.00 98.75 392 ARG A CA 1
ATOM 3107 C C . ARG A 1 392 ? -6.827 -8.287 15.097 1.00 98.75 392 ARG A C 1
ATOM 3109 O O . ARG A 1 392 ? -6.002 -8.919 15.758 1.00 98.75 392 ARG A O 1
ATOM 3116 N N . ILE A 1 393 ? -6.811 -6.975 14.929 1.00 98.81 393 ILE A N 1
ATOM 3117 C CA . ILE A 1 393 ? -5.760 -6.102 15.427 1.00 98.81 393 ILE A CA 1
ATOM 3118 C C . ILE A 1 393 ? -6.271 -5.368 16.659 1.00 98.81 393 ILE A C 1
ATOM 3120 O O . ILE A 1 393 ? -7.346 -4.766 16.625 1.00 98.81 393 ILE A O 1
ATOM 3124 N N . VAL A 1 394 ? -5.498 -5.414 17.738 1.00 98.69 394 VAL A N 1
ATOM 3125 C CA . VAL A 1 394 ? -5.761 -4.667 18.969 1.00 98.69 394 VAL A CA 1
ATOM 3126 C C . VAL A 1 394 ? -4.594 -3.734 19.213 1.00 98.69 394 VAL A C 1
ATOM 3128 O O . VAL A 1 394 ? -3.442 -4.153 19.143 1.00 98.69 394 VAL A O 1
ATOM 3131 N N . THR A 1 395 ? -4.887 -2.477 19.515 1.00 98.38 395 THR A N 1
ATOM 3132 C CA . THR A 1 395 ? -3.901 -1.509 19.990 1.00 98.38 395 THR A CA 1
ATOM 3133 C C . THR A 1 395 ? -4.333 -0.953 21.338 1.00 98.38 395 THR A C 1
ATOM 3135 O O . THR A 1 395 ? -5.522 -0.722 21.565 1.00 98.38 395 THR A O 1
ATOM 3138 N N . TRP A 1 396 ? -3.376 -0.772 22.245 1.00 97.94 396 TRP A N 1
ATOM 3139 C CA . TRP A 1 396 ? -3.626 -0.301 23.604 1.00 97.94 396 TRP A CA 1
ATOM 3140 C C . TRP A 1 396 ? -2.464 0.533 24.129 1.00 97.94 396 TRP A C 1
ATOM 3142 O O . TRP A 1 396 ? -1.338 0.439 23.634 1.00 97.94 396 TRP A O 1
ATOM 3152 N N . LYS A 1 397 ? -2.752 1.352 25.135 1.00 92.00 397 LYS A N 1
ATOM 3153 C CA . LYS A 1 397 ? -1.753 2.177 25.812 1.00 92.00 397 LYS A CA 1
ATOM 3154 C C . LYS A 1 397 ? -0.952 1.400 26.850 1.00 92.00 397 LYS A C 1
ATOM 3156 O O . LYS A 1 397 ? -1.574 0.621 27.606 1.00 92.00 397 LYS A O 1
#

Solvent-accessible surface area (backbone atoms only — not comparable to full-atom values): 20484 Å² total; per-residue (Å²): 94,83,65,74,78,42,80,53,69,30,27,29,29,49,87,85,41,44,30,27,60,45,39,28,64,27,56,28,40,45,53,53,49,36,50,68,43,54,75,49,44,93,94,52,51,40,65,54,48,46,14,50,46,31,17,24,52,38,41,48,37,39,76,74,67,49,48,57,66,35,49,52,38,40,42,12,36,28,8,49,5,40,82,41,83,75,50,102,47,32,36,35,26,80,28,32,35,61,41,70,60,33,68,76,96,69,80,72,52,85,70,47,35,52,61,35,9,37,49,20,24,56,70,43,21,41,51,43,76,79,38,31,29,61,62,72,35,95,35,32,28,38,38,53,61,58,79,45,78,90,65,75,68,65,72,77,42,76,67,83,76,61,88,76,68,56,79,59,66,46,94,83,44,75,45,86,80,68,78,50,61,45,67,62,42,25,59,51,58,65,67,52,85,84,42,13,36,48,64,95,74,78,31,52,2,45,22,79,50,47,93,42,43,33,26,51,36,54,39,54,44,55,38,51,46,51,52,56,37,50,52,46,35,40,74,56,65,46,55,63,66,64,57,45,46,52,44,19,48,21,17,26,53,30,23,51,53,50,54,44,25,38,63,65,27,69,65,37,54,70,65,42,51,80,40,42,88,51,76,66,34,49,54,54,38,52,42,21,51,45,39,54,37,17,58,6,37,61,30,70,28,40,78,43,90,80,45,38,42,31,38,35,26,30,46,23,47,48,26,35,33,42,38,14,57,41,76,77,38,91,61,39,79,69,44,35,44,60,43,10,30,54,34,21,52,50,38,40,62,62,61,73,33,54,90,74,55,81,66,95,47,71,68,50,40,55,66,51,74,69,30,75,75,76,48,61,48,65,47,43,82,31,15,36,29,42,70,40,85,30,29,30,36,40,24,35,101

Secondary structure (DSSP, 8-state):
--SPPEEETTEEEETTEEEEEEEHHHHHHHHHHHHTTTTSSTT--HHHHHHHHHHHHHHHHHHTT--HHHHHHHHHHTTBEEEEEEETTEEEEEEEIIIII---SSS-----HHHHHHHHHHHTEEEEEEE-GGGT-SSEEEEEEEEPPPPPPS--S-----PPPPTT-STT------S--HHHHHHHHTTS--SPPPGGGT--SBEEETTEEEEEEEHHHHHHHHHHHHHHHHHTT--HHHHHHHHHHHHHHHIIIIIHHHHHSHHHHHHTGGG-SSHHHHHHHHHHHHTTTTS-EEEEEEEETTTEEEEEEET-HHHHHHHHHSSPPS-S---HHHHHHHHHHHHHHHTS-GGG-----HHHIIIIIT-STT--EEEEEE-GGGT-SEEEEEEE-

Mean predicted aligned error: 3.51 Å

Foldseek 3Di:
DPDDWDQDQLWIDDLNFTWFKFFLLLVQLLLVLLQVLVPLDPPDGSLCLLQQLLLLVLLSSVVSPDALVNLQQLCLFQFQFHWADPDPFKIWGQQGSQQPAHDHPDDQDDRSSNVQSNVCNNPQFHKDFPDGNSVVDNTTMIGGDGGHDRDDRLQADDQPADDDDDQQGDPLFPDDDALFDLVQLLVVLLPDSQTGDDVVRVTRSWGDDLNGIMGRDRLLSSLSSLVVSLVSNVVSPNDNVVSLVSLLQSLQSRQLRPLLSCCLDPVCCVRQVVSDPDLVSSVVSSLSSSSNRRQGRKHWRDDDQLFKTKIWGASGSNQSSLVSRDPADQDQSRPSNVQSNRQNSNCCCRFVNSVVVPDRDPVCCVVTVVDPVSHKDKDFPGGSSNVGRTTMMMIGD

Radius of gyration: 20.29 Å; Cα contacts (8 Å, |Δi|>4): 824; chains: 1; bounding box: 50×43×56 Å

Nearest PDB structures (foldseek):
  8fiq-assembly1_A  TM=3.287E-01  e=6.751E+00  synthetic construct

pLDDT: mean 95.08, std 4.49, range [70.56, 98.81]